Protein AF-A0ABD2K609-F1 (afdb_monomer_lite)

Structure (mmCIF, N/CA/C/O backbone):
data_AF-A0ABD2K609-F1
#
_entry.id   AF-A0ABD2K609-F1
#
loop_
_atom_site.group_PDB
_atom_site.id
_atom_site.type_symbol
_atom_site.label_atom_id
_atom_site.label_alt_id
_atom_site.label_comp_id
_atom_site.label_asym_id
_atom_site.label_entity_id
_atom_site.label_seq_id
_atom_site.pdbx_PDB_ins_code
_atom_site.Cartn_x
_atom_site.Cartn_y
_atom_site.Cartn_z
_atom_site.occupancy
_atom_site.B_iso_or_equiv
_atom_site.auth_seq_id
_atom_site.auth_comp_id
_atom_site.auth_asym_id
_atom_site.auth_atom_id
_atom_site.pdbx_PDB_model_num
ATOM 1 N N . MET A 1 1 ? 3.851 2.859 51.962 1.00 34.22 1 MET A N 1
ATOM 2 C CA . MET A 1 1 ? 2.880 3.838 51.422 1.00 34.22 1 MET A CA 1
ATOM 3 C C . MET A 1 1 ? 2.387 3.334 50.063 1.00 34.22 1 MET A C 1
ATOM 5 O O . MET A 1 1 ? 3.066 3.496 49.061 1.00 34.22 1 MET A O 1
ATOM 9 N N . ASN A 1 2 ? 1.275 2.593 50.051 1.00 31.31 2 ASN A N 1
ATOM 10 C CA . ASN A 1 2 ? 0.775 1.849 48.888 1.00 31.31 2 ASN A CA 1
ATOM 11 C C . ASN A 1 2 ? -0.238 2.722 48.119 1.00 31.31 2 ASN A C 1
ATOM 13 O O . ASN A 1 2 ? -1.373 2.890 48.565 1.00 31.31 2 ASN A O 1
ATOM 17 N N . ARG A 1 3 ? 0.156 3.314 46.982 1.00 34.53 3 ARG A N 1
ATOM 18 C CA . ARG A 1 3 ? -0.771 4.056 46.106 1.00 34.53 3 ARG A CA 1
ATOM 19 C C . ARG A 1 3 ? -1.644 3.049 45.345 1.00 34.53 3 ARG A C 1
ATOM 21 O O . ARG A 1 3 ? -1.272 2.563 44.282 1.00 34.53 3 ARG A O 1
ATOM 28 N N . ARG A 1 4 ? -2.825 2.738 45.891 1.00 36.28 4 ARG A N 1
ATOM 29 C CA . ARG A 1 4 ? -3.914 2.088 45.144 1.00 36.28 4 ARG A CA 1
ATOM 30 C C . ARG A 1 4 ? -4.328 3.014 43.993 1.00 36.28 4 ARG A C 1
ATOM 32 O O . ARG A 1 4 ? -5.032 3.996 44.213 1.00 36.28 4 ARG A O 1
ATOM 39 N N . LEU A 1 5 ? -3.899 2.705 42.769 1.00 32.88 5 LEU A N 1
ATOM 40 C CA . LEU A 1 5 ? -4.492 3.260 41.551 1.00 32.88 5 LEU A CA 1
ATOM 41 C C . LEU A 1 5 ? -5.969 2.840 41.522 1.00 32.88 5 LEU A C 1
ATOM 43 O O . LEU A 1 5 ? -6.286 1.676 41.272 1.00 32.88 5 LEU A O 1
ATOM 47 N N . ARG A 1 6 ? -6.877 3.773 41.837 1.00 34.19 6 ARG A N 1
ATOM 48 C CA . ARG A 1 6 ? -8.321 3.586 41.652 1.00 34.19 6 ARG A CA 1
ATOM 49 C C . ARG A 1 6 ? -8.558 3.256 40.175 1.00 34.19 6 ARG A C 1
ATOM 51 O O . ARG A 1 6 ? -8.318 4.093 39.311 1.00 34.19 6 ARG A O 1
ATOM 58 N N . LYS A 1 7 ? -9.008 2.031 39.882 1.00 40.81 7 LYS A N 1
ATOM 59 C CA . LYS A 1 7 ? -9.553 1.671 38.567 1.00 40.81 7 LYS A CA 1
ATOM 60 C C . LYS A 1 7 ? -10.779 2.549 38.331 1.00 40.81 7 LYS A C 1
ATOM 62 O O . LYS A 1 7 ? -11.814 2.326 38.949 1.00 40.81 7 LYS A O 1
ATOM 67 N N . ILE A 1 8 ? -10.654 3.549 37.466 1.00 38.03 8 ILE A N 1
ATOM 68 C CA . ILE A 1 8 ? -11.801 4.321 36.996 1.00 38.03 8 ILE A CA 1
ATOM 69 C C . ILE A 1 8 ? -12.587 3.397 36.056 1.00 38.03 8 ILE A C 1
ATOM 71 O O . ILE A 1 8 ? -12.138 3.087 34.953 1.00 38.03 8 ILE A O 1
ATOM 75 N N . LEU A 1 9 ? -13.730 2.892 36.521 1.00 38.34 9 LEU A N 1
ATOM 76 C CA . LEU A 1 9 ? -14.697 2.164 35.700 1.00 38.34 9 LEU A CA 1
ATOM 77 C C . LEU A 1 9 ? -15.550 3.193 34.957 1.00 38.34 9 LEU A C 1
ATOM 79 O O . LEU A 1 9 ? -16.629 3.564 35.401 1.00 38.34 9 LEU A O 1
ATOM 83 N N . ILE A 1 10 ? -15.032 3.693 33.839 1.00 46.59 10 ILE A N 1
ATOM 84 C CA . ILE A 1 10 ? -15.826 4.492 32.905 1.00 46.59 10 ILE A CA 1
ATOM 85 C C . ILE A 1 10 ? -16.693 3.514 32.100 1.00 46.59 10 ILE A C 1
ATOM 87 O O . ILE A 1 10 ? -16.168 2.566 31.509 1.00 46.59 10 ILE A O 1
ATOM 91 N N . CYS A 1 11 ? -18.011 3.721 32.121 1.00 46.12 11 CYS A N 1
ATOM 92 C CA . CYS A 1 11 ? -18.985 2.960 31.337 1.00 46.12 11 CYS A CA 1
ATOM 93 C C . CYS A 1 11 ? -18.626 2.993 29.838 1.00 46.12 11 CYS A C 1
ATOM 95 O O . CYS A 1 11 ? -18.120 4.003 29.344 1.00 46.12 11 CYS A O 1
ATOM 97 N N . ASN A 1 12 ? -18.893 1.898 29.112 1.00 49.81 12 ASN A N 1
ATOM 98 C CA . ASN A 1 12 ? -18.656 1.823 27.667 1.00 49.81 12 ASN A CA 1
ATOM 99 C C . ASN A 1 12 ? -19.317 3.000 26.929 1.00 49.81 12 ASN A C 1
ATOM 101 O O . ASN A 1 12 ? -18.694 3.560 26.038 1.00 49.81 12 ASN A O 1
ATOM 105 N N . ASP A 1 13 ? -20.508 3.427 27.351 1.00 46.41 13 ASP A N 1
ATOM 106 C CA . ASP A 1 13 ? -21.271 4.498 26.699 1.00 46.41 13 ASP A CA 1
ATOM 107 C C . ASP A 1 13 ? -20.615 5.880 26.874 1.00 46.41 13 ASP A C 1
ATOM 109 O O . ASP A 1 13 ? -20.565 6.672 25.937 1.00 46.41 13 ASP A O 1
ATOM 113 N N . VAL A 1 14 ? -19.981 6.133 28.024 1.00 49.06 14 VAL A N 1
ATOM 114 C CA . VAL A 1 14 ? -19.257 7.391 28.295 1.00 49.06 14 VAL A CA 1
ATOM 115 C C . VAL A 1 14 ? -17.963 7.478 27.486 1.00 49.06 14 VAL A C 1
ATOM 117 O O . VAL A 1 14 ? -17.591 8.554 27.020 1.00 49.06 14 VAL A O 1
ATOM 120 N N . TRP A 1 15 ? -17.285 6.348 27.253 1.00 52.62 15 TRP A N 1
ATOM 121 C CA . TRP A 1 15 ? -16.183 6.322 26.289 1.00 52.62 15 TRP A CA 1
ATOM 122 C C . TRP A 1 15 ? -16.683 6.667 24.884 1.00 52.62 15 TRP A C 1
ATOM 124 O O . TRP A 1 15 ? -16.031 7.457 24.211 1.00 52.62 15 TRP A O 1
ATOM 134 N N . MET A 1 16 ? -17.838 6.138 24.466 1.00 49.81 16 MET A N 1
ATOM 135 C CA . MET A 1 16 ? -18.403 6.320 23.119 1.00 49.81 16 MET A CA 1
ATOM 136 C C . MET A 1 16 ? -18.791 7.767 22.794 1.00 49.81 16 MET A C 1
ATOM 138 O O . MET A 1 16 ? -18.595 8.200 21.656 1.00 49.81 16 MET A O 1
ATOM 142 N N . ASP A 1 17 ? -19.251 8.546 23.772 1.00 50.66 17 ASP A N 1
ATOM 143 C CA . ASP A 1 17 ? -19.507 9.978 23.564 1.00 50.66 17 ASP A CA 1
ATOM 144 C C . ASP A 1 17 ? -18.212 10.795 23.451 1.00 50.66 17 ASP A C 1
ATOM 146 O O . ASP A 1 17 ? -18.126 11.710 22.632 1.00 50.66 17 ASP A O 1
ATOM 150 N N . ILE A 1 18 ? -17.150 10.398 24.162 1.00 46.50 18 ILE A N 1
ATOM 151 C CA . ILE A 1 18 ? -15.801 10.955 23.962 1.00 46.50 18 ILE A CA 1
ATOM 152 C C . ILE A 1 18 ? -15.266 10.577 22.567 1.00 46.50 18 ILE A C 1
ATOM 154 O O . ILE A 1 18 ? -14.592 11.379 21.919 1.00 46.50 18 ILE A O 1
ATOM 158 N N . LEU A 1 19 ? -15.590 9.377 22.067 1.00 47.38 19 LEU A N 1
ATOM 159 C CA . LEU A 1 19 ? -15.151 8.883 20.755 1.00 47.38 19 LEU A CA 1
ATOM 160 C C . LEU A 1 19 ? -15.758 9.673 19.581 1.00 47.38 19 LEU A C 1
ATOM 162 O O . LEU A 1 19 ? -15.128 9.777 18.529 1.00 47.38 19 LEU A O 1
ATOM 166 N N . ARG A 1 20 ? -16.952 10.256 19.747 1.00 48.78 20 ARG A N 1
ATOM 167 C CA . ARG A 1 20 ? -17.607 11.088 18.719 1.00 48.78 20 ARG A CA 1
ATOM 168 C C . ARG A 1 20 ? -16.871 12.398 18.427 1.00 48.78 20 ARG A C 1
ATOM 170 O O . ARG A 1 20 ? -17.018 12.926 17.329 1.00 48.78 20 ARG A O 1
ATOM 177 N N . PHE A 1 21 ? -16.079 12.893 19.379 1.00 42.34 21 PHE A N 1
ATOM 178 C CA . PHE A 1 21 ? -15.336 14.153 19.268 1.00 42.34 21 PHE A CA 1
ATOM 179 C C . PHE A 1 21 ? -13.987 14.031 18.545 1.00 42.34 21 PHE A C 1
ATOM 181 O O . PHE A 1 21 ? -13.428 15.041 18.121 1.00 42.34 21 PHE A O 1
ATOM 188 N N . PHE A 1 22 ? -13.444 12.821 18.394 1.00 45.41 22 PHE A N 1
ATOM 189 C CA . PHE A 1 22 ? -12.192 12.600 17.670 1.00 45.41 22 PHE A CA 1
ATOM 190 C C . PHE A 1 22 ? -12.466 12.203 16.217 1.00 45.41 22 PHE A C 1
ATOM 192 O O . PHE A 1 22 ? -13.417 11.479 15.930 1.00 45.41 22 PHE A O 1
ATOM 199 N N . ASP A 1 23 ? -11.591 12.621 15.294 1.00 53.84 23 ASP A N 1
ATOM 200 C CA . ASP A 1 23 ? -11.585 12.082 13.931 1.00 53.84 23 ASP A CA 1
ATOM 201 C C . ASP A 1 23 ? -11.557 10.543 14.000 1.00 53.84 23 ASP A C 1
ATOM 203 O O . ASP A 1 23 ? -10.671 9.944 14.628 1.00 53.84 23 ASP A O 1
ATOM 207 N N . ARG A 1 24 ? -12.566 9.910 13.382 1.00 52.78 24 ARG A N 1
ATOM 208 C CA . ARG A 1 24 ? -12.832 8.465 13.454 1.00 52.78 24 ARG A CA 1
ATOM 209 C C . ARG A 1 24 ? -11.589 7.649 13.110 1.00 52.78 24 ARG A C 1
ATOM 211 O O . ARG A 1 24 ? -11.334 6.641 13.769 1.00 52.78 24 ARG A O 1
ATOM 218 N N . ALA A 1 25 ? -10.784 8.093 12.142 1.00 50.72 25 ALA A N 1
ATOM 219 C CA . ALA A 1 25 ? -9.547 7.409 11.765 1.00 50.72 25 ALA A CA 1
ATOM 220 C C . ALA A 1 25 ? -8.477 7.511 12.869 1.00 50.72 25 ALA A C 1
ATOM 222 O O . ALA A 1 25 ? -7.870 6.515 13.266 1.00 50.72 25 ALA A O 1
ATOM 223 N N . HIS A 1 26 ? -8.290 8.707 13.424 1.00 52.03 26 HIS A N 1
ATOM 224 C CA . HIS A 1 26 ? -7.286 9.000 14.450 1.00 52.03 26 HIS A CA 1
ATOM 225 C C . HIS A 1 26 ? -7.542 8.238 15.756 1.00 52.03 26 HIS A C 1
ATOM 227 O O . HIS A 1 26 ? -6.615 7.811 16.452 1.00 52.03 26 HIS A O 1
ATOM 233 N N . LEU A 1 27 ? -8.819 8.053 16.071 1.00 56.56 27 LEU A N 1
ATOM 234 C CA . LEU A 1 27 ? -9.276 7.328 17.236 1.00 56.56 27 LEU A CA 1
ATOM 235 C C . LEU A 1 27 ? -9.220 5.808 17.045 1.00 56.56 27 LEU A C 1
ATOM 237 O O . LEU A 1 27 ? -8.732 5.116 17.938 1.00 56.56 27 LEU A O 1
ATOM 241 N N . CYS A 1 28 ? -9.645 5.291 15.884 1.00 53.81 28 CYS A N 1
ATOM 242 C CA . CYS A 1 28 ? -9.556 3.859 15.582 1.00 53.81 28 CYS A CA 1
ATOM 243 C C . CYS A 1 28 ? -8.122 3.344 15.723 1.00 53.81 28 CYS A C 1
ATOM 245 O O . CYS A 1 28 ? -7.921 2.251 16.239 1.00 53.81 28 CYS A O 1
ATOM 247 N N . LEU A 1 29 ? -7.115 4.139 15.359 1.00 52.78 29 LEU A N 1
ATOM 248 C CA . LEU A 1 29 ? -5.719 3.734 15.519 1.00 52.78 29 LEU A CA 1
ATOM 249 C C . LEU A 1 29 ? -5.229 3.713 16.946 1.00 52.78 29 LEU A C 1
ATOM 251 O O . LEU A 1 29 ? -4.578 2.754 17.355 1.00 52.78 29 LEU A O 1
ATOM 255 N N . LYS A 1 30 ? -5.520 4.779 17.697 1.00 54.38 30 LYS A N 1
ATOM 256 C CA . LYS A 1 30 ? -5.146 4.839 19.106 1.00 54.38 30 LYS A CA 1
ATOM 257 C C . LYS A 1 30 ? -5.828 3.687 19.844 1.00 54.38 30 LYS A C 1
ATOM 259 O O . LYS A 1 30 ? -5.162 2.967 20.569 1.00 54.38 30 LYS A O 1
ATOM 264 N N . LEU A 1 31 ? -7.108 3.427 19.594 1.00 56.91 31 LEU A N 1
ATOM 265 C CA . LEU A 1 31 ? -7.855 2.382 20.295 1.00 56.91 31 LEU A CA 1
ATOM 266 C C . LEU A 1 31 ? -7.500 0.955 19.854 1.00 56.91 31 LEU A C 1
ATOM 268 O O . LEU A 1 31 ? -7.327 0.096 20.719 1.00 56.91 31 LEU A O 1
ATOM 272 N N . ALA A 1 32 ? -7.336 0.698 18.551 1.00 55.78 32 ALA A N 1
ATOM 273 C CA . ALA A 1 32 ? -6.986 -0.633 18.045 1.00 55.78 32 ALA A CA 1
ATOM 274 C C . ALA A 1 32 ? -5.598 -1.097 18.507 1.00 55.78 32 ALA A C 1
ATOM 276 O O . ALA A 1 32 ? -5.379 -2.294 18.673 1.00 55.78 32 ALA A O 1
ATOM 277 N N . LEU A 1 33 ? -4.676 -0.158 18.745 1.00 54.22 33 LEU A N 1
ATOM 278 C CA . LEU A 1 33 ? -3.321 -0.454 19.213 1.00 54.22 33 LEU A CA 1
ATOM 279 C C . LEU A 1 33 ? -3.177 -0.440 20.741 1.00 54.22 33 LEU A C 1
ATOM 281 O O . LEU A 1 33 ? -2.195 -0.973 21.251 1.00 54.22 33 LEU A O 1
ATOM 285 N N . LEU A 1 34 ? -4.127 0.149 21.481 1.00 52.97 34 LEU A N 1
ATOM 286 C CA . LEU A 1 34 ? -4.027 0.303 22.938 1.00 52.97 34 LEU A CA 1
ATOM 287 C C . LEU A 1 34 ? -4.720 -0.804 23.746 1.00 52.97 34 LEU A C 1
ATOM 289 O O . LEU A 1 34 ? -4.329 -1.002 24.896 1.00 52.97 34 LEU A O 1
ATOM 293 N N . SER A 1 35 ? -5.728 -1.530 23.227 1.00 51.75 35 SER A N 1
ATOM 294 C CA . SER A 1 35 ? -6.310 -2.658 23.983 1.00 51.75 35 SER A CA 1
ATOM 295 C C . SER A 1 35 ? -7.256 -3.578 23.196 1.00 51.75 35 SER A C 1
ATOM 297 O O . SER A 1 35 ? -8.129 -3.148 22.445 1.00 51.75 35 SER A O 1
ATOM 299 N N . SER A 1 36 ? -7.155 -4.880 23.488 1.00 50.09 36 SER A N 1
ATOM 300 C CA . SER A 1 36 ? -8.035 -5.943 22.972 1.00 50.09 36 SER A CA 1
ATOM 301 C C . SER A 1 36 ? -9.521 -5.752 23.296 1.00 50.09 36 SER A C 1
ATOM 303 O O . SER A 1 36 ? -10.382 -6.205 22.544 1.00 50.09 36 SER A O 1
ATOM 305 N N . ARG A 1 37 ? -9.834 -5.044 24.388 1.00 45.81 37 ARG A N 1
ATOM 306 C CA . ARG A 1 37 ? -11.209 -4.729 24.797 1.00 45.81 37 ARG A CA 1
ATOM 307 C C . ARG A 1 37 ? -11.859 -3.710 23.855 1.00 45.81 37 ARG A C 1
ATOM 309 O O . ARG A 1 37 ? -13.073 -3.736 23.689 1.00 45.81 37 ARG A O 1
ATOM 316 N N . PHE A 1 38 ? -11.054 -2.861 23.212 1.00 54.44 38 PHE A N 1
ATOM 317 C CA . PHE A 1 38 ? -11.528 -1.920 22.198 1.00 54.44 38 PHE A CA 1
ATOM 318 C C . PHE A 1 38 ? -11.640 -2.554 20.812 1.00 54.44 38 PHE A C 1
ATOM 320 O O . PHE A 1 38 ? -12.518 -2.147 20.066 1.00 54.44 38 PHE A O 1
ATOM 327 N N . GLY A 1 39 ? -10.853 -3.590 20.494 1.00 53.81 39 GLY A N 1
ATOM 328 C CA . GLY A 1 39 ? -11.041 -4.385 19.271 1.00 53.81 39 GLY A CA 1
ATOM 329 C C . GLY A 1 39 ? -12.461 -4.951 19.168 1.00 53.81 39 GLY A C 1
ATOM 330 O O . GLY A 1 39 ? -13.150 -4.700 18.189 1.00 53.81 39 GLY A O 1
ATOM 331 N N . ALA A 1 40 ? -12.958 -5.570 20.244 1.00 56.62 40 ALA A N 1
ATOM 332 C CA . ALA A 1 40 ? -14.339 -6.056 20.312 1.00 56.62 40 ALA A CA 1
ATOM 333 C C . ALA A 1 40 ? -15.391 -4.930 20.229 1.00 56.62 40 ALA A C 1
ATOM 335 O O . ALA A 1 40 ? -16.493 -5.143 19.730 1.00 56.62 40 ALA A O 1
ATOM 336 N N . LEU A 1 41 ? -15.063 -3.730 20.719 1.00 53.03 41 LEU A N 1
ATOM 337 C CA . LEU A 1 41 ? -15.945 -2.561 20.667 1.00 53.03 41 LEU A CA 1
ATOM 338 C C . LEU A 1 41 ? -16.040 -1.994 19.241 1.00 53.03 41 LEU A C 1
ATOM 340 O O . LEU A 1 41 ? -17.132 -1.676 18.777 1.00 53.03 41 LEU A O 1
ATOM 344 N N . VAL A 1 42 ? -14.901 -1.922 18.545 1.00 54.50 42 VAL A N 1
ATOM 345 C CA . VAL A 1 42 ? -14.804 -1.599 17.117 1.00 54.50 42 VAL A CA 1
ATOM 346 C C . VAL A 1 42 ? -15.597 -2.639 16.322 1.00 54.50 42 VAL A C 1
ATOM 348 O O . VAL A 1 42 ? -16.510 -2.284 15.581 1.00 54.50 42 VAL A O 1
ATOM 351 N N . ASP A 1 43 ? -15.345 -3.928 16.530 1.00 58.16 43 ASP A N 1
ATOM 352 C CA . ASP A 1 43 ? -16.043 -4.981 15.795 1.00 58.16 43 ASP A CA 1
ATOM 353 C C . ASP A 1 43 ? -17.568 -4.901 16.005 1.00 58.16 43 ASP A C 1
ATOM 355 O O . ASP A 1 43 ? -18.299 -4.817 15.019 1.00 58.16 43 ASP A O 1
ATOM 359 N N . LYS A 1 44 ? -18.039 -4.767 17.254 1.00 58.00 44 LYS A N 1
ATOM 360 C CA . LYS A 1 44 ? -19.467 -4.668 17.610 1.00 58.00 44 LYS A CA 1
ATOM 361 C C . LYS A 1 44 ? -20.164 -3.415 17.067 1.00 58.00 44 LYS A C 1
ATOM 363 O O . LYS A 1 44 ? -21.324 -3.488 16.674 1.00 58.00 44 LYS A O 1
ATOM 368 N N . HIS A 1 45 ? -19.509 -2.254 17.079 1.00 50.25 45 HIS A N 1
ATOM 369 C CA . HIS A 1 45 ? -20.157 -0.997 16.679 1.00 50.25 45 HIS A CA 1
ATOM 370 C C . HIS A 1 45 ? -20.115 -0.768 15.163 1.00 50.25 45 HIS A C 1
ATOM 372 O O . HIS A 1 45 ? -21.015 -0.156 14.594 1.00 50.25 45 HIS A O 1
ATOM 378 N N . PHE A 1 46 ? -19.102 -1.318 14.494 1.00 50.44 46 PHE A N 1
ATOM 379 C CA . PHE A 1 46 ? -18.965 -1.261 13.042 1.00 50.44 46 PHE A CA 1
ATOM 380 C C . PHE A 1 46 ? -19.530 -2.502 12.331 1.00 50.44 46 PHE A C 1
ATOM 382 O O . PHE A 1 46 ? -19.255 -2.706 11.152 1.00 50.44 46 PHE A O 1
ATOM 389 N N . ASP A 1 47 ? -20.271 -3.375 13.020 1.00 51.62 47 ASP A N 1
ATOM 390 C CA . ASP A 1 47 ? -20.938 -4.546 12.416 1.00 51.62 47 ASP A CA 1
ATOM 391 C C . ASP A 1 47 ? -22.215 -4.183 11.639 1.00 51.62 47 ASP A C 1
ATOM 393 O O . ASP A 1 47 ? -22.715 -4.984 10.856 1.00 51.62 47 ASP A O 1
ATOM 397 N N . GLY A 1 48 ? -22.716 -2.951 11.799 1.00 46.59 48 GLY A N 1
ATOM 398 C CA . GLY A 1 48 ? -23.933 -2.466 11.138 1.00 46.59 48 GLY A CA 1
ATOM 399 C C . GLY A 1 48 ? -23.726 -1.563 9.915 1.00 46.59 48 GLY A C 1
ATOM 400 O O . GLY A 1 48 ? -24.705 -1.227 9.249 1.00 46.59 48 GLY A O 1
ATOM 401 N N . SER A 1 49 ? -22.498 -1.131 9.589 1.00 46.44 49 SER A N 1
ATOM 402 C CA . SER A 1 49 ? -22.292 -0.253 8.427 1.00 46.44 49 SER A CA 1
ATOM 403 C C . SER A 1 49 ? -22.125 -1.077 7.151 1.00 46.44 49 SER A C 1
ATOM 405 O O . SER A 1 49 ? -21.130 -1.778 6.994 1.00 46.44 49 SER A O 1
ATOM 407 N N . LYS A 1 50 ? -23.050 -0.925 6.197 1.00 42.44 50 LYS A N 1
ATOM 408 C CA . LYS A 1 50 ? -22.993 -1.515 4.843 1.00 42.44 50 LYS A CA 1
ATOM 409 C C . LYS A 1 50 ? -21.784 -1.063 3.994 1.00 42.44 50 LYS A C 1
ATOM 411 O O . LYS A 1 50 ? -21.683 -1.434 2.831 1.00 42.44 50 LYS A O 1
ATOM 416 N N . THR A 1 51 ? -20.869 -0.263 4.538 1.00 40.12 51 THR A N 1
ATOM 417 C CA . THR A 1 51 ? -19.645 0.188 3.869 1.00 40.12 51 THR A CA 1
ATOM 418 C C . THR A 1 51 ? -18.472 -0.721 4.231 1.00 40.12 51 THR A C 1
ATOM 420 O O . THR A 1 51 ? -17.897 -0.623 5.310 1.00 40.12 51 THR A O 1
ATOM 423 N N . THR A 1 52 ? -18.079 -1.579 3.294 1.00 42.81 52 THR A N 1
ATOM 424 C CA . THR A 1 52 ? -16.945 -2.525 3.344 1.00 42.81 52 THR A CA 1
ATOM 425 C C . THR A 1 52 ? -15.546 -1.877 3.403 1.00 42.81 52 THR A C 1
ATOM 427 O O . THR A 1 52 ? -14.528 -2.562 3.293 1.00 42.81 52 THR A O 1
ATOM 430 N N . GLU A 1 53 ? -15.447 -0.562 3.595 1.00 48.12 53 GLU A N 1
ATOM 431 C CA . GLU A 1 53 ? -14.191 0.197 3.573 1.00 48.12 53 GLU A CA 1
ATOM 432 C C . GLU A 1 53 ? -13.961 0.974 4.871 1.00 48.12 53 GLU A C 1
ATOM 434 O O . GLU A 1 53 ? -13.832 2.194 4.894 1.00 48.12 53 GLU A O 1
ATOM 439 N N . LEU A 1 54 ? -13.896 0.268 5.994 1.00 50.41 54 LEU A N 1
ATOM 440 C CA . LEU A 1 54 ? -13.652 0.903 7.286 1.00 50.41 54 LEU A CA 1
ATOM 441 C C . LEU A 1 54 ? -12.151 1.118 7.529 1.00 50.41 54 LEU A C 1
ATOM 443 O O . LEU A 1 54 ? -11.534 0.506 8.389 1.00 50.41 54 LEU A O 1
ATOM 447 N N . THR A 1 55 ? -11.594 2.105 6.827 1.00 56.38 55 THR A N 1
ATOM 448 C CA . THR A 1 55 ? -10.252 2.697 7.016 1.00 56.38 55 THR A CA 1
ATOM 449 C C . THR A 1 55 ? -9.109 1.960 6.304 1.00 56.38 55 THR A C 1
ATOM 451 O O . THR A 1 55 ? -8.520 0.996 6.801 1.00 56.38 55 THR A O 1
ATOM 454 N N . LEU A 1 56 ? -8.754 2.472 5.123 1.00 53.50 56 LEU A N 1
ATOM 455 C CA . LEU A 1 56 ? -7.508 2.160 4.429 1.00 53.50 56 LEU A CA 1
ATOM 456 C C . LEU A 1 56 ? -6.428 3.155 4.873 1.00 53.50 56 LEU A C 1
ATOM 458 O O . LEU A 1 56 ? -6.470 4.337 4.538 1.00 53.50 56 LEU A O 1
ATOM 462 N N . TRP A 1 57 ? -5.460 2.659 5.627 1.00 65.75 57 TRP A N 1
ATOM 463 C CA . TRP A 1 57 ? -4.325 3.413 6.141 1.00 65.75 57 TRP A CA 1
ATOM 464 C C . TRP A 1 57 ? -3.220 3.498 5.094 1.00 65.75 57 TRP A C 1
ATOM 466 O O . TRP A 1 57 ? -3.076 2.597 4.270 1.00 65.75 57 TRP A O 1
ATOM 476 N N . ASN A 1 58 ? -2.424 4.567 5.123 1.00 74.12 58 ASN A N 1
ATOM 477 C CA . ASN A 1 58 ? -1.335 4.740 4.164 1.00 74.12 58 ASN A CA 1
ATOM 478 C C . ASN A 1 58 ? -0.156 3.818 4.511 1.00 74.12 58 ASN A C 1
ATOM 480 O O . ASN A 1 58 ? -0.046 2.735 3.936 1.00 74.12 58 ASN A O 1
ATOM 484 N N . ASP A 1 59 ? 0.663 4.193 5.494 1.00 81.88 59 ASP A N 1
ATOM 485 C CA . ASP A 1 59 ? 1.916 3.492 5.776 1.00 81.88 59 ASP A CA 1
ATOM 486 C C . ASP A 1 59 ? 1.988 2.952 7.210 1.00 81.88 59 ASP A C 1
ATOM 488 O O . ASP A 1 59 ? 1.735 3.669 8.185 1.00 81.88 59 ASP A O 1
ATOM 492 N N . ILE A 1 60 ? 2.433 1.701 7.340 1.00 86.19 60 ILE A N 1
ATOM 493 C CA . ILE A 1 60 ? 2.873 1.102 8.602 1.00 86.19 60 ILE A CA 1
ATOM 494 C C . ILE A 1 60 ? 4.357 0.751 8.525 1.00 86.19 60 ILE A C 1
ATOM 496 O O . ILE A 1 60 ? 4.841 0.246 7.514 1.00 86.19 60 ILE A O 1
ATOM 500 N N . ARG A 1 61 ? 5.104 1.031 9.593 1.00 86.81 61 ARG A N 1
ATOM 501 C CA . ARG A 1 61 ? 6.536 0.745 9.699 1.00 86.81 61 ARG A CA 1
ATOM 502 C C . ARG A 1 61 ? 6.822 -0.069 10.950 1.00 86.81 61 ARG A C 1
ATOM 504 O O . ARG A 1 61 ? 6.394 0.300 12.037 1.00 86.81 61 ARG A O 1
ATOM 511 N N . ILE A 1 62 ? 7.597 -1.132 10.808 1.00 84.88 62 ILE A N 1
ATOM 512 C CA . ILE A 1 62 ? 8.123 -1.918 11.922 1.00 84.88 62 ILE A CA 1
ATOM 513 C C . ILE A 1 62 ? 9.601 -1.558 12.071 1.00 84.88 62 ILE A C 1
ATOM 515 O O . ILE A 1 62 ? 10.411 -1.827 11.176 1.00 84.88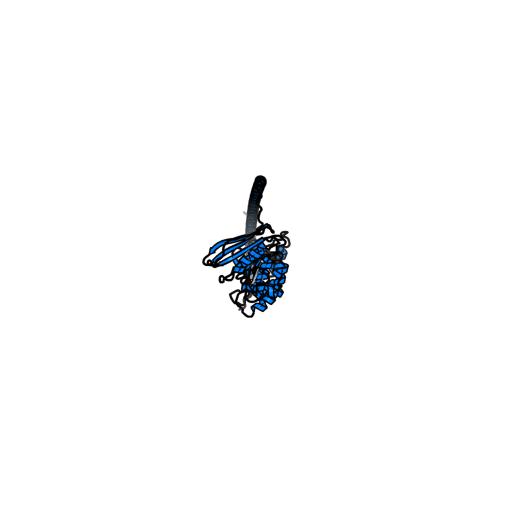 62 ILE A O 1
ATOM 519 N N . CYS A 1 63 ? 9.947 -0.888 13.171 1.00 80.06 63 CYS A N 1
ATOM 520 C CA . CYS A 1 63 ? 11.298 -0.398 13.445 1.00 80.06 63 CYS A CA 1
ATOM 521 C C . CYS A 1 63 ? 11.683 -0.594 14.919 1.00 80.06 63 CYS A C 1
ATOM 523 O O . CYS A 1 63 ? 10.828 -0.721 15.794 1.00 80.06 63 CYS A O 1
ATOM 525 N N . LYS A 1 64 ? 12.989 -0.665 15.198 1.00 76.00 64 LYS A N 1
ATOM 526 C CA . LYS A 1 64 ? 13.484 -0.644 16.577 1.00 76.00 64 LYS A CA 1
ATOM 527 C C . LYS A 1 64 ? 13.240 0.744 17.170 1.00 76.00 64 LYS A C 1
ATOM 529 O O . LYS A 1 64 ? 13.284 1.743 16.451 1.00 76.00 64 LYS A O 1
ATOM 534 N N . GLU A 1 65 ? 12.974 0.803 18.473 1.00 71.56 65 GLU A N 1
ATOM 535 C CA . GLU A 1 65 ? 12.725 2.056 19.200 1.00 71.56 65 GLU A CA 1
ATOM 536 C C . GLU A 1 65 ? 13.862 3.067 18.988 1.00 71.56 65 GLU A C 1
ATOM 538 O O . GLU A 1 65 ? 13.593 4.216 18.628 1.00 71.56 65 GLU A O 1
ATOM 543 N N . ASN A 1 66 ? 15.098 2.566 19.102 1.00 72.38 66 ASN A N 1
ATOM 544 C CA . ASN A 1 66 ? 16.365 3.233 18.810 1.00 72.38 66 ASN A CA 1
ATOM 545 C C . ASN A 1 66 ? 17.215 2.341 17.889 1.00 72.38 66 ASN A C 1
ATOM 547 O O . ASN A 1 66 ? 17.048 1.117 17.882 1.00 72.38 66 ASN A O 1
ATOM 551 N N . ILE A 1 67 ? 18.153 2.932 17.140 1.00 62.53 67 ILE A N 1
ATOM 552 C CA . ILE A 1 67 ? 19.107 2.181 16.305 1.00 62.53 67 ILE A CA 1
ATOM 553 C C . ILE A 1 67 ? 19.852 1.175 17.200 1.00 62.53 67 ILE A C 1
ATOM 555 O O . ILE A 1 67 ? 20.450 1.559 18.198 1.00 62.53 67 ILE A O 1
ATOM 559 N N . GLY A 1 68 ? 19.753 -0.120 16.887 1.00 59.56 68 GLY A N 1
ATOM 560 C CA . GLY A 1 68 ? 20.375 -1.201 17.668 1.00 59.56 68 GLY A CA 1
ATOM 561 C C . GLY A 1 68 ? 19.636 -1.630 18.947 1.00 59.56 68 GLY A C 1
ATOM 562 O O . GLY A 1 68 ? 19.963 -2.678 19.495 1.00 59.56 68 GLY A O 1
ATOM 563 N N . GLY A 1 69 ? 18.600 -0.910 19.394 1.00 66.38 69 GLY A N 1
ATOM 564 C CA . GLY A 1 69 ? 17.877 -1.223 20.636 1.00 66.38 69 GLY A CA 1
ATOM 565 C C . GLY A 1 69 ? 17.111 -2.563 20.613 1.00 66.38 69 GLY A C 1
ATOM 566 O O . GLY A 1 69 ? 16.784 -3.071 19.539 1.00 66.38 69 GLY A O 1
ATOM 567 N N . PRO A 1 70 ? 16.782 -3.151 21.780 1.00 68.94 70 PRO A N 1
ATOM 568 C CA . PRO A 1 70 ? 16.111 -4.455 21.851 1.00 68.94 70 PRO A CA 1
ATOM 569 C C . PRO A 1 70 ? 14.592 -4.379 21.627 1.00 68.94 70 PRO A C 1
ATOM 571 O O . PRO A 1 70 ? 13.955 -5.390 21.358 1.00 68.94 70 PRO A O 1
ATOM 574 N N . LYS A 1 71 ? 13.986 -3.191 21.754 1.00 77.81 71 LYS A N 1
ATOM 575 C CA . LYS A 1 71 ? 12.528 -3.022 21.711 1.00 77.81 71 LYS A CA 1
ATOM 576 C C . LYS A 1 71 ? 12.030 -2.739 20.295 1.00 77.81 71 LYS A C 1
ATOM 578 O O . LYS A 1 71 ? 12.415 -1.740 19.683 1.00 77.81 71 LYS A O 1
ATOM 583 N N . VAL A 1 72 ? 11.126 -3.590 19.813 1.00 81.31 72 VAL A N 1
ATOM 584 C CA . VAL A 1 72 ? 10.396 -3.419 18.547 1.00 81.31 72 VAL A CA 1
ATOM 585 C C . VAL A 1 72 ? 9.211 -2.476 18.741 1.00 81.31 72 VAL A C 1
ATOM 587 O O . VAL A 1 72 ? 8.478 -2.575 19.729 1.00 81.31 72 VAL A O 1
ATOM 590 N N . LYS A 1 73 ? 9.008 -1.564 17.791 1.00 83.69 73 LYS A N 1
ATOM 591 C CA . LYS A 1 73 ? 7.879 -0.636 17.759 1.00 83.69 73 LYS A CA 1
ATOM 592 C C . LYS A 1 73 ? 7.150 -0.722 16.425 1.00 83.69 73 LYS A C 1
ATOM 594 O O . LYS A 1 73 ? 7.758 -0.868 15.362 1.00 83.69 73 LYS A O 1
ATOM 599 N N . LEU A 1 74 ? 5.836 -0.566 16.510 1.00 84.81 74 LEU A N 1
ATOM 600 C CA . LEU A 1 74 ? 4.952 -0.401 15.372 1.00 84.81 74 LEU A CA 1
ATOM 601 C C . LEU A 1 74 ? 4.704 1.092 15.181 1.00 84.81 74 LEU A C 1
ATOM 603 O O . LEU A 1 74 ? 4.206 1.755 16.081 1.00 84.81 74 LEU A O 1
ATOM 607 N N . SER A 1 75 ? 5.070 1.643 14.038 1.00 83.69 75 SER A N 1
ATOM 608 C CA . SER A 1 75 ? 4.866 3.050 13.717 1.00 83.69 75 SER A CA 1
ATOM 609 C C . SER A 1 75 ? 3.818 3.169 12.627 1.00 83.69 75 SER A C 1
ATOM 611 O O . SER A 1 75 ? 3.973 2.571 11.565 1.00 83.69 75 SER A O 1
ATOM 613 N N . VAL A 1 76 ? 2.753 3.922 12.871 1.00 81.50 76 VAL A N 1
ATOM 614 C CA . VAL A 1 76 ? 1.656 4.071 11.911 1.00 81.50 76 VAL A CA 1
ATOM 615 C C . VAL A 1 76 ? 1.522 5.527 11.500 1.00 81.50 76 VAL A C 1
ATOM 617 O O . VAL A 1 76 ? 1.604 6.429 12.338 1.00 81.50 76 VAL A O 1
ATOM 620 N N . GLN A 1 77 ? 1.338 5.755 10.202 1.00 76.62 77 GLN A N 1
ATOM 621 C CA . GLN A 1 77 ? 1.108 7.087 9.668 1.00 76.62 77 GLN A CA 1
ATOM 622 C C . GLN A 1 77 ? -0.301 7.578 10.017 1.00 76.62 77 GLN A C 1
ATOM 624 O O . GLN A 1 77 ? -1.292 6.955 9.636 1.00 76.62 77 GLN A O 1
ATOM 629 N N . ILE A 1 78 ? -0.382 8.726 10.691 1.00 70.56 78 ILE A N 1
ATOM 630 C CA . ILE A 1 78 ? -1.620 9.464 10.943 1.00 70.56 78 ILE A CA 1
ATOM 631 C C . ILE A 1 78 ? -1.471 10.884 10.406 1.00 70.56 78 ILE A C 1
ATOM 633 O O . ILE A 1 78 ? -0.705 11.693 10.936 1.00 70.56 78 ILE A O 1
ATOM 637 N N . GLY A 1 79 ? -2.195 11.180 9.327 1.00 68.62 79 GLY A N 1
ATOM 638 C CA . GLY A 1 79 ? -1.995 12.416 8.574 1.00 68.62 79 GLY A CA 1
ATOM 639 C C . GLY A 1 79 ? -0.535 12.538 8.099 1.00 68.62 79 GLY A C 1
ATOM 640 O O . GLY A 1 79 ? -0.009 11.584 7.518 1.00 68.62 79 GLY A O 1
ATOM 641 N N . PRO A 1 80 ? 0.146 13.672 8.342 1.00 73.50 80 PRO A N 1
ATOM 642 C CA . PRO A 1 80 ? 1.542 13.852 7.941 1.00 73.50 80 PRO A CA 1
ATOM 643 C C . PRO A 1 80 ? 2.550 13.163 8.878 1.00 73.50 80 PRO A C 1
ATOM 645 O O . PRO A 1 80 ? 3.725 13.061 8.534 1.00 73.50 80 PRO A O 1
ATOM 648 N N . ASN A 1 81 ? 2.120 12.684 10.051 1.00 73.75 81 ASN A N 1
ATOM 649 C CA . ASN A 1 81 ? 3.017 12.254 11.122 1.00 73.75 81 ASN A CA 1
ATOM 650 C C . ASN A 1 81 ? 3.024 10.736 11.308 1.00 73.75 81 ASN A C 1
ATOM 652 O O . ASN A 1 81 ? 2.040 10.052 11.048 1.00 73.75 81 ASN A O 1
ATOM 656 N N . PHE A 1 82 ? 4.130 10.211 11.831 1.00 79.25 82 PHE A N 1
ATOM 657 C CA . PHE A 1 82 ? 4.237 8.821 12.268 1.00 79.25 82 PHE A CA 1
ATOM 658 C C . PHE A 1 82 ? 4.131 8.737 13.787 1.00 79.25 82 PHE A C 1
ATOM 660 O O . PHE A 1 82 ? 4.878 9.407 14.500 1.00 79.25 82 PHE A O 1
ATOM 667 N N . VAL A 1 83 ? 3.234 7.886 14.281 1.00 77.69 83 VAL A N 1
ATOM 668 C CA . VAL A 1 83 ? 3.054 7.649 15.718 1.00 77.69 83 VAL A CA 1
ATOM 669 C C . VAL A 1 83 ? 3.531 6.245 16.061 1.00 77.69 83 VAL A C 1
ATOM 671 O O . VAL A 1 83 ? 3.117 5.274 15.431 1.00 77.69 83 VAL A O 1
ATOM 674 N N . LYS A 1 84 ? 4.419 6.146 17.057 1.00 80.62 84 LYS A N 1
ATOM 675 C CA . LYS A 1 84 ? 5.009 4.885 17.523 1.00 80.62 84 LYS A CA 1
ATOM 676 C C . LYS A 1 84 ? 4.149 4.246 18.616 1.00 80.62 84 LYS A C 1
ATOM 678 O O . LYS A 1 84 ? 3.764 4.904 19.577 1.00 80.62 84 LYS A O 1
ATOM 683 N N . PHE A 1 85 ? 3.965 2.940 18.512 1.00 78.25 85 PHE A N 1
ATOM 684 C CA . PHE A 1 85 ? 3.238 2.080 19.435 1.00 78.25 85 PHE A CA 1
ATOM 685 C C . PHE A 1 85 ? 4.106 0.880 19.819 1.00 78.25 85 PHE A C 1
ATOM 687 O O . PHE A 1 85 ? 5.027 0.490 19.095 1.00 78.25 85 PHE A O 1
ATOM 694 N N . SER A 1 86 ? 3.825 0.291 20.978 1.00 81.12 86 SER A N 1
ATOM 695 C CA . SER A 1 86 ? 4.363 -1.031 21.312 1.00 81.12 86 SER A CA 1
ATOM 696 C C . SER A 1 86 ? 3.764 -2.086 20.381 1.00 81.12 86 SER A C 1
ATOM 698 O O . SER A 1 86 ? 2.668 -1.897 19.854 1.00 81.12 86 SER A O 1
ATOM 700 N N . MET A 1 87 ? 4.494 -3.178 20.157 1.00 80.25 87 MET A N 1
ATOM 701 C CA . MET A 1 87 ? 3.962 -4.294 19.378 1.00 80.25 87 MET A CA 1
ATOM 702 C C . MET A 1 87 ? 2.691 -4.835 20.046 1.00 80.25 87 MET A C 1
ATOM 704 O O . MET A 1 87 ? 2.694 -5.013 21.263 1.00 80.25 87 MET A O 1
ATOM 708 N N . PRO A 1 88 ? 1.606 -5.053 19.288 1.00 75.00 88 PRO A N 1
ATOM 709 C CA . PRO A 1 88 ? 0.360 -5.538 19.856 1.00 75.00 88 PRO A CA 1
ATOM 710 C C . PRO A 1 88 ? 0.471 -7.023 20.222 1.00 75.00 88 PRO A C 1
ATOM 712 O O . PRO A 1 88 ? 0.900 -7.839 19.409 1.00 75.00 88 PRO A O 1
ATOM 715 N N . ASP A 1 89 ? 0.014 -7.375 21.426 1.00 71.00 89 ASP A N 1
ATOM 716 C CA . ASP A 1 89 ? 0.013 -8.759 21.932 1.00 71.00 89 ASP A CA 1
ATOM 717 C C . ASP A 1 89 ? -1.101 -9.629 21.319 1.00 71.00 89 ASP A C 1
ATOM 719 O O . ASP A 1 89 ? -1.164 -10.837 21.548 1.00 71.00 89 ASP A O 1
ATOM 723 N N . ARG A 1 90 ? -2.029 -9.023 20.567 1.00 73.94 90 ARG A N 1
ATOM 724 C CA . ARG A 1 90 ? -3.148 -9.703 19.902 1.00 73.94 90 ARG A CA 1
ATOM 725 C C . ARG A 1 90 ? -3.288 -9.247 18.446 1.00 73.94 90 ARG A C 1
ATOM 727 O O . ARG A 1 90 ? -2.868 -8.133 18.126 1.00 73.94 90 ARG A O 1
ATOM 734 N N . PRO A 1 91 ? -3.904 -10.071 17.577 1.00 77.56 91 PRO A N 1
ATOM 735 C CA . PRO A 1 91 ? -4.280 -9.664 16.228 1.00 77.56 91 PRO A CA 1
ATOM 736 C C . PRO A 1 91 ? -5.073 -8.352 16.206 1.00 77.56 91 PRO A C 1
ATOM 738 O O . PRO A 1 91 ? -5.961 -8.132 17.030 1.00 77.56 91 PRO A O 1
ATOM 741 N N . LEU A 1 92 ? -4.768 -7.505 15.231 1.00 76.00 92 LEU A N 1
ATOM 742 C CA . LEU A 1 92 ? -5.513 -6.304 14.887 1.00 76.00 92 LEU A CA 1
ATOM 743 C C . LEU A 1 92 ? -6.837 -6.685 14.211 1.00 76.00 92 LEU A C 1
ATOM 745 O O . LEU A 1 92 ? -6.930 -7.713 13.533 1.00 76.00 92 LEU A O 1
ATOM 749 N N . SER A 1 93 ? -7.857 -5.837 14.375 1.00 72.12 93 SER A N 1
ATOM 750 C CA . SER A 1 93 ? -9.168 -6.039 13.744 1.00 72.12 93 SER A CA 1
ATOM 751 C C . SER A 1 93 ? -9.028 -6.141 12.221 1.00 72.12 93 SER A C 1
ATOM 753 O O . SER A 1 93 ? -8.307 -5.363 11.593 1.00 72.12 93 SER A O 1
ATOM 755 N N . ASN A 1 94 ? -9.755 -7.087 11.620 1.00 71.25 94 ASN A N 1
ATOM 756 C CA . ASN A 1 94 ? -9.825 -7.283 10.168 1.00 71.25 94 ASN A CA 1
ATOM 757 C C . ASN A 1 94 ? -10.490 -6.110 9.427 1.00 71.25 94 ASN A C 1
ATOM 759 O O . ASN A 1 94 ? -10.425 -6.043 8.200 1.00 71.25 94 ASN A O 1
ATOM 763 N N . LYS A 1 95 ? -11.119 -5.184 10.161 1.00 65.75 95 LYS A N 1
ATOM 764 C CA . LYS A 1 95 ? -11.700 -3.963 9.601 1.00 65.75 95 LYS A CA 1
ATOM 765 C C . LYS A 1 95 ? -10.606 -2.970 9.180 1.00 65.75 95 LYS A C 1
ATOM 767 O O . LYS A 1 95 ? -10.843 -2.172 8.284 1.00 65.75 95 LYS A O 1
ATOM 772 N N . ILE A 1 96 ? -9.397 -3.068 9.744 1.00 70.31 96 ILE A N 1
ATOM 773 C CA . ILE A 1 96 ? -8.258 -2.184 9.455 1.00 70.31 96 ILE A CA 1
ATOM 774 C C . ILE A 1 96 ? -7.406 -2.759 8.317 1.00 70.31 96 ILE A C 1
ATOM 776 O O . ILE A 1 96 ? -7.093 -3.948 8.304 1.00 70.31 96 ILE A O 1
ATOM 780 N N . SER A 1 97 ? -6.976 -1.908 7.380 1.00 72.00 97 SER A N 1
ATOM 781 C CA . SER A 1 97 ? -6.054 -2.304 6.305 1.00 72.00 97 SER A CA 1
ATOM 782 C C . SER A 1 97 ? -5.008 -1.241 5.987 1.00 72.00 97 SER A C 1
ATOM 784 O O . SER A 1 97 ? -5.234 -0.065 6.260 1.00 72.00 97 SER A O 1
ATOM 786 N N . PHE A 1 98 ? -3.886 -1.643 5.382 1.00 79.19 98 PHE A N 1
ATOM 787 C CA . PHE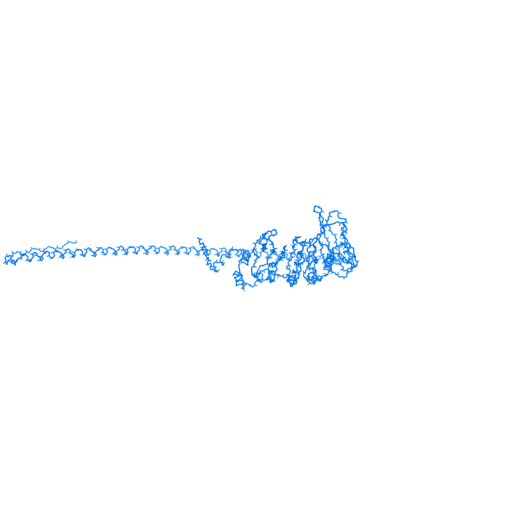 A 1 98 ? -2.756 -0.758 5.063 1.00 79.19 98 PHE A CA 1
ATOM 788 C C . PHE A 1 98 ? -2.373 -0.817 3.576 1.00 79.19 98 PHE A C 1
ATOM 790 O O . PHE A 1 98 ? -2.355 -1.895 2.970 1.00 79.19 98 PHE A O 1
ATOM 797 N N . LYS A 1 99 ? -2.020 0.336 2.990 1.00 80.81 99 LYS A N 1
ATOM 798 C CA . LYS A 1 99 ? -1.496 0.426 1.616 1.00 80.81 99 LYS A CA 1
ATOM 799 C C . LYS A 1 99 ? -0.039 -0.003 1.533 1.00 80.81 99 LYS A C 1
ATOM 801 O O . LYS A 1 99 ? 0.332 -0.612 0.535 1.00 80.81 99 LYS A O 1
ATOM 806 N N . SER A 1 100 ? 0.769 0.311 2.544 1.00 85.38 100 SER A N 1
ATOM 807 C CA . SER A 1 100 ? 2.209 0.054 2.547 1.00 85.38 100 SER A CA 1
ATOM 808 C C . SER A 1 100 ? 2.690 -0.497 3.884 1.00 85.38 100 SER A C 1
ATOM 810 O O . SER A 1 100 ? 2.329 0.031 4.936 1.00 85.38 100 SER A O 1
ATOM 812 N N . LEU A 1 101 ? 3.546 -1.515 3.837 1.00 87.75 101 LEU A N 1
ATOM 813 C CA . LEU A 1 101 ? 4.253 -2.069 4.987 1.00 87.75 101 LEU A CA 1
ATOM 814 C C . LEU A 1 101 ? 5.760 -1.909 4.795 1.00 87.75 101 LEU A C 1
ATOM 816 O O . LEU A 1 101 ? 6.321 -2.436 3.841 1.00 87.75 101 LEU A O 1
ATOM 820 N N . HIS A 1 102 ? 6.415 -1.241 5.739 1.00 86.81 102 HIS A N 1
ATOM 821 C CA . HIS A 1 102 ? 7.860 -1.066 5.773 1.00 86.81 102 HIS A CA 1
ATOM 822 C C . HIS A 1 102 ? 8.487 -1.868 6.919 1.00 86.81 102 HIS A C 1
ATOM 824 O O . HIS A 1 102 ? 8.195 -1.615 8.091 1.00 86.81 102 HIS A O 1
ATOM 830 N N . ILE A 1 103 ? 9.393 -2.793 6.608 1.00 83.31 103 ILE A N 1
ATOM 831 C CA . ILE A 1 103 ? 10.070 -3.650 7.594 1.00 83.31 103 ILE A CA 1
ATOM 832 C C . ILE A 1 103 ? 11.556 -3.296 7.625 1.00 83.31 103 ILE A C 1
ATOM 834 O O . ILE A 1 103 ? 12.269 -3.532 6.651 1.00 83.31 103 ILE A O 1
ATOM 838 N N . ALA A 1 104 ? 12.030 -2.736 8.744 1.00 78.12 104 ALA A N 1
ATOM 839 C CA . ALA A 1 104 ? 13.432 -2.330 8.890 1.00 78.12 104 ALA A CA 1
ATOM 840 C C . ALA A 1 104 ? 14.373 -3.468 9.359 1.00 78.12 104 ALA A C 1
ATOM 842 O O . ALA A 1 104 ? 15.598 -3.366 9.288 1.00 78.12 104 ALA A O 1
ATOM 843 N N . PHE A 1 105 ? 13.806 -4.535 9.919 1.00 75.06 105 PHE A N 1
ATOM 844 C CA . PHE A 1 105 ? 14.506 -5.708 10.444 1.00 75.06 105 PHE A CA 1
ATOM 845 C C . PHE A 1 105 ? 13.481 -6.819 10.695 1.00 75.06 105 PHE A C 1
ATOM 847 O O . PHE A 1 105 ? 12.280 -6.552 10.760 1.00 75.06 105 PHE A O 1
ATOM 854 N N . ILE A 1 106 ? 13.947 -8.055 10.843 1.00 74.38 106 ILE A N 1
ATOM 855 C CA . ILE A 1 106 ? 13.092 -9.221 11.067 1.00 74.38 106 ILE A CA 1
ATOM 856 C C . ILE A 1 106 ? 13.624 -9.956 12.298 1.00 74.38 106 ILE A C 1
ATOM 858 O O . ILE A 1 106 ? 14.787 -10.347 12.328 1.00 74.38 106 ILE A O 1
ATOM 862 N N . ASP A 1 107 ? 12.771 -10.121 13.305 1.00 75.31 107 ASP A N 1
ATOM 863 C CA . ASP A 1 107 ? 13.012 -10.932 14.499 1.00 75.31 107 ASP A CA 1
ATOM 864 C C . ASP A 1 107 ? 11.757 -11.758 14.837 1.00 75.31 107 ASP A C 1
ATOM 866 O O . ASP A 1 107 ? 10.726 -11.640 14.169 1.00 75.31 107 ASP A O 1
ATOM 870 N N . HIS A 1 108 ? 11.810 -12.572 15.892 1.00 77.31 108 HIS A N 1
ATOM 871 C CA . HIS A 1 108 ? 10.668 -13.389 16.316 1.00 77.31 108 HIS A CA 1
ATOM 872 C C . HIS A 1 108 ? 9.388 -12.582 16.597 1.00 77.31 108 HIS A C 1
ATOM 874 O O . HIS A 1 108 ? 8.294 -13.072 16.312 1.00 77.31 108 HIS A O 1
ATOM 880 N N . SER A 1 109 ? 9.499 -11.345 17.087 1.00 79.50 109 SER A N 1
ATOM 881 C CA . SER A 1 109 ? 8.347 -10.477 17.370 1.00 79.50 109 SER A CA 1
ATOM 882 C C . SER A 1 109 ? 7.691 -9.987 16.079 1.00 79.50 109 SER A C 1
ATOM 884 O O . SER A 1 109 ? 6.465 -10.004 15.954 1.00 79.50 109 SER A O 1
ATOM 886 N N . VAL A 1 110 ? 8.500 -9.586 15.092 1.00 81.62 110 VAL A N 1
ATOM 887 C CA . VAL A 1 110 ? 8.018 -9.208 13.755 1.00 81.62 110 VAL A CA 1
ATOM 888 C C . VAL A 1 110 ? 7.327 -10.395 13.090 1.00 81.62 110 VAL A C 1
ATOM 890 O O . VAL A 1 110 ? 6.229 -10.245 12.556 1.00 81.62 110 VAL A O 1
ATOM 893 N N . LEU A 1 111 ? 7.922 -11.587 13.174 1.00 81.19 111 LEU A N 1
ATOM 894 C CA . LEU A 1 111 ? 7.342 -12.804 12.605 1.00 81.19 111 LEU A CA 1
ATOM 895 C C . LEU A 1 111 ? 5.991 -13.143 13.244 1.00 81.19 111 LEU A C 1
ATOM 897 O O . LEU A 1 111 ? 5.015 -13.393 12.533 1.00 81.19 111 LEU A O 1
ATOM 901 N N . ALA A 1 112 ? 5.914 -13.109 14.578 1.00 83.12 112 ALA A N 1
ATOM 902 C CA . ALA A 1 112 ? 4.679 -13.354 15.320 1.00 83.12 112 ALA A CA 1
ATOM 903 C C . ALA A 1 112 ? 3.578 -12.352 14.943 1.00 83.12 112 ALA A C 1
ATOM 905 O O . ALA A 1 112 ? 2.427 -12.747 14.728 1.00 83.12 112 ALA A O 1
ATOM 906 N N . PHE A 1 113 ? 3.933 -11.075 14.788 1.00 85.94 113 PHE A N 1
ATOM 907 C CA . PHE A 1 113 ? 3.003 -10.043 14.344 1.00 85.94 113 PHE A CA 1
ATOM 908 C C . PHE A 1 113 ? 2.482 -10.304 12.931 1.00 85.94 113 PHE A C 1
ATOM 910 O O . PHE A 1 113 ? 1.269 -10.316 12.734 1.00 85.94 113 PHE A O 1
ATOM 917 N N . LEU A 1 114 ? 3.360 -10.555 11.957 1.00 86.50 114 LEU A N 1
ATOM 918 C CA . LEU A 1 114 ? 2.950 -10.783 10.568 1.00 86.50 114 LEU A CA 1
ATOM 919 C C . LEU A 1 114 ? 2.057 -12.025 10.431 1.00 86.50 114 LEU A C 1
ATOM 921 O O . LEU A 1 114 ? 1.044 -11.971 9.733 1.00 86.50 114 LEU A O 1
ATOM 925 N N . ARG A 1 115 ? 2.374 -13.104 11.158 1.00 84.88 115 ARG A N 1
ATOM 926 C CA . ARG A 1 115 ? 1.557 -14.330 11.229 1.00 84.88 115 ARG A CA 1
ATOM 927 C C . ARG A 1 115 ? 0.165 -14.076 11.797 1.00 84.88 115 ARG A C 1
ATOM 929 O O . ARG A 1 115 ? -0.831 -14.523 11.232 1.00 84.88 115 ARG A O 1
ATOM 936 N N . SER A 1 116 ? 0.108 -13.350 12.908 1.00 84.81 116 SER A N 1
ATOM 937 C CA . SER A 1 116 ? -1.134 -13.067 13.633 1.00 84.81 116 SER A CA 1
ATOM 938 C C . SER A 1 116 ? -2.031 -12.063 12.905 1.00 84.81 116 SER A C 1
ATOM 940 O O . SER A 1 116 ? -3.207 -11.941 13.231 1.00 84.81 116 SER A O 1
ATOM 942 N N . ASN A 1 117 ? -1.489 -11.344 11.919 1.00 82.81 117 ASN A N 1
ATOM 943 C CA . ASN A 1 117 ? -2.158 -10.248 11.232 1.00 82.81 117 ASN A CA 1
ATOM 944 C C . ASN A 1 117 ? -2.228 -10.458 9.716 1.00 82.81 117 ASN A C 1
ATOM 946 O O . ASN A 1 117 ? -2.075 -9.518 8.951 1.00 82.81 117 ASN A O 1
ATOM 950 N N . LYS A 1 118 ? -2.461 -11.679 9.231 1.00 83.81 118 LYS A N 1
ATOM 951 C CA . LYS A 1 118 ? -2.592 -11.918 7.780 1.00 83.81 118 LYS A CA 1
ATOM 952 C C . LYS A 1 118 ? -3.801 -11.208 7.142 1.00 83.81 118 LYS A C 1
ATOM 954 O O . LYS A 1 118 ? -3.769 -10.881 5.963 1.00 83.81 118 LYS A O 1
ATOM 959 N N . GLN A 1 119 ? -4.850 -10.961 7.926 1.00 80.12 119 GLN A N 1
ATOM 960 C CA . GLN A 1 119 ? -6.142 -10.409 7.504 1.00 80.12 119 GLN A CA 1
ATOM 961 C C . GLN A 1 119 ? -6.124 -8.912 7.172 1.00 80.12 119 GLN A C 1
ATOM 963 O O . GLN A 1 119 ? -7.007 -8.444 6.461 1.00 80.12 119 GLN A O 1
ATOM 968 N N . ILE A 1 120 ? -5.152 -8.154 7.691 1.00 79.12 120 ILE A N 1
ATOM 969 C CA . ILE A 1 120 ? -5.086 -6.693 7.490 1.00 79.12 120 ILE A CA 1
ATOM 970 C C . ILE A 1 120 ? -4.387 -6.314 6.175 1.00 79.12 120 ILE A C 1
ATOM 972 O O . ILE A 1 120 ? -4.385 -5.145 5.779 1.00 79.12 120 ILE A O 1
ATOM 976 N N . TRP A 1 121 ? -3.776 -7.287 5.494 1.00 82.25 121 TRP A N 1
ATOM 977 C CA . TRP A 1 121 ? -3.109 -7.079 4.215 1.00 82.25 121 TRP A CA 1
ATOM 978 C C . TRP A 1 121 ? -4.097 -7.285 3.070 1.00 82.25 121 TRP A C 1
ATOM 980 O O . TRP A 1 121 ? -4.794 -8.298 3.007 1.00 82.25 121 TRP A O 1
ATOM 990 N N . ARG A 1 122 ? -4.166 -6.320 2.150 1.00 77.88 122 ARG A N 1
ATOM 991 C CA . ARG A 1 122 ? -5.094 -6.360 1.016 1.00 77.88 122 ARG A CA 1
ATOM 992 C C . ARG A 1 122 ? -4.360 -6.693 -0.274 1.00 77.88 122 ARG A C 1
ATOM 994 O O . ARG A 1 122 ? -3.142 -6.544 -0.388 1.00 77.88 122 ARG A O 1
ATOM 1001 N N . ARG A 1 123 ? -5.129 -7.115 -1.281 1.00 74.56 123 ARG A N 1
ATOM 1002 C CA . ARG A 1 123 ? -4.591 -7.254 -2.633 1.00 74.56 123 ARG A CA 1
ATOM 1003 C C . ARG A 1 123 ? -3.983 -5.942 -3.100 1.00 74.56 123 ARG A C 1
ATOM 1005 O O . ARG A 1 123 ? -4.586 -4.882 -2.944 1.00 74.56 123 ARG A O 1
ATOM 1012 N N . GLY A 1 124 ? -2.777 -6.028 -3.649 1.00 72.62 124 GLY A N 1
ATOM 1013 C CA . GLY A 1 124 ? -2.040 -4.866 -4.122 1.00 72.62 124 GLY A CA 1
ATOM 1014 C C . GLY A 1 124 ? -1.371 -4.008 -3.041 1.00 72.62 124 GLY A C 1
ATOM 1015 O O . GLY A 1 124 ? -0.949 -2.895 -3.357 1.00 72.62 124 GLY A O 1
ATOM 1016 N N . THR A 1 125 ? -1.225 -4.500 -1.803 1.00 83.44 125 THR A N 1
ATOM 1017 C CA . THR A 1 125 ? -0.370 -3.858 -0.787 1.00 83.44 125 THR A CA 1
ATOM 1018 C C . THR A 1 125 ? 1.067 -3.684 -1.314 1.00 83.44 125 THR A C 1
ATOM 1020 O O . THR A 1 125 ? 1.601 -4.530 -2.040 1.00 83.44 125 THR A O 1
ATOM 1023 N N . LYS A 1 126 ? 1.686 -2.553 -0.963 1.00 85.19 126 LYS A N 1
ATOM 1024 C CA . LYS A 1 126 ? 3.102 -2.248 -1.174 1.00 85.19 126 LYS A CA 1
ATOM 1025 C C . LYS A 1 126 ? 3.924 -2.809 -0.010 1.00 85.19 126 LYS A C 1
ATOM 1027 O O . LYS A 1 126 ? 3.583 -2.593 1.151 1.00 85.19 126 LYS A O 1
ATOM 1032 N N . LEU A 1 127 ? 5.009 -3.511 -0.318 1.00 87.06 127 LEU A N 1
ATOM 1033 C CA . LEU A 1 127 ? 5.932 -4.057 0.672 1.00 87.06 127 LEU A CA 1
ATOM 1034 C C . LEU A 1 127 ? 7.323 -3.452 0.480 1.00 87.06 127 LEU A C 1
ATOM 1036 O O . LEU A 1 127 ? 7.979 -3.701 -0.530 1.00 87.06 127 LEU A O 1
ATOM 1040 N N . ASP A 1 128 ? 7.777 -2.700 1.476 1.00 82.81 128 ASP A N 1
ATOM 1041 C CA . ASP A 1 128 ? 9.114 -2.123 1.540 1.00 82.81 128 ASP A CA 1
ATOM 1042 C C . ASP A 1 128 ? 9.974 -2.905 2.545 1.00 82.81 128 ASP A C 1
ATOM 1044 O O . ASP A 1 128 ? 9.752 -2.862 3.757 1.00 82.81 128 ASP A O 1
ATOM 1048 N N . LEU A 1 129 ? 10.978 -3.630 2.048 1.00 77.62 129 LEU A N 1
ATOM 1049 C CA . LEU A 1 129 ? 11.918 -4.406 2.856 1.00 77.62 129 LEU A CA 1
ATOM 1050 C C . LEU A 1 129 ? 13.249 -3.659 2.967 1.00 77.62 129 LEU A C 1
ATOM 1052 O O . LEU A 1 129 ? 14.097 -3.685 2.069 1.00 77.62 129 LEU A O 1
ATOM 1056 N N . HIS A 1 130 ? 13.448 -3.009 4.109 1.00 73.25 130 HIS A N 1
ATOM 1057 C CA . HIS A 1 130 ? 14.664 -2.281 4.446 1.00 73.25 130 HIS A CA 1
ATOM 1058 C C . HIS A 1 130 ? 15.431 -3.018 5.549 1.00 73.25 130 HIS A C 1
ATOM 1060 O O . HIS A 1 130 ? 15.585 -2.514 6.654 1.00 73.25 130 HIS A O 1
ATOM 1066 N N . VAL A 1 131 ? 15.919 -4.228 5.283 1.00 64.50 131 VAL A N 1
ATOM 1067 C CA . VAL A 1 131 ? 16.723 -4.961 6.275 1.00 64.50 131 VAL A CA 1
ATOM 1068 C C . VAL A 1 131 ? 18.111 -4.313 6.357 1.00 64.50 131 VAL A C 1
ATOM 1070 O O . VAL A 1 131 ? 18.808 -4.207 5.352 1.00 64.50 131 VAL A O 1
ATOM 1073 N N . GLY A 1 132 ? 18.479 -3.776 7.523 1.00 56.91 132 GLY A N 1
ATOM 1074 C CA . GLY A 1 132 ? 19.733 -3.035 7.707 1.00 56.91 132 GLY A CA 1
ATOM 1075 C C . GLY A 1 132 ? 21.002 -3.855 7.419 1.00 56.91 132 GLY A C 1
ATOM 1076 O O . GLY A 1 132 ? 21.024 -5.071 7.568 1.00 56.91 132 GLY A O 1
ATOM 1077 N N . TYR A 1 133 ? 22.082 -3.156 7.054 1.00 50.69 133 TYR A N 1
ATOM 1078 C CA . TYR A 1 133 ? 23.375 -3.716 6.615 1.00 50.69 133 TYR A CA 1
ATOM 1079 C C . TYR A 1 133 ? 24.237 -4.329 7.742 1.00 50.69 133 TYR A C 1
ATOM 1081 O O . TYR A 1 133 ? 25.351 -4.796 7.499 1.00 50.69 133 TYR A O 1
ATOM 1089 N N . TYR A 1 134 ? 23.750 -4.318 8.981 1.00 47.03 134 TYR A N 1
ATOM 1090 C CA . TYR A 1 134 ? 24.509 -4.715 10.164 1.00 47.03 134 TYR A CA 1
ATOM 1091 C C . TYR A 1 134 ? 24.026 -6.067 10.693 1.00 47.03 134 TYR A C 1
ATOM 1093 O O . TYR A 1 134 ? 23.330 -6.097 11.697 1.00 47.03 134 TYR A O 1
ATOM 1101 N N . ASP A 1 135 ? 24.377 -7.161 10.005 1.00 44.47 135 ASP A N 1
ATOM 1102 C CA . ASP A 1 135 ? 24.855 -8.384 10.672 1.00 44.47 135 ASP A CA 1
ATOM 1103 C C . ASP A 1 135 ? 25.475 -9.380 9.669 1.00 44.47 135 ASP A C 1
ATOM 1105 O O . ASP A 1 135 ? 24.796 -9.963 8.815 1.00 44.47 135 ASP A O 1
ATOM 1109 N N . LYS A 1 136 ? 26.800 -9.563 9.728 1.00 51.50 136 LYS A N 1
ATOM 1110 C CA . LYS A 1 136 ? 27.571 -10.334 8.732 1.00 51.50 136 LYS A CA 1
ATOM 1111 C C . LYS A 1 136 ? 27.651 -11.845 9.011 1.00 51.50 136 LYS A C 1
ATOM 1113 O O . LYS A 1 136 ? 28.365 -12.537 8.288 1.00 51.50 136 LYS A O 1
ATOM 1118 N N . LYS A 1 137 ? 26.877 -12.398 9.953 1.00 48.88 137 LYS A N 1
ATOM 1119 C CA . LYS A 1 137 ? 26.665 -13.862 10.058 1.00 48.88 137 LYS A CA 1
ATOM 1120 C C . LYS A 1 137 ? 25.194 -14.281 10.201 1.00 48.88 137 LYS A C 1
ATOM 1122 O O . LYS A 1 137 ? 24.820 -15.285 9.598 1.00 48.88 137 LYS A O 1
ATOM 1127 N N . ASP A 1 138 ? 24.346 -13.465 10.830 1.00 49.72 138 ASP A N 1
ATOM 1128 C CA . ASP A 1 138 ? 22.933 -13.810 11.093 1.00 49.72 138 ASP A CA 1
ATOM 1129 C C . ASP A 1 138 ? 21.962 -13.492 9.941 1.00 49.72 138 ASP A C 1
ATOM 1131 O O . ASP A 1 138 ? 20.818 -13.950 9.920 1.00 49.72 138 ASP A O 1
ATOM 1135 N N . SER A 1 139 ? 22.417 -12.774 8.909 1.00 61.25 139 SER A N 1
ATOM 1136 C CA . SER A 1 139 ? 21.565 -12.394 7.774 1.00 61.25 139 SER A CA 1
ATOM 1137 C C . SER A 1 139 ? 20.983 -13.587 7.004 1.00 61.25 139 SER A C 1
ATOM 1139 O O . SER A 1 139 ? 19.842 -13.511 6.553 1.00 61.25 139 SER A O 1
ATOM 1141 N N . ARG A 1 140 ? 21.701 -14.714 6.862 1.00 67.38 140 ARG A N 1
ATOM 1142 C CA . ARG A 1 140 ? 21.180 -15.882 6.118 1.00 67.38 140 ARG A CA 1
ATOM 1143 C C . ARG A 1 140 ? 19.994 -16.539 6.815 1.00 67.38 140 ARG A C 1
ATOM 1145 O O . ARG A 1 140 ? 18.973 -16.727 6.163 1.00 67.38 140 ARG A O 1
ATOM 1152 N N . GLN A 1 141 ? 20.112 -16.813 8.114 1.00 70.00 141 GLN A N 1
ATOM 1153 C CA . GLN A 1 141 ? 19.037 -17.427 8.898 1.00 70.00 141 GLN A CA 1
ATOM 1154 C C . GLN A 1 141 ? 17.785 -16.546 8.898 1.00 70.00 141 GLN A C 1
ATOM 1156 O O . GLN A 1 141 ? 16.678 -17.047 8.728 1.00 70.00 141 GLN A O 1
ATOM 1161 N N . ILE A 1 142 ? 17.954 -15.225 8.994 1.00 71.19 142 ILE A N 1
ATOM 1162 C CA . ILE A 1 142 ? 16.838 -14.274 8.934 1.00 71.19 142 ILE A CA 1
ATOM 1163 C C . ILE A 1 142 ? 16.109 -14.350 7.586 1.00 71.19 142 ILE A C 1
ATOM 1165 O O . ILE A 1 142 ? 14.878 -14.397 7.555 1.00 71.19 142 ILE A O 1
ATOM 1169 N N . TRP A 1 143 ? 16.845 -14.391 6.471 1.00 75.62 143 TRP A N 1
ATOM 1170 C CA . TRP A 1 143 ? 16.244 -14.547 5.143 1.00 75.62 143 TRP A CA 1
ATOM 1171 C C . TRP A 1 143 ? 15.591 -15.921 4.955 1.00 75.62 143 TRP A C 1
ATOM 1173 O O . TRP A 1 143 ? 14.522 -15.989 4.349 1.00 75.62 143 TRP A O 1
ATOM 1183 N N . ASP A 1 144 ? 16.171 -16.989 5.510 1.00 78.50 144 ASP A N 1
ATOM 1184 C CA . ASP A 1 144 ? 15.597 -18.340 5.461 1.00 78.50 144 ASP A CA 1
ATOM 1185 C C . ASP A 1 144 ? 14.261 -18.400 6.214 1.00 78.50 144 ASP A C 1
ATOM 1187 O O . ASP A 1 144 ? 13.280 -18.950 5.709 1.00 78.50 144 ASP A O 1
ATOM 1191 N N . VAL A 1 145 ? 14.199 -17.787 7.399 1.00 77.62 145 VAL A N 1
ATOM 1192 C CA . VAL A 1 145 ? 12.975 -17.700 8.202 1.00 77.62 145 VAL A CA 1
ATOM 1193 C C . VAL A 1 145 ? 11.943 -16.801 7.522 1.00 77.62 145 VAL A C 1
ATOM 1195 O O . VAL A 1 145 ? 10.782 -17.183 7.401 1.00 77.62 145 VAL A O 1
ATOM 1198 N N . PHE A 1 146 ? 12.346 -15.643 6.997 1.00 80.00 146 PHE A N 1
ATOM 1199 C CA . PHE A 1 146 ? 11.437 -14.757 6.267 1.00 80.00 146 PHE A CA 1
ATOM 1200 C C . PHE A 1 146 ? 10.856 -15.425 5.014 1.00 80.00 146 PHE A C 1
ATOM 1202 O O . PHE A 1 146 ? 9.643 -15.392 4.804 1.00 80.00 146 PHE A O 1
ATOM 1209 N N . GLY A 1 147 ? 11.702 -16.060 4.198 1.00 82.75 147 GLY A N 1
ATOM 1210 C CA . GLY A 1 147 ? 11.283 -16.775 2.994 1.00 82.75 147 GLY A CA 1
ATOM 1211 C C . GLY A 1 147 ? 10.336 -17.934 3.300 1.00 82.75 147 GLY A C 1
ATOM 1212 O O . GLY A 1 147 ? 9.343 -18.119 2.602 1.00 82.75 147 GLY A O 1
ATOM 1213 N N . ARG A 1 148 ? 10.585 -18.670 4.387 1.00 82.06 148 ARG A N 1
ATOM 1214 C CA . ARG A 1 148 ? 9.756 -19.815 4.785 1.00 82.06 148 ARG A CA 1
ATOM 1215 C C . ARG A 1 148 ? 8.438 -19.414 5.440 1.00 82.06 148 ARG A C 1
ATOM 1217 O O . ARG A 1 148 ? 7.415 -20.035 5.176 1.00 82.06 148 ARG A O 1
ATOM 1224 N N . GLU A 1 149 ? 8.459 -18.422 6.324 1.00 81.25 149 GLU A N 1
ATOM 1225 C CA . GLU A 1 149 ? 7.335 -18.151 7.227 1.00 81.25 149 GLU A CA 1
ATOM 1226 C C . GLU A 1 149 ? 6.487 -16.953 6.808 1.00 81.25 149 GLU A C 1
ATOM 1228 O O . GLU A 1 149 ? 5.286 -16.927 7.075 1.00 81.25 149 GLU A O 1
ATOM 1233 N N . ILE A 1 150 ? 7.099 -15.951 6.177 1.00 82.75 150 ILE A N 1
ATOM 1234 C CA . ILE A 1 150 ? 6.457 -14.662 5.903 1.00 82.75 150 ILE A CA 1
ATOM 1235 C C . ILE A 1 150 ? 6.130 -14.495 4.433 1.00 82.75 150 ILE A C 1
ATOM 1237 O O . ILE A 1 150 ? 5.031 -14.053 4.095 1.00 82.75 150 ILE A O 1
ATOM 1241 N N . TRP A 1 151 ? 7.055 -14.866 3.550 1.00 86.69 151 TRP A N 1
ATOM 1242 C CA . TRP A 1 151 ? 6.837 -14.744 2.117 1.00 86.69 151 TRP A CA 1
ATOM 1243 C C . TRP A 1 151 ? 5.540 -15.414 1.624 1.00 86.69 151 TRP A C 1
ATOM 1245 O O . TRP A 1 151 ? 4.839 -14.781 0.833 1.00 86.69 151 TRP A O 1
ATOM 1255 N N . PRO A 1 152 ? 5.126 -16.603 2.119 1.00 85.62 152 PRO A N 1
ATOM 1256 C CA . PRO A 1 152 ? 3.850 -17.201 1.724 1.00 85.62 152 PRO A CA 1
ATOM 1257 C C . PRO A 1 152 ? 2.637 -16.306 2.014 1.00 85.62 152 PRO A C 1
ATOM 1259 O O . PRO A 1 152 ? 1.704 -16.268 1.216 1.00 85.62 152 PRO A O 1
ATOM 1262 N N . ILE A 1 153 ? 2.661 -15.524 3.102 1.00 83.75 153 ILE A N 1
ATOM 1263 C CA . ILE A 1 153 ? 1.597 -14.558 3.422 1.00 83.75 153 ILE A CA 1
ATOM 1264 C C . ILE A 1 153 ? 1.507 -13.517 2.300 1.00 83.75 153 ILE A C 1
ATOM 1266 O O . ILE A 1 153 ? 0.428 -13.264 1.765 1.00 83.75 153 ILE A O 1
ATOM 1270 N N . PHE A 1 154 ? 2.645 -12.966 1.876 1.00 83.44 154 PHE A N 1
ATOM 1271 C CA . PHE A 1 154 ? 2.689 -11.966 0.811 1.00 83.44 154 PHE A CA 1
ATOM 1272 C C . PHE A 1 154 ? 2.365 -12.530 -0.577 1.00 83.44 154 PHE A C 1
ATOM 1274 O O . PHE A 1 154 ? 1.707 -11.860 -1.376 1.00 83.44 154 PHE A O 1
ATOM 1281 N N . ALA A 1 155 ? 2.757 -13.775 -0.845 1.00 80.81 155 ALA A N 1
ATOM 1282 C CA . ALA A 1 155 ? 2.392 -14.476 -2.068 1.00 80.81 155 ALA A CA 1
ATOM 1283 C C . ALA A 1 155 ? 0.866 -14.636 -2.192 1.00 80.81 155 ALA A C 1
ATOM 1285 O O . ALA A 1 155 ? 0.311 -14.384 -3.259 1.00 80.81 155 ALA A O 1
ATOM 1286 N N . THR A 1 156 ? 0.164 -14.953 -1.093 1.00 81.56 156 THR A N 1
ATOM 1287 C CA . THR A 1 156 ? -1.306 -15.114 -1.117 1.00 81.56 156 THR A CA 1
ATOM 1288 C C . THR A 1 156 ? -2.075 -13.816 -1.366 1.00 81.56 156 THR A C 1
ATOM 1290 O O . THR A 1 156 ? -3.148 -13.846 -1.972 1.00 81.56 156 THR A O 1
ATOM 1293 N N . ILE A 1 157 ? -1.540 -12.668 -0.939 1.00 78.31 157 ILE A N 1
ATOM 1294 C CA . ILE A 1 157 ? -2.207 -11.372 -1.127 1.00 78.31 157 ILE A CA 1
ATOM 1295 C C . ILE A 1 157 ? -1.857 -10.700 -2.456 1.00 78.31 157 ILE A C 1
ATOM 1297 O O . ILE A 1 157 ? -2.470 -9.695 -2.777 1.00 78.31 157 ILE A O 1
ATOM 1301 N N . ASN A 1 158 ? -0.919 -11.232 -3.244 1.00 76.88 158 ASN A N 1
ATOM 1302 C CA . ASN A 1 158 ? -0.551 -10.701 -4.559 1.00 76.88 158 ASN A CA 1
ATOM 1303 C C . ASN A 1 158 ? -0.140 -9.207 -4.526 1.00 76.88 158 ASN A C 1
ATOM 1305 O O . ASN A 1 158 ? -0.918 -8.295 -4.829 1.00 76.88 158 ASN A O 1
ATOM 1309 N N . LEU A 1 159 ? 1.100 -8.962 -4.093 1.00 85.75 159 LEU A N 1
ATOM 1310 C CA . LEU A 1 159 ? 1.693 -7.627 -3.952 1.00 85.75 159 LEU A CA 1
ATOM 1311 C C . LEU A 1 159 ? 1.686 -6.832 -5.265 1.00 85.75 159 LEU A C 1
ATOM 1313 O O . LEU A 1 159 ? 1.9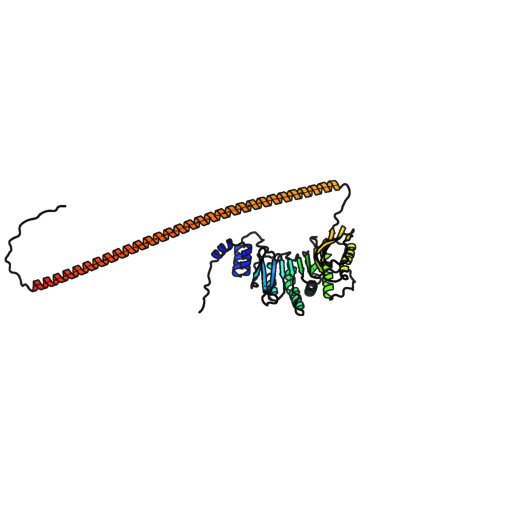77 -7.373 -6.328 1.00 85.75 159 LEU A O 1
ATOM 1317 N N . ARG A 1 160 ? 1.464 -5.512 -5.175 1.00 87.25 160 ARG A N 1
ATOM 1318 C CA . ARG A 1 160 ? 1.603 -4.603 -6.332 1.00 87.25 160 ARG A CA 1
ATOM 1319 C C . ARG A 1 160 ? 3.006 -4.027 -6.450 1.00 87.25 160 ARG A C 1
ATOM 1321 O O . ARG A 1 160 ? 3.488 -3.754 -7.548 1.00 87.25 160 ARG A O 1
ATOM 1328 N N . THR A 1 161 ? 3.649 -3.777 -5.313 1.00 89.50 161 THR A N 1
ATOM 1329 C CA . THR A 1 161 ? 4.952 -3.114 -5.248 1.00 89.50 161 THR A CA 1
ATOM 1330 C C . THR A 1 161 ? 5.856 -3.805 -4.244 1.00 89.50 161 THR A C 1
ATOM 1332 O O . THR A 1 161 ? 5.427 -4.072 -3.123 1.00 89.50 161 THR A O 1
ATOM 1335 N N . LEU A 1 162 ? 7.103 -4.045 -4.643 1.00 89.00 162 LEU A N 1
ATOM 1336 C CA . LEU A 1 162 ? 8.145 -4.619 -3.799 1.00 89.00 162 LEU A CA 1
ATOM 1337 C C . LEU A 1 162 ? 9.378 -3.712 -3.815 1.00 89.00 162 LEU A C 1
ATOM 1339 O O . LEU A 1 162 ? 9.888 -3.398 -4.890 1.00 89.00 162 LEU A O 1
ATOM 1343 N N . SER A 1 163 ? 9.850 -3.279 -2.648 1.00 86.44 163 SER A N 1
ATOM 1344 C CA . SER A 1 163 ? 11.035 -2.424 -2.530 1.00 86.44 163 SER A CA 1
ATOM 1345 C C . SER A 1 163 ? 12.129 -3.063 -1.686 1.00 86.44 163 SER A C 1
ATOM 1347 O O . SER A 1 163 ? 11.844 -3.673 -0.656 1.00 86.44 163 SER A O 1
ATOM 1349 N N . PHE A 1 164 ? 13.381 -2.871 -2.096 1.00 79.25 164 PHE A N 1
ATOM 1350 C CA . PHE A 1 164 ? 14.573 -3.337 -1.397 1.00 79.25 164 PHE A CA 1
ATOM 1351 C C . PHE A 1 164 ? 15.575 -2.200 -1.205 1.00 79.25 164 PHE A C 1
ATOM 1353 O O . PHE A 1 164 ? 15.836 -1.416 -2.118 1.00 79.25 164 PHE A O 1
ATOM 1360 N N . SER A 1 165 ? 16.205 -2.135 -0.035 1.00 71.19 165 SER A N 1
ATOM 1361 C CA . SER A 1 165 ? 17.297 -1.182 0.212 1.00 71.19 165 SER A CA 1
ATOM 1362 C C . SER A 1 165 ? 18.635 -1.589 -0.418 1.00 71.19 165 SER A C 1
ATOM 1364 O O . SER A 1 165 ? 19.440 -0.722 -0.742 1.00 71.19 165 SER A O 1
ATOM 1366 N N . ASN A 1 166 ? 18.867 -2.888 -0.625 1.00 70.44 166 ASN A N 1
ATOM 1367 C CA . ASN A 1 166 ? 20.082 -3.444 -1.220 1.00 70.44 166 ASN A CA 1
ATOM 1368 C C . ASN A 1 166 ? 19.723 -4.549 -2.227 1.00 70.44 166 ASN A C 1
ATOM 1370 O O . ASN A 1 166 ? 18.818 -5.348 -1.980 1.00 70.44 166 ASN A O 1
ATOM 1374 N N . GLY A 1 167 ? 20.457 -4.632 -3.335 1.00 64.50 167 GLY A N 1
ATOM 1375 C CA . GLY A 1 167 ? 20.251 -5.618 -4.387 1.00 64.50 167 GLY A CA 1
ATOM 1376 C C . GLY A 1 167 ? 20.484 -7.062 -3.964 1.00 64.50 167 GLY A C 1
ATOM 1377 O O . GLY A 1 167 ? 19.827 -7.963 -4.489 1.00 64.50 167 GLY A O 1
ATOM 1378 N N . ASP A 1 168 ? 21.323 -7.291 -2.954 1.00 71.19 168 ASP A N 1
ATOM 1379 C CA . ASP A 1 168 ? 21.528 -8.630 -2.390 1.00 71.19 168 ASP A CA 1
ATOM 1380 C C . ASP A 1 168 ? 20.266 -9.178 -1.704 1.00 71.19 168 ASP A C 1
ATOM 1382 O O . ASP A 1 168 ? 20.110 -10.391 -1.559 1.00 71.19 168 ASP A O 1
ATOM 1386 N N . HIS A 1 169 ? 19.324 -8.313 -1.307 1.00 76.00 169 HIS A N 1
ATOM 1387 C CA . HIS A 1 169 ? 18.082 -8.733 -0.657 1.00 76.00 169 HIS A CA 1
ATOM 1388 C C . HIS A 1 169 ? 17.173 -9.523 -1.594 1.00 76.00 169 HIS A C 1
ATOM 1390 O O . HIS A 1 169 ? 16.600 -10.523 -1.165 1.00 76.00 169 HIS A O 1
ATOM 1396 N N . LEU A 1 170 ? 17.084 -9.142 -2.874 1.00 77.06 170 LEU A N 1
ATOM 1397 C CA . LEU A 1 170 ? 16.319 -9.928 -3.842 1.00 77.06 170 LEU A CA 1
ATOM 1398 C C . LEU A 1 170 ? 16.953 -11.309 -4.033 1.00 77.06 170 LEU A C 1
ATOM 1400 O O . LEU A 1 170 ? 16.247 -12.313 -4.039 1.00 77.06 170 LEU A O 1
ATOM 1404 N N . ALA A 1 171 ? 18.282 -11.371 -4.152 1.00 74.19 171 ALA A N 1
ATOM 1405 C CA . ALA A 1 171 ? 19.001 -12.635 -4.289 1.00 74.19 171 ALA A CA 1
ATOM 1406 C C . ALA A 1 171 ? 18.795 -13.545 -3.067 1.00 74.19 171 ALA A C 1
ATOM 1408 O O . ALA A 1 171 ? 18.557 -14.744 -3.214 1.00 74.19 171 ALA A O 1
ATOM 1409 N N . ASN A 1 172 ? 18.836 -12.976 -1.861 1.00 75.94 172 ASN A N 1
ATOM 1410 C CA . ASN A 1 172 ? 18.554 -13.709 -0.632 1.00 75.94 172 ASN A CA 1
ATOM 1411 C C . ASN A 1 172 ? 17.112 -14.214 -0.591 1.00 75.94 172 ASN A C 1
ATOM 1413 O O . ASN A 1 172 ? 16.885 -15.376 -0.272 1.00 75.94 172 ASN A O 1
ATOM 1417 N N . LEU A 1 173 ? 16.147 -13.375 -0.959 1.00 78.81 173 LEU A N 1
ATOM 1418 C CA . LEU A 1 173 ? 14.748 -13.771 -0.987 1.00 78.81 173 LEU A CA 1
ATOM 1419 C C . LEU A 1 173 ? 14.497 -14.899 -1.999 1.00 78.81 173 LEU A C 1
ATOM 1421 O O . LEU A 1 173 ? 13.820 -15.867 -1.666 1.00 78.81 173 LEU A O 1
ATOM 1425 N N . LEU A 1 174 ? 15.082 -14.819 -3.199 1.00 79.25 174 LEU A N 1
ATOM 1426 C CA . LEU A 1 174 ? 14.997 -15.875 -4.216 1.00 79.25 174 LEU A CA 1
ATOM 1427 C C . LEU A 1 174 ? 15.624 -17.189 -3.738 1.00 79.25 174 LEU A C 1
ATOM 1429 O O . LEU A 1 174 ? 15.065 -18.251 -3.998 1.00 79.25 174 LEU A O 1
ATOM 1433 N N . ARG A 1 175 ? 16.744 -17.126 -3.001 1.00 78.25 175 ARG A N 1
ATOM 1434 C CA . ARG A 1 175 ? 17.377 -18.310 -2.395 1.00 78.25 175 ARG A CA 1
ATOM 1435 C C . ARG A 1 175 ? 16.437 -19.021 -1.419 1.00 78.25 175 ARG A C 1
ATOM 1437 O O . ARG A 1 175 ? 16.414 -20.244 -1.385 1.00 78.25 175 ARG A O 1
ATOM 1444 N N . CYS A 1 176 ? 15.700 -18.260 -0.617 1.00 77.50 176 CYS A N 1
ATOM 1445 C CA . CYS A 1 176 ? 14.881 -18.784 0.479 1.00 77.50 176 CYS A CA 1
ATOM 1446 C C . CYS A 1 176 ? 13.425 -19.073 0.078 1.00 77.50 176 CYS A C 1
ATOM 1448 O O . CYS A 1 176 ? 12.626 -19.452 0.933 1.00 77.50 176 CYS A O 1
ATOM 1450 N N . THR A 1 177 ? 13.062 -18.842 -1.188 1.00 81.50 177 THR A N 1
ATOM 1451 C CA . THR A 1 177 ? 11.699 -19.020 -1.710 1.00 81.50 177 THR A CA 1
ATOM 1452 C C . THR A 1 177 ? 11.723 -19.894 -2.968 1.00 81.50 177 THR A C 1
ATOM 1454 O O . THR A 1 177 ? 11.874 -21.106 -2.865 1.00 81.50 177 THR A O 1
ATOM 1457 N N . SER A 1 178 ? 11.591 -19.295 -4.152 1.00 77.38 178 SER A N 1
ATOM 1458 C CA . SER A 1 178 ? 11.672 -19.954 -5.455 1.00 77.38 178 SER A CA 1
ATOM 1459 C C . SER A 1 178 ? 12.311 -19.010 -6.482 1.00 77.38 178 SER A C 1
ATOM 1461 O O . SER A 1 178 ? 12.035 -17.807 -6.456 1.00 77.38 178 SER A O 1
ATOM 1463 N N . PRO A 1 179 ? 13.074 -19.523 -7.465 1.00 72.88 179 PRO A N 1
ATOM 1464 C CA . PRO A 1 179 ? 13.523 -18.744 -8.620 1.00 72.88 179 PRO A CA 1
ATOM 1465 C C . PRO A 1 179 ? 12.382 -18.135 -9.458 1.00 72.88 179 PRO A C 1
ATOM 1467 O O . PRO A 1 179 ? 12.603 -17.159 -10.173 1.00 72.88 179 PRO A O 1
ATOM 1470 N N . THR A 1 180 ? 11.167 -18.693 -9.390 1.00 76.44 180 THR A N 1
ATOM 1471 C CA . THR A 1 180 ? 9.971 -18.201 -10.111 1.00 76.44 180 THR A CA 1
ATOM 1472 C C . THR A 1 180 ? 9.163 -17.180 -9.322 1.00 76.44 180 THR A C 1
ATOM 1474 O O . THR A 1 180 ? 8.205 -16.618 -9.844 1.00 76.44 180 THR A O 1
ATOM 1477 N N . MET A 1 181 ? 9.567 -16.878 -8.089 1.00 83.38 181 MET A N 1
ATOM 1478 C CA . MET A 1 181 ? 8.765 -16.107 -7.145 1.00 83.38 181 MET A CA 1
ATOM 1479 C C . MET A 1 181 ? 8.244 -14.775 -7.717 1.00 83.38 181 MET A C 1
ATOM 1481 O O . MET A 1 181 ? 7.078 -14.447 -7.519 1.00 83.38 181 MET A O 1
ATOM 1485 N N . LEU A 1 182 ? 9.063 -14.017 -8.461 1.00 83.56 182 LEU A N 1
ATOM 1486 C CA . LEU A 1 182 ? 8.620 -12.738 -9.036 1.00 83.56 182 LEU A CA 1
ATOM 1487 C C . LEU A 1 182 ? 7.598 -12.917 -10.165 1.00 83.56 182 LEU A C 1
ATOM 1489 O O . LEU A 1 182 ? 6.763 -12.041 -10.373 1.00 83.56 182 LEU A O 1
ATOM 1493 N N . THR A 1 183 ? 7.684 -14.013 -10.922 1.00 78.94 183 THR A N 1
ATOM 1494 C CA . THR A 1 183 ? 6.748 -14.312 -12.017 1.00 78.94 183 THR A CA 1
ATOM 1495 C C . THR A 1 183 ? 5.442 -14.924 -11.524 1.00 78.94 183 THR A C 1
ATOM 1497 O O . THR A 1 183 ? 4.444 -14.805 -12.224 1.00 78.94 183 THR A O 1
ATOM 1500 N N . ASP A 1 184 ? 5.436 -15.507 -10.323 1.00 81.31 184 ASP A N 1
ATOM 1501 C CA . ASP A 1 184 ? 4.241 -16.086 -9.695 1.00 81.31 184 ASP A CA 1
ATOM 1502 C C . ASP A 1 184 ? 3.324 -15.002 -9.078 1.00 81.31 184 ASP A C 1
ATOM 1504 O O . ASP A 1 184 ? 2.160 -15.253 -8.768 1.00 81.31 184 ASP A O 1
ATOM 1508 N N . LEU A 1 185 ? 3.828 -13.771 -8.920 1.00 85.50 185 LEU A N 1
ATOM 1509 C CA . LEU A 1 185 ? 3.066 -12.618 -8.435 1.00 85.50 185 LEU A CA 1
ATOM 1510 C C . LEU A 1 185 ? 2.347 -11.894 -9.588 1.00 85.50 185 LEU A C 1
ATOM 1512 O O . LEU A 1 185 ? 2.856 -10.924 -10.155 1.00 85.50 185 LEU A O 1
ATOM 1516 N N . ASP A 1 186 ? 1.130 -12.344 -9.900 1.00 81.75 186 ASP A N 1
ATOM 1517 C CA . ASP A 1 186 ? 0.299 -11.880 -11.027 1.00 81.75 186 ASP A CA 1
ATOM 1518 C C . ASP A 1 186 ? 0.032 -10.359 -11.093 1.00 81.75 186 ASP A C 1
ATOM 1520 O O . ASP A 1 186 ? -0.326 -9.848 -12.155 1.00 81.75 186 ASP A O 1
ATOM 1524 N N . GLN A 1 187 ? 0.135 -9.632 -9.975 1.00 84.50 187 GLN A N 1
ATOM 1525 C CA . GLN A 1 187 ? -0.132 -8.184 -9.892 1.00 84.50 187 GLN A CA 1
ATOM 1526 C C . GLN A 1 187 ? 1.116 -7.352 -9.573 1.00 84.50 187 GLN A C 1
ATOM 1528 O O . GLN A 1 187 ? 1.025 -6.122 -9.467 1.00 84.50 187 GLN A O 1
ATOM 1533 N N . LEU A 1 188 ? 2.289 -7.988 -9.455 1.00 90.12 188 LEU A N 1
ATOM 1534 C CA . LEU A 1 188 ? 3.538 -7.281 -9.197 1.00 90.12 188 LEU A CA 1
ATOM 1535 C C . LEU A 1 188 ? 3.945 -6.493 -10.443 1.00 90.12 188 LEU A C 1
ATOM 1537 O O . LEU A 1 188 ? 4.590 -7.011 -11.357 1.00 90.12 188 LEU A O 1
ATOM 1541 N N . ASN A 1 189 ? 3.582 -5.212 -10.452 1.00 90.44 189 ASN A N 1
ATOM 1542 C CA . ASN A 1 189 ? 3.883 -4.276 -11.531 1.00 90.44 189 ASN A CA 1
ATOM 1543 C C . ASN A 1 189 ? 4.937 -3.241 -11.147 1.00 90.44 189 ASN A C 1
ATOM 1545 O O . ASN A 1 189 ? 5.297 -2.429 -11.991 1.00 90.44 189 ASN A O 1
ATOM 1549 N N . SER A 1 190 ? 5.448 -3.246 -9.914 1.00 91.81 190 SER A N 1
ATOM 1550 C CA . SER A 1 190 ? 6.478 -2.299 -9.493 1.00 91.81 190 SER A CA 1
ATOM 1551 C C . SER A 1 190 ? 7.539 -2.949 -8.612 1.00 91.81 190 SER A C 1
ATOM 1553 O O . SER A 1 190 ? 7.220 -3.519 -7.572 1.00 91.81 190 SER A O 1
ATOM 1555 N N . ILE A 1 191 ? 8.810 -2.801 -8.984 1.00 89.50 191 ILE A N 1
ATOM 1556 C CA . ILE A 1 191 ? 9.955 -3.161 -8.142 1.00 89.50 191 ILE A CA 1
ATOM 1557 C C . ILE A 1 191 ? 10.841 -1.931 -7.962 1.00 89.50 191 ILE A C 1
ATOM 1559 O O . ILE A 1 191 ? 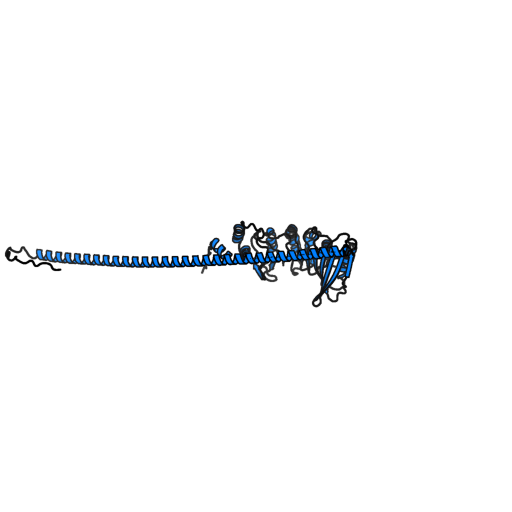11.166 -1.239 -8.927 1.00 89.50 191 ILE A O 1
ATOM 1563 N N . GLN A 1 192 ? 11.243 -1.658 -6.727 1.00 86.38 192 GLN A N 1
ATOM 1564 C CA . GLN A 1 192 ? 12.228 -0.636 -6.399 1.00 86.38 192 GLN A CA 1
ATOM 1565 C C . GLN A 1 192 ? 13.413 -1.301 -5.700 1.00 86.38 192 GLN A C 1
ATOM 1567 O O . GLN A 1 192 ? 13.233 -2.127 -4.816 1.00 86.38 192 GLN A O 1
ATOM 1572 N N . SER A 1 193 ? 14.640 -0.981 -6.094 1.00 77.69 193 SER A N 1
ATOM 1573 C CA . SER A 1 193 ? 15.816 -1.520 -5.417 1.00 77.69 193 SER A CA 1
ATOM 1574 C C . SER A 1 193 ? 16.949 -0.516 -5.374 1.00 77.69 193 SER A C 1
ATOM 1576 O O . SER A 1 193 ? 17.384 -0.008 -6.409 1.00 77.69 193 SER A O 1
ATOM 1578 N N . GLY A 1 194 ? 17.501 -0.309 -4.183 1.00 67.12 194 GLY A N 1
ATOM 1579 C CA . GLY A 1 194 ? 18.855 0.205 -4.053 1.00 67.12 194 GLY A CA 1
ATOM 1580 C C . GLY A 1 194 ? 19.844 -0.818 -4.610 1.00 67.12 194 GLY A C 1
ATOM 1581 O O . GLY A 1 194 ? 19.720 -1.997 -4.293 1.00 67.12 194 GLY A O 1
ATOM 1582 N N . HIS A 1 195 ? 20.804 -0.419 -5.444 1.00 66.06 195 HIS A N 1
ATOM 1583 C CA . HIS A 1 195 ? 21.942 -1.265 -5.851 1.00 66.06 195 HIS A CA 1
ATOM 1584 C C . HIS A 1 195 ? 21.620 -2.530 -6.686 1.00 66.06 195 HIS A C 1
ATOM 1586 O O . HIS A 1 195 ? 22.386 -3.494 -6.648 1.00 66.06 195 HIS A O 1
ATOM 1592 N N . LEU A 1 196 ? 20.532 -2.555 -7.473 1.00 67.38 196 LEU A N 1
ATOM 1593 C CA . LEU A 1 196 ? 20.188 -3.704 -8.334 1.00 67.38 196 LEU A CA 1
ATOM 1594 C C . LEU A 1 196 ? 19.671 -3.303 -9.719 1.00 67.38 196 LEU A C 1
ATOM 1596 O O . LEU A 1 196 ? 18.501 -2.961 -9.877 1.00 67.38 196 LEU A O 1
ATOM 1600 N N . CYS A 1 197 ? 20.516 -3.425 -10.742 1.00 65.75 197 CYS A N 1
ATOM 1601 C CA . CYS A 1 197 ? 20.102 -3.317 -12.142 1.00 65.75 197 CYS A CA 1
ATOM 1602 C C . CYS A 1 197 ? 19.882 -4.712 -12.762 1.00 65.75 197 CYS A C 1
ATOM 1604 O O . CYS A 1 197 ? 20.649 -5.629 -12.452 1.00 65.75 197 CYS A O 1
ATOM 1606 N N . PRO A 1 198 ? 18.864 -4.908 -13.628 1.00 63.59 198 PRO A N 1
ATOM 1607 C CA . PRO A 1 198 ? 18.631 -6.192 -14.289 1.00 63.59 198 PRO A CA 1
ATOM 1608 C C . PRO A 1 198 ? 19.815 -6.588 -15.172 1.00 63.59 198 PRO A C 1
ATOM 1610 O O . PRO A 1 198 ? 20.456 -5.733 -15.781 1.00 63.59 198 PRO A O 1
ATOM 1613 N N . ALA A 1 199 ? 20.068 -7.889 -15.301 1.00 61.88 199 ALA A N 1
ATOM 1614 C CA . ALA A 1 199 ? 20.972 -8.393 -16.329 1.00 61.88 199 ALA A CA 1
ATOM 1615 C C . ALA A 1 199 ? 20.214 -8.392 -17.658 1.00 61.88 199 ALA A C 1
ATOM 1617 O O . ALA A 1 199 ? 19.059 -8.802 -17.704 1.00 61.88 199 ALA A O 1
ATOM 1618 N N . GLY A 1 200 ? 20.822 -7.951 -18.756 1.00 50.50 200 GLY A N 1
ATOM 1619 C CA . GLY A 1 200 ? 20.183 -8.193 -20.045 1.00 50.50 200 GLY A CA 1
ATOM 1620 C C . GLY A 1 200 ? 20.273 -9.680 -20.375 1.00 50.50 200 GLY A C 1
ATOM 1621 O O . GLY A 1 200 ? 21.361 -10.247 -20.334 1.00 50.50 200 GLY A O 1
ATOM 1622 N N . VAL A 1 201 ? 19.123 -10.307 -20.620 1.00 44.16 201 VAL A N 1
ATOM 1623 C CA . VAL A 1 201 ? 18.982 -11.760 -20.781 1.00 44.16 201 VAL A CA 1
ATOM 1624 C C . VAL A 1 201 ? 19.640 -12.207 -22.085 1.00 44.16 201 VAL A C 1
ATOM 1626 O O . VAL A 1 201 ? 18.993 -12.274 -23.125 1.00 44.16 201 VAL A O 1
ATOM 1629 N N . ILE A 1 202 ? 20.928 -12.531 -22.037 1.00 38.84 202 ILE A N 1
ATOM 1630 C CA . ILE A 1 202 ? 21.593 -13.311 -23.080 1.00 38.84 202 ILE A CA 1
ATOM 1631 C C . ILE A 1 202 ? 22.108 -14.572 -22.397 1.00 38.84 202 ILE A C 1
ATOM 1633 O O . ILE A 1 202 ? 23.007 -14.516 -21.559 1.00 38.84 202 ILE A O 1
ATOM 1637 N N . ALA A 1 203 ? 21.488 -15.709 -22.716 1.00 31.06 203 ALA A N 1
ATOM 1638 C CA . ALA A 1 203 ? 21.972 -17.008 -22.272 1.00 31.06 203 ALA A CA 1
ATOM 1639 C C . ALA A 1 203 ? 23.426 -17.187 -22.747 1.00 31.06 203 ALA A C 1
ATOM 1641 O O . ALA A 1 203 ? 23.694 -17.061 -23.939 1.00 31.06 203 ALA A O 1
ATOM 1642 N N . GLY A 1 204 ? 24.348 -17.446 -21.814 1.00 38.62 204 GLY A N 1
ATOM 1643 C CA . GLY A 1 204 ? 25.751 -17.763 -22.114 1.00 38.62 204 GLY A CA 1
ATOM 1644 C C . GLY A 1 204 ? 26.790 -16.665 -21.851 1.00 38.62 204 GLY A C 1
ATOM 1645 O O . GLY A 1 204 ? 27.966 -16.904 -22.099 1.00 38.62 204 GLY A O 1
ATOM 1646 N N . SER A 1 205 ? 26.425 -15.488 -21.328 1.00 39.31 205 SER A N 1
ATOM 1647 C CA . SER A 1 205 ? 27.432 -14.493 -20.917 1.00 39.31 205 SER A CA 1
ATOM 1648 C C . SER A 1 205 ? 28.039 -14.873 -19.559 1.00 39.31 205 SER A C 1
ATOM 1650 O O . SER A 1 205 ? 27.438 -14.637 -18.513 1.00 39.31 205 SER A O 1
ATOM 1652 N N . ALA A 1 206 ? 29.226 -15.481 -19.587 1.00 39.06 206 ALA A N 1
ATOM 1653 C CA . ALA A 1 206 ? 29.989 -15.912 -18.413 1.00 39.06 206 ALA A CA 1
ATOM 1654 C C . ALA A 1 206 ? 30.725 -14.765 -17.676 1.00 39.06 206 ALA A C 1
ATOM 1656 O O . ALA A 1 206 ? 31.429 -15.017 -16.708 1.00 39.06 206 ALA A O 1
ATOM 1657 N N . ASP A 1 207 ? 30.543 -13.504 -18.080 1.00 37.12 207 ASP A N 1
ATOM 1658 C CA . ASP A 1 207 ? 31.497 -12.427 -17.759 1.00 37.12 207 ASP A CA 1
ATOM 1659 C C . ASP A 1 207 ? 31.063 -11.487 -16.617 1.00 37.12 207 ASP A C 1
ATOM 1661 O O . ASP A 1 207 ? 31.440 -10.311 -16.589 1.00 37.12 207 ASP A O 1
ATOM 1665 N N . PHE A 1 208 ? 30.243 -11.958 -15.677 1.00 43.00 208 PHE A N 1
ATOM 1666 C CA . PHE A 1 208 ? 29.898 -11.183 -14.482 1.00 43.00 208 PHE A CA 1
ATOM 1667 C C . PHE A 1 208 ? 30.475 -11.848 -13.233 1.00 43.00 208 PHE A C 1
ATOM 1669 O O . PHE A 1 208 ? 29.775 -12.590 -12.552 1.00 43.00 208 PHE A O 1
ATOM 1676 N N . ASP A 1 209 ? 31.723 -11.513 -12.895 1.00 35.34 209 ASP A N 1
ATOM 1677 C CA . ASP A 1 209 ? 32.374 -11.853 -11.618 1.00 35.34 209 ASP A CA 1
ATOM 1678 C C . ASP A 1 209 ? 31.769 -11.050 -10.448 1.00 35.34 209 ASP A C 1
ATOM 1680 O O . ASP A 1 209 ? 32.397 -10.198 -9.818 1.00 35.34 209 ASP A O 1
ATOM 1684 N N . GLY A 1 210 ? 30.487 -11.285 -10.180 1.00 42.44 210 GLY A N 1
ATOM 1685 C CA . GLY A 1 210 ? 29.834 -10.958 -8.918 1.00 42.44 210 GLY A CA 1
ATOM 1686 C C . GLY A 1 210 ? 29.530 -12.247 -8.154 1.00 42.44 210 GLY A C 1
ATOM 1687 O O . GLY A 1 210 ? 29.448 -13.308 -8.773 1.00 42.44 210 GLY A O 1
ATOM 1688 N N . PRO A 1 211 ? 29.327 -12.194 -6.823 1.00 40.19 211 PRO A N 1
ATOM 1689 C CA . PRO A 1 211 ? 28.948 -13.377 -6.058 1.00 40.19 211 PRO A CA 1
ATOM 1690 C C . PRO A 1 211 ? 27.755 -14.051 -6.740 1.00 40.19 211 PRO A C 1
ATOM 1692 O O . PRO A 1 211 ? 26.760 -13.392 -7.047 1.00 40.19 211 PRO A O 1
ATOM 1695 N N . THR A 1 212 ? 27.863 -15.355 -6.990 1.00 46.94 212 THR A N 1
ATOM 1696 C CA . THR A 1 212 ? 26.993 -16.186 -7.848 1.00 46.94 212 THR A CA 1
ATOM 1697 C C . THR A 1 212 ? 25.487 -15.994 -7.585 1.00 46.94 212 THR A C 1
ATOM 1699 O O . THR A 1 212 ? 24.651 -16.156 -8.472 1.00 46.94 212 THR A O 1
ATOM 1702 N N . ASN A 1 213 ? 25.132 -15.552 -6.376 1.00 48.22 213 ASN A N 1
ATOM 1703 C CA . ASN A 1 213 ? 23.770 -15.233 -5.948 1.00 48.22 213 ASN A CA 1
ATOM 1704 C C . ASN A 1 213 ? 23.192 -13.958 -6.602 1.00 48.22 213 ASN A C 1
ATOM 1706 O O . ASN A 1 213 ? 22.009 -13.927 -6.943 1.00 48.22 213 ASN A O 1
ATOM 1710 N N . ALA A 1 214 ? 24.003 -12.916 -6.821 1.00 49.94 214 ALA A N 1
ATOM 1711 C CA . ALA A 1 214 ? 23.576 -11.671 -7.469 1.00 49.94 214 ALA A CA 1
ATOM 1712 C C . ALA A 1 214 ? 23.279 -11.880 -8.963 1.00 49.94 214 ALA A C 1
ATOM 1714 O O . ALA A 1 214 ? 22.361 -11.265 -9.510 1.00 49.94 214 ALA A O 1
ATOM 1715 N N . ILE A 1 215 ? 24.007 -12.801 -9.604 1.00 54.38 215 ILE A N 1
ATOM 1716 C CA . ILE A 1 215 ? 23.776 -13.212 -10.993 1.00 54.38 215 ILE A CA 1
ATOM 1717 C C . ILE A 1 215 ? 22.362 -13.801 -11.132 1.00 54.38 215 ILE A C 1
ATOM 1719 O O . ILE A 1 215 ? 21.643 -13.432 -12.056 1.00 54.38 215 ILE A O 1
ATOM 1723 N N . SER A 1 216 ? 21.900 -14.622 -10.181 1.00 65.62 216 SER A N 1
ATOM 1724 C CA . SER A 1 216 ? 20.531 -15.168 -10.195 1.00 65.62 216 SER A CA 1
ATOM 1725 C C . SER A 1 216 ? 19.457 -14.073 -10.065 1.00 65.62 216 SER A C 1
ATOM 1727 O O . SER A 1 216 ? 18.543 -13.994 -10.889 1.00 65.62 216 SER A O 1
ATOM 1729 N N . GLY A 1 217 ? 19.607 -13.145 -9.109 1.00 70.12 217 GLY A N 1
ATOM 1730 C CA . GLY A 1 217 ? 18.630 -12.069 -8.890 1.00 70.12 217 GLY A CA 1
ATOM 1731 C C . GLY A 1 217 ? 18.461 -11.123 -10.081 1.00 70.12 217 GLY A C 1
ATOM 1732 O O . GLY A 1 217 ? 17.335 -10.787 -10.456 1.00 70.12 217 GLY A O 1
ATOM 1733 N N . ARG A 1 218 ? 19.569 -10.744 -10.730 1.00 75.69 218 ARG A N 1
ATOM 1734 C CA . ARG A 1 218 ? 19.554 -9.867 -11.912 1.00 75.69 218 ARG A CA 1
ATOM 1735 C C . ARG A 1 218 ? 18.868 -10.518 -13.124 1.00 75.69 218 ARG A C 1
ATOM 1737 O O . ARG A 1 218 ? 18.172 -9.816 -13.860 1.00 75.69 218 ARG A O 1
ATOM 1744 N N . HIS A 1 219 ? 19.022 -11.831 -13.318 1.00 75.62 219 HIS A N 1
ATOM 1745 C CA . HIS A 1 219 ? 18.355 -12.574 -14.395 1.00 75.62 219 HIS A CA 1
ATOM 1746 C C . HIS A 1 219 ? 16.857 -12.764 -14.140 1.00 75.62 219 HIS A C 1
ATOM 1748 O O . HIS A 1 219 ? 16.054 -12.551 -15.051 1.00 75.62 219 HIS A O 1
ATOM 1754 N N . VAL A 1 220 ? 16.457 -13.116 -12.910 1.00 80.00 220 VAL A N 1
ATOM 1755 C CA . VAL A 1 220 ? 15.031 -13.247 -12.559 1.00 80.00 220 VAL A CA 1
ATOM 1756 C C . VAL A 1 220 ? 14.320 -11.901 -12.705 1.00 80.00 220 VAL A C 1
ATOM 1758 O O . VAL A 1 220 ? 13.223 -11.848 -13.262 1.00 80.00 220 VAL A O 1
ATOM 1761 N N . LEU A 1 221 ? 14.963 -10.802 -12.295 1.00 81.88 221 LEU A N 1
ATOM 1762 C CA . LEU A 1 221 ? 14.422 -9.451 -12.461 1.00 81.88 221 LEU A CA 1
ATOM 1763 C C . LEU A 1 221 ? 14.181 -9.102 -13.937 1.00 81.88 221 LEU A C 1
ATOM 1765 O O . LEU A 1 221 ? 13.142 -8.543 -14.287 1.00 81.88 221 LEU A O 1
ATOM 1769 N N . ALA A 1 222 ? 15.115 -9.463 -14.816 1.00 80.62 222 ALA A N 1
ATOM 1770 C CA . ALA A 1 222 ? 14.970 -9.232 -16.246 1.00 80.62 222 ALA A CA 1
ATOM 1771 C C . ALA A 1 222 ? 13.881 -10.116 -16.869 1.00 80.62 222 ALA A C 1
ATOM 1773 O O . ALA A 1 222 ? 13.053 -9.623 -17.636 1.00 80.62 222 ALA A O 1
ATOM 1774 N N . LYS A 1 223 ? 13.808 -11.398 -16.485 1.00 82.62 223 LYS A N 1
ATOM 1775 C CA . LYS A 1 223 ? 12.719 -12.295 -16.899 1.00 82.62 223 LYS A CA 1
ATOM 1776 C C . LYS A 1 223 ? 11.357 -11.746 -16.472 1.00 82.62 223 LYS A C 1
ATOM 1778 O O . LYS A 1 223 ? 10.441 -11.710 -17.291 1.00 82.62 223 LYS A O 1
ATOM 1783 N N . TRP A 1 224 ? 11.232 -11.269 -15.231 1.00 88.25 224 TRP A N 1
ATOM 1784 C CA . TRP A 1 224 ? 10.023 -10.595 -14.761 1.00 88.25 224 TRP A CA 1
ATOM 1785 C C . TRP A 1 224 ? 9.695 -9.394 -15.653 1.00 88.25 224 TRP A C 1
ATOM 1787 O O . TRP A 1 224 ? 8.581 -9.320 -16.160 1.00 88.25 224 TRP A O 1
ATOM 1797 N N . LEU A 1 225 ? 10.651 -8.507 -15.930 1.00 87.88 225 LEU A N 1
ATOM 1798 C CA . LEU A 1 225 ? 10.420 -7.307 -16.742 1.00 87.88 225 LEU A CA 1
ATOM 1799 C C . LEU A 1 225 ? 9.962 -7.621 -18.181 1.00 87.88 225 LEU A C 1
ATOM 1801 O O . LEU A 1 225 ? 9.134 -6.900 -18.732 1.00 87.88 225 LEU A O 1
ATOM 1805 N N . HIS A 1 226 ? 10.460 -8.714 -18.767 1.00 83.75 226 HIS A N 1
ATOM 1806 C CA . HIS A 1 226 ? 10.112 -9.159 -20.122 1.00 83.75 226 HIS A CA 1
ATOM 1807 C C . HIS A 1 226 ? 8.875 -10.068 -20.207 1.00 83.75 226 HIS A C 1
ATOM 1809 O O . HIS A 1 226 ? 8.433 -10.388 -21.311 1.00 83.75 226 HIS A O 1
ATOM 1815 N N . THR A 1 227 ? 8.302 -10.473 -19.073 1.00 85.44 227 THR A N 1
ATOM 1816 C CA . THR A 1 227 ? 7.067 -11.267 -19.033 1.00 85.44 227 THR A CA 1
ATOM 1817 C C . THR A 1 227 ? 5.866 -10.322 -18.930 1.00 85.44 227 THR A C 1
ATOM 1819 O O . THR A 1 227 ? 5.831 -9.528 -17.988 1.00 85.44 227 THR A O 1
ATOM 1822 N N . PRO A 1 228 ? 4.884 -10.365 -19.847 1.00 83.81 228 PRO A N 1
ATOM 1823 C CA . PRO A 1 228 ? 3.700 -9.511 -19.763 1.00 83.81 228 PRO A CA 1
ATOM 1824 C C . PRO A 1 228 ? 2.861 -9.835 -18.520 1.00 83.81 228 PRO A C 1
ATOM 1826 O O . PRO A 1 228 ? 2.801 -10.983 -18.081 1.00 83.81 228 PRO A O 1
ATOM 1829 N N . LEU A 1 229 ? 2.220 -8.816 -17.942 1.00 85.12 229 LEU A N 1
ATOM 1830 C CA . LEU A 1 229 ? 1.186 -9.029 -16.926 1.00 85.12 229 LEU A CA 1
ATOM 1831 C C . LEU A 1 229 ? -0.111 -9.478 -17.597 1.00 85.12 229 LEU A C 1
ATOM 1833 O O . LEU A 1 229 ? -0.407 -9.059 -18.716 1.00 85.12 229 LEU A O 1
ATOM 1837 N N . LYS A 1 230 ? -0.906 -10.287 -16.888 1.00 80.44 230 LYS A N 1
ATOM 1838 C CA . LYS A 1 230 ? -2.214 -10.766 -17.368 1.00 80.44 230 LYS A CA 1
ATOM 1839 C C . LYS A 1 230 ? -3.176 -9.619 -17.699 1.00 80.44 230 LYS A C 1
ATOM 1841 O O . LYS A 1 230 ? -3.992 -9.754 -18.599 1.00 80.44 230 LYS A O 1
ATOM 1846 N N . ASP A 1 231 ? -3.065 -8.501 -16.984 1.00 79.75 231 ASP A N 1
ATOM 1847 C CA . ASP A 1 231 ? -3.890 -7.301 -17.160 1.00 79.75 231 ASP A CA 1
ATOM 1848 C C . ASP A 1 231 ? -3.322 -6.296 -18.183 1.00 79.75 231 ASP A C 1
ATOM 1850 O O . ASP A 1 231 ? -3.914 -5.239 -18.397 1.00 79.75 231 ASP A O 1
ATOM 1854 N N . GLY A 1 232 ? -2.171 -6.594 -18.800 1.00 79.62 232 GLY A N 1
ATOM 1855 C CA . GLY A 1 232 ? -1.514 -5.722 -19.775 1.00 79.62 232 GLY A CA 1
ATOM 1856 C C . GLY A 1 232 ? -0.925 -4.426 -19.201 1.00 79.62 232 GLY A C 1
ATOM 1857 O O . GLY A 1 232 ? -0.418 -3.608 -19.973 1.00 79.62 232 GLY A O 1
ATOM 1858 N N . GLN A 1 233 ? -0.952 -4.213 -17.878 1.00 84.12 233 GLN A N 1
ATOM 1859 C CA . GLN A 1 233 ? -0.405 -2.991 -17.286 1.00 84.12 233 GLN A CA 1
ATOM 1860 C C . GLN A 1 233 ? 1.121 -2.908 -17.451 1.00 84.12 233 GLN A C 1
ATOM 1862 O O . GLN A 1 233 ? 1.820 -3.927 -17.425 1.00 84.12 233 GLN A O 1
ATOM 1867 N N . PRO A 1 234 ? 1.678 -1.690 -17.579 1.00 89.31 234 PRO A N 1
ATOM 1868 C CA . PRO A 1 234 ? 3.115 -1.520 -17.683 1.00 89.31 234 PRO A CA 1
ATOM 1869 C C . PRO A 1 234 ? 3.818 -1.838 -16.359 1.00 89.31 234 PRO A C 1
ATOM 1871 O O . PRO A 1 234 ? 3.392 -1.403 -15.285 1.00 89.31 234 PRO A O 1
ATOM 1874 N N . LYS A 1 235 ? 4.955 -2.535 -16.442 1.00 92.62 235 LYS A N 1
ATOM 1875 C CA . LYS A 1 235 ? 5.835 -2.758 -15.284 1.00 92.62 235 LYS A CA 1
ATOM 1876 C C . LYS A 1 235 ? 6.716 -1.541 -15.021 1.00 92.62 235 LYS A C 1
ATOM 1878 O O . LYS A 1 235 ? 7.176 -0.879 -15.946 1.00 92.62 235 LYS A O 1
ATOM 1883 N N . ARG A 1 236 ? 6.997 -1.253 -13.755 1.00 92.75 236 ARG A N 1
ATOM 1884 C CA . ARG A 1 236 ? 7.898 -0.191 -13.309 1.00 92.75 236 ARG A CA 1
ATOM 1885 C C . ARG A 1 236 ? 9.051 -0.788 -12.528 1.00 92.75 236 ARG A C 1
ATOM 1887 O O . ARG A 1 236 ? 8.856 -1.491 -11.544 1.00 92.75 236 ARG A O 1
ATOM 1894 N N . LEU A 1 237 ? 10.258 -0.473 -12.954 1.00 89.81 237 LEU A N 1
ATOM 1895 C CA . LEU A 1 237 ? 11.467 -0.771 -12.215 1.00 89.81 237 LEU A CA 1
ATOM 1896 C C . LEU A 1 237 ? 12.139 0.545 -11.844 1.00 89.81 237 LEU A C 1
ATOM 1898 O O . LEU A 1 237 ? 12.300 1.417 -12.692 1.00 89.81 237 LEU A O 1
ATOM 1902 N N . SER A 1 238 ? 12.526 0.696 -10.586 1.00 87.62 238 SER A N 1
ATOM 1903 C CA . SER A 1 238 ? 13.392 1.784 -10.144 1.00 87.62 238 SER A CA 1
ATOM 1904 C C . SER A 1 238 ? 14.641 1.191 -9.520 1.00 87.62 238 SER A C 1
ATOM 1906 O O . SER A 1 238 ? 14.545 0.467 -8.531 1.00 87.62 238 SER A O 1
ATOM 1908 N N . CYS A 1 239 ? 15.805 1.505 -10.069 1.00 79.19 239 CYS A N 1
ATOM 1909 C CA . CYS A 1 239 ? 17.083 1.027 -9.562 1.00 79.19 239 CYS A CA 1
ATOM 1910 C C . CYS A 1 239 ? 18.111 2.154 -9.438 1.00 79.19 239 CYS A C 1
ATOM 1912 O O . CYS A 1 239 ? 18.006 3.197 -10.071 1.00 79.19 239 CYS A O 1
ATOM 1914 N N . CYS A 1 240 ? 19.120 1.972 -8.599 1.00 69.44 240 CYS A N 1
ATOM 1915 C CA . CYS A 1 240 ? 20.315 2.813 -8.608 1.00 69.44 240 CYS A CA 1
ATOM 1916 C C . CYS A 1 240 ? 21.540 1.906 -8.626 1.00 69.44 240 CYS A C 1
ATOM 1918 O O . CYS A 1 240 ? 21.568 0.909 -7.910 1.00 69.44 240 CYS A O 1
ATOM 1920 N N . GLU A 1 241 ? 22.538 2.212 -9.451 1.00 61.81 241 GLU A N 1
ATOM 1921 C CA . GLU A 1 241 ? 23.799 1.470 -9.473 1.00 61.81 241 GLU A CA 1
ATOM 1922 C C . GLU A 1 241 ? 24.938 2.457 -9.237 1.00 61.81 241 GLU A C 1
ATOM 1924 O O . GLU A 1 241 ? 25.159 3.380 -10.014 1.00 61.81 241 GLU A O 1
ATOM 1929 N N . PHE A 1 242 ? 25.644 2.269 -8.124 1.00 52.56 242 PHE A N 1
ATOM 1930 C CA . PHE A 1 242 ? 26.844 3.023 -7.791 1.00 52.56 242 PHE A CA 1
ATOM 1931 C C . PHE A 1 242 ? 28.049 2.167 -8.210 1.00 52.56 242 PHE A C 1
ATOM 1933 O O . PHE A 1 242 ? 28.271 1.092 -7.647 1.00 52.56 242 PHE A O 1
ATOM 1940 N N . GLY A 1 243 ? 28.794 2.578 -9.241 1.00 49.22 243 GLY A N 1
ATOM 1941 C CA . GLY A 1 243 ? 30.014 1.882 -9.669 1.00 49.22 243 GLY A CA 1
ATOM 1942 C C . GLY A 1 243 ? 30.469 2.188 -11.099 1.00 49.22 243 GLY A C 1
ATOM 1943 O O . GLY A 1 243 ? 29.686 2.647 -11.925 1.00 49.22 243 GLY A O 1
ATOM 1944 N N . GLU A 1 244 ? 31.751 1.925 -11.364 1.00 43.25 244 GLU A N 1
ATOM 1945 C CA . GLU A 1 244 ? 32.473 2.305 -12.585 1.00 43.25 244 GLU A CA 1
ATOM 1946 C C . GLU A 1 244 ? 31.937 1.707 -13.902 1.00 43.25 244 GLU A C 1
ATOM 1948 O O . GLU A 1 244 ? 31.304 0.648 -13.959 1.00 43.25 244 GLU A O 1
ATOM 1953 N N . SER A 1 245 ? 32.292 2.422 -14.972 1.00 45.59 245 SER A N 1
ATOM 1954 C CA . SER A 1 245 ? 31.953 2.343 -16.403 1.00 45.59 245 SER A CA 1
ATOM 1955 C C . SER A 1 245 ? 31.806 0.965 -17.069 1.00 45.59 245 SER A C 1
ATOM 1957 O O . SER A 1 245 ? 31.172 0.875 -18.120 1.00 45.59 245 SER A O 1
ATOM 1959 N N . LYS A 1 246 ? 32.308 -0.130 -16.484 1.00 47.72 246 LYS A N 1
ATOM 1960 C CA . LYS A 1 246 ? 32.214 -1.489 -17.060 1.00 47.72 246 LYS A CA 1
ATOM 1961 C C . LYS A 1 246 ? 30.822 -2.135 -16.919 1.00 47.72 246 LYS A C 1
ATOM 1963 O O . LYS A 1 246 ? 30.576 -3.192 -17.500 1.00 47.72 246 LYS A O 1
ATOM 1968 N N . LYS A 1 247 ? 29.897 -1.506 -16.180 1.00 56.31 247 LYS A N 1
ATOM 1969 C CA . LYS A 1 247 ? 28.602 -2.088 -15.774 1.00 56.31 247 LYS A CA 1
ATOM 1970 C C . LYS A 1 247 ? 27.401 -1.764 -16.678 1.00 56.31 247 LYS A C 1
ATOM 1972 O O . LYS A 1 247 ? 26.342 -2.336 -16.467 1.00 56.31 247 LYS A O 1
ATOM 1977 N N . PHE A 1 248 ? 27.540 -0.961 -17.739 1.00 62.94 248 PHE A N 1
ATOM 1978 C CA . PHE A 1 248 ? 26.409 -0.553 -18.606 1.00 62.94 248 PHE A CA 1
ATOM 1979 C C . PHE A 1 248 ? 26.071 -1.499 -19.761 1.00 62.94 248 PHE A C 1
ATOM 1981 O O . PHE A 1 248 ? 25.152 -1.222 -20.535 1.00 62.94 248 PHE A O 1
ATOM 1988 N N . LYS A 1 249 ? 26.749 -2.652 -19.849 1.00 66.12 249 LYS A N 1
ATOM 1989 C CA . LYS A 1 249 ? 26.441 -3.703 -20.834 1.00 66.12 249 LYS A CA 1
ATOM 1990 C C . LYS A 1 249 ? 24.961 -4.100 -20.814 1.00 66.12 249 LYS A C 1
ATOM 1992 O O . LYS A 1 249 ? 24.401 -4.396 -21.862 1.00 66.12 249 LYS A O 1
ATOM 1997 N N . TRP A 1 250 ? 24.297 -4.037 -19.656 1.00 73.75 250 TRP A N 1
ATOM 1998 C CA . TRP A 1 250 ? 22.885 -4.398 -19.555 1.00 73.75 250 TRP A CA 1
ATOM 1999 C C . TRP A 1 250 ? 21.977 -3.522 -20.431 1.00 73.75 250 TRP A C 1
ATOM 2001 O O . TRP A 1 250 ? 21.067 -4.064 -21.042 1.00 73.75 250 TRP A O 1
ATOM 2011 N N . VAL A 1 251 ? 22.237 -2.216 -20.587 1.00 77.94 251 VAL A N 1
ATOM 2012 C CA . VAL A 1 251 ? 21.419 -1.343 -21.455 1.00 77.94 251 VAL A CA 1
ATOM 2013 C C . VAL A 1 251 ? 21.505 -1.793 -22.915 1.00 77.94 251 VAL A C 1
ATOM 2015 O O . VAL A 1 251 ? 20.490 -1.865 -23.608 1.00 77.94 251 VAL A O 1
ATOM 2018 N N . ASN A 1 252 ? 22.707 -2.144 -23.377 1.00 77.81 252 ASN A N 1
ATOM 2019 C CA . ASN A 1 252 ? 22.909 -2.665 -24.729 1.00 77.81 252 ASN A CA 1
ATOM 2020 C C . ASN A 1 252 ? 22.262 -4.042 -24.896 1.00 77.81 252 ASN A C 1
ATOM 2022 O O . ASN A 1 252 ? 21.524 -4.254 -25.854 1.00 77.81 252 ASN A O 1
ATOM 2026 N N . ASN A 1 253 ? 22.416 -4.932 -23.917 1.00 77.31 253 ASN A N 1
ATOM 2027 C CA . ASN A 1 253 ? 21.741 -6.226 -23.932 1.00 77.31 253 ASN A CA 1
ATOM 2028 C C . ASN A 1 253 ? 20.206 -6.066 -23.973 1.00 77.31 253 ASN A C 1
ATOM 2030 O O . ASN A 1 253 ? 19.525 -6.835 -24.642 1.00 77.31 253 ASN A O 1
ATOM 2034 N N . PHE A 1 254 ? 19.639 -5.058 -23.301 1.00 81.19 254 PHE A N 1
ATOM 2035 C CA . PHE A 1 254 ? 18.205 -4.757 -23.370 1.00 81.19 254 PHE A CA 1
ATOM 2036 C C . PHE A 1 254 ? 17.760 -4.349 -24.775 1.00 81.19 254 PHE A C 1
ATOM 2038 O O . PHE A 1 254 ? 16.691 -4.783 -25.208 1.00 81.19 254 PHE A O 1
ATOM 2045 N N . LYS A 1 255 ? 18.575 -3.575 -25.507 1.00 83.75 255 LYS A N 1
ATOM 2046 C CA . LYS A 1 255 ? 18.322 -3.291 -26.929 1.00 83.75 255 LYS A CA 1
ATOM 2047 C C . LYS A 1 255 ? 18.294 -4.578 -27.747 1.00 83.75 255 LYS A C 1
ATOM 2049 O O . LYS A 1 255 ? 17.352 -4.787 -28.504 1.00 83.75 255 LYS A O 1
ATOM 2054 N N . GLU A 1 256 ? 19.284 -5.452 -27.574 1.00 82.56 256 GLU A N 1
ATOM 2055 C CA . GLU A 1 256 ? 19.364 -6.715 -28.320 1.00 82.56 256 GLU A CA 1
ATOM 2056 C C . GLU A 1 256 ? 18.175 -7.640 -28.030 1.00 82.56 256 GLU A C 1
ATOM 2058 O O . GLU A 1 256 ? 17.549 -8.168 -28.954 1.00 82.56 256 GLU A O 1
ATOM 2063 N N . VAL A 1 257 ? 17.822 -7.802 -26.750 1.00 83.75 257 VAL A N 1
ATOM 2064 C CA . VAL A 1 257 ? 16.655 -8.588 -26.321 1.00 83.75 257 VAL A CA 1
ATOM 2065 C C . VAL A 1 257 ? 15.367 -7.978 -26.868 1.00 83.75 257 VAL A C 1
ATOM 2067 O O . VAL A 1 257 ? 14.490 -8.711 -27.322 1.00 83.75 257 VAL A O 1
ATOM 2070 N N . PHE A 1 258 ? 15.248 -6.649 -26.860 1.00 87.12 258 PHE A N 1
ATOM 2071 C CA . PHE A 1 258 ? 14.093 -5.949 -27.407 1.00 87.12 258 PHE A CA 1
ATOM 2072 C C . PHE A 1 258 ? 13.935 -6.180 -28.912 1.00 87.12 258 PHE A C 1
ATOM 2074 O O . PHE A 1 258 ? 12.841 -6.537 -29.336 1.00 87.12 258 PHE A O 1
ATOM 2081 N N . VAL A 1 259 ? 15.004 -6.059 -29.704 1.00 85.75 259 VAL A N 1
ATOM 2082 C CA . VAL A 1 259 ? 14.970 -6.295 -31.161 1.00 85.75 259 VAL A CA 1
ATOM 2083 C C . VAL A 1 259 ? 14.574 -7.739 -31.491 1.00 85.75 259 VAL A C 1
ATOM 2085 O O . VAL A 1 259 ? 13.847 -7.984 -32.451 1.00 85.75 259 VAL A O 1
ATOM 2088 N N . ARG A 1 260 ? 15.000 -8.711 -30.673 1.00 84.25 260 ARG A N 1
ATOM 2089 C CA . ARG A 1 260 ? 14.669 -10.138 -30.851 1.00 84.25 260 ARG A CA 1
ATOM 2090 C C . ARG A 1 260 ? 13.315 -10.544 -30.255 1.00 84.25 260 ARG A C 1
ATOM 2092 O O . ARG A 1 260 ? 12.885 -11.685 -30.451 1.00 84.25 260 ARG A O 1
ATOM 2099 N N . ALA A 1 261 ? 12.648 -9.657 -29.516 1.00 84.19 261 ALA A N 1
ATOM 2100 C CA . ALA A 1 261 ? 11.419 -9.983 -28.804 1.00 84.19 261 ALA A CA 1
ATOM 2101 C C . ALA A 1 261 ? 10.284 -10.367 -29.767 1.00 84.19 261 ALA A C 1
ATOM 2103 O O . ALA A 1 261 ? 10.112 -9.776 -30.834 1.00 84.19 261 ALA A O 1
ATOM 2104 N N . ARG A 1 262 ? 9.489 -11.365 -29.362 1.00 83.94 262 ARG A N 1
ATOM 2105 C CA . ARG A 1 262 ? 8.301 -11.838 -30.099 1.00 83.94 262 ARG A CA 1
ATOM 2106 C C . ARG A 1 262 ? 6.985 -11.517 -29.396 1.00 83.94 262 ARG A C 1
ATOM 2108 O O . ARG A 1 262 ? 5.932 -11.633 -30.006 1.00 83.94 262 ARG A O 1
ATOM 2115 N N . THR A 1 263 ? 7.054 -11.142 -28.126 1.00 84.31 263 THR A N 1
ATOM 2116 C CA . THR A 1 263 ? 5.909 -10.812 -27.281 1.00 84.31 263 THR A CA 1
ATOM 2117 C C . THR A 1 263 ? 5.934 -9.328 -26.953 1.00 84.31 263 THR A C 1
ATOM 2119 O O . THR A 1 263 ? 6.999 -8.778 -26.653 1.00 84.31 263 THR A O 1
ATOM 2122 N N . SER A 1 264 ? 4.765 -8.691 -27.004 1.00 85.31 264 SER A N 1
ATOM 2123 C CA . SER A 1 264 ? 4.587 -7.320 -26.529 1.00 85.31 264 SER A CA 1
ATOM 2124 C C . SER A 1 264 ? 4.615 -7.288 -24.998 1.00 85.31 264 SER A C 1
ATOM 2126 O O . SER A 1 264 ? 4.062 -8.167 -24.334 1.00 85.31 264 SER A O 1
ATOM 2128 N N . VAL A 1 265 ? 5.310 -6.298 -24.442 1.00 87.62 265 VAL A N 1
ATOM 2129 C CA . VAL A 1 265 ? 5.336 -5.999 -23.010 1.00 87.62 265 VAL A CA 1
ATOM 2130 C C . VAL A 1 265 ? 5.696 -4.531 -22.817 1.00 87.62 265 VAL A C 1
ATOM 2132 O O . VAL A 1 265 ? 6.696 -4.045 -23.344 1.00 87.62 265 VAL A O 1
ATOM 2135 N N . SER A 1 266 ? 4.897 -3.829 -22.018 1.00 90.94 266 SER A N 1
ATOM 2136 C CA . SER A 1 266 ? 5.166 -2.436 -21.668 1.00 90.94 266 SER A CA 1
ATOM 2137 C C . SER A 1 266 ? 5.890 -2.342 -20.334 1.00 90.94 266 SER A C 1
ATOM 2139 O O . SER A 1 266 ? 5.492 -2.975 -19.353 1.00 90.94 266 SER A O 1
ATOM 2141 N N . TYR A 1 267 ? 6.945 -1.534 -20.274 1.00 92.06 267 TYR A N 1
ATOM 2142 C CA . TYR A 1 267 ? 7.617 -1.248 -19.013 1.00 92.06 267 TYR A CA 1
ATOM 2143 C C . TYR A 1 267 ? 8.390 0.069 -19.025 1.00 92.06 267 TYR A C 1
ATOM 2145 O O . TYR A 1 267 ? 8.799 0.567 -20.074 1.00 92.06 267 TYR A O 1
ATOM 2153 N N . THR A 1 268 ? 8.662 0.572 -17.823 1.00 92.81 268 THR A N 1
ATOM 2154 C CA . THR A 1 268 ? 9.519 1.727 -17.561 1.00 92.81 268 THR A CA 1
ATOM 2155 C C . THR A 1 268 ? 10.579 1.359 -16.530 1.00 92.81 268 THR A C 1
ATOM 2157 O O . THR A 1 268 ? 10.255 0.885 -15.443 1.00 92.81 268 THR A O 1
ATOM 2160 N N . VAL A 1 269 ? 11.843 1.617 -16.849 1.00 89.75 269 VAL A N 1
ATOM 2161 C CA . VAL A 1 269 ? 12.989 1.461 -15.952 1.00 89.75 269 VAL A CA 1
ATOM 2162 C C . VAL A 1 269 ? 13.562 2.841 -15.651 1.00 89.75 269 VAL A C 1
ATOM 2164 O O . VAL A 1 269 ? 14.013 3.538 -16.556 1.00 89.75 269 VAL A O 1
ATOM 2167 N N . ASN A 1 270 ? 13.546 3.231 -14.383 1.00 89.06 270 ASN A N 1
ATOM 2168 C CA . ASN A 1 270 ? 14.135 4.465 -13.876 1.00 89.06 270 ASN A CA 1
ATOM 2169 C C . ASN A 1 270 ? 15.453 4.134 -13.194 1.00 89.06 270 ASN A C 1
ATOM 2171 O O . ASN A 1 270 ? 15.489 3.232 -12.353 1.00 89.06 270 ASN A O 1
ATOM 2175 N N . PHE A 1 271 ? 16.516 4.861 -13.523 1.00 84.44 271 PHE A N 1
ATOM 2176 C CA . PHE A 1 271 ? 17.807 4.627 -12.896 1.00 84.44 271 PHE A CA 1
ATOM 2177 C C . PHE A 1 271 ? 18.690 5.862 -12.806 1.00 84.44 271 PHE A C 1
ATOM 2179 O O . PHE A 1 271 ? 18.535 6.811 -13.569 1.00 84.44 271 PHE A O 1
ATOM 2186 N N . HIS A 1 272 ? 19.608 5.837 -11.842 1.00 81.94 272 HIS A N 1
ATOM 2187 C CA . HIS A 1 272 ? 20.583 6.899 -11.614 1.00 81.94 272 HIS A CA 1
ATOM 2188 C C . HIS A 1 272 ? 21.980 6.407 -11.954 1.00 81.94 272 HIS A C 1
ATOM 2190 O O . HIS A 1 272 ? 22.379 5.350 -11.464 1.00 81.94 272 HIS A O 1
ATOM 2196 N N . LEU A 1 273 ? 22.697 7.183 -12.764 1.00 78.31 273 LEU A N 1
ATOM 2197 C CA . LEU A 1 273 ? 24.073 6.916 -13.189 1.00 78.31 273 LEU A CA 1
ATOM 2198 C C . LEU A 1 273 ? 24.980 8.073 -12.803 1.00 78.31 273 LEU A C 1
ATOM 2200 O O . LEU A 1 273 ? 24.497 9.182 -12.636 1.00 78.31 273 LEU A O 1
ATOM 2204 N N . HIS A 1 274 ? 26.289 7.855 -12.728 1.00 78.56 274 HIS A N 1
ATOM 2205 C CA . HIS A 1 274 ? 27.219 8.970 -12.570 1.00 78.56 274 HIS A CA 1
ATOM 2206 C C . HIS A 1 274 ? 27.224 9.859 -13.826 1.00 78.56 274 HIS A C 1
ATOM 2208 O O . HIS A 1 274 ? 27.183 9.329 -14.939 1.00 78.56 274 HIS A O 1
ATOM 2214 N N . VAL A 1 275 ? 27.324 11.182 -13.667 1.00 79.75 275 VAL A N 1
ATOM 2215 C CA . VAL A 1 275 ? 27.283 12.158 -14.782 1.00 79.75 275 VAL A CA 1
ATOM 2216 C C . VAL A 1 275 ? 28.366 11.938 -15.842 1.00 79.75 275 VAL A C 1
ATOM 2218 O O . VAL A 1 275 ? 28.151 12.245 -17.009 1.00 79.75 275 VAL A O 1
ATOM 2221 N N . SER A 1 276 ? 29.510 11.357 -15.464 1.00 77.62 276 SER A N 1
ATOM 2222 C CA . SER A 1 276 ? 30.600 11.021 -16.396 1.00 77.62 276 SER A CA 1
ATOM 2223 C C . SER A 1 276 ? 30.377 9.723 -17.185 1.00 77.62 276 SER A C 1
ATOM 2225 O O . SER A 1 276 ? 31.246 9.311 -17.952 1.00 77.62 276 SER A O 1
ATOM 2227 N N . THR A 1 277 ? 29.244 9.042 -16.991 1.00 77.19 277 THR A N 1
ATOM 2228 C CA . THR A 1 277 ? 28.957 7.783 -17.683 1.00 77.19 277 THR A CA 1
ATOM 2229 C C . THR A 1 277 ? 28.698 8.039 -19.174 1.00 77.19 277 THR A C 1
ATOM 2231 O O . THR A 1 277 ? 27.775 8.790 -19.491 1.00 77.19 277 THR A O 1
ATOM 2234 N N . PRO A 1 278 ? 29.424 7.381 -20.102 1.00 78.25 278 PRO A N 1
ATOM 2235 C CA . PRO A 1 278 ? 29.291 7.605 -21.543 1.00 78.25 278 PRO A CA 1
ATOM 2236 C C . PRO A 1 278 ? 28.081 6.852 -22.123 1.00 78.25 278 PRO A C 1
ATOM 2238 O O . PRO A 1 278 ? 28.218 5.928 -22.923 1.00 78.25 278 PRO A O 1
ATOM 2241 N N . ILE A 1 279 ? 26.876 7.215 -21.688 1.00 80.19 279 ILE A N 1
ATOM 2242 C CA . ILE A 1 279 ? 25.616 6.656 -22.181 1.00 80.19 279 ILE A CA 1
ATOM 2243 C C . ILE A 1 279 ? 24.864 7.712 -22.991 1.00 80.19 279 ILE A C 1
ATOM 2245 O O . ILE A 1 279 ? 24.732 8.861 -22.574 1.00 80.19 279 ILE A O 1
ATOM 2249 N N . VAL A 1 280 ? 24.366 7.314 -24.159 1.00 84.62 280 VAL A N 1
ATOM 2250 C CA . VAL A 1 280 ? 23.639 8.202 -25.069 1.00 84.62 280 VAL A CA 1
ATOM 2251 C C . VAL A 1 280 ? 22.162 7.808 -25.150 1.00 84.62 280 VAL A C 1
ATOM 2253 O O . VAL A 1 280 ? 21.853 6.609 -25.155 1.00 84.62 280 VAL A O 1
ATOM 2256 N N . PRO A 1 281 ? 21.237 8.785 -25.214 1.00 89.75 281 PRO A N 1
ATOM 2257 C CA . PRO A 1 281 ? 19.839 8.528 -25.536 1.00 89.75 281 PRO A CA 1
ATOM 2258 C C . PRO A 1 281 ? 19.696 7.742 -26.842 1.00 89.75 281 PRO A C 1
ATOM 2260 O O . PRO A 1 281 ? 20.509 7.876 -27.755 1.00 89.75 281 PRO A O 1
ATOM 2263 N N . PHE A 1 282 ? 18.649 6.930 -26.941 1.00 89.50 282 PHE A N 1
ATOM 2264 C CA . PHE A 1 282 ? 18.347 6.192 -28.164 1.00 89.50 282 PHE A CA 1
ATOM 2265 C C . PHE A 1 282 ? 16.853 5.907 -28.286 1.00 89.50 282 PHE A C 1
ATOM 2267 O O . PHE A 1 282 ? 16.125 5.895 -27.291 1.00 89.50 282 PHE A O 1
ATOM 2274 N N . GLU A 1 283 ? 16.425 5.606 -29.506 1.00 93.12 283 GLU A N 1
ATOM 2275 C CA . GLU A 1 283 ? 15.125 5.026 -29.817 1.00 93.12 283 GLU A CA 1
ATOM 2276 C C . GLU A 1 283 ? 15.347 3.862 -30.786 1.00 93.12 283 GLU A C 1
ATOM 2278 O O . GLU A 1 283 ? 16.083 3.987 -31.762 1.00 93.12 283 GLU A O 1
ATOM 2283 N N . VAL A 1 284 ? 14.767 2.707 -30.476 1.00 90.69 284 VAL A N 1
ATOM 2284 C CA . VAL A 1 284 ? 14.803 1.516 -31.327 1.00 90.69 284 VAL A CA 1
ATOM 2285 C C . VAL A 1 284 ? 13.374 1.030 -31.495 1.00 90.69 284 VAL A C 1
ATOM 2287 O O . VAL A 1 284 ? 12.629 0.949 -30.520 1.00 90.69 284 VAL A O 1
ATOM 2290 N N . VAL A 1 285 ? 13.000 0.687 -32.720 1.00 91.62 285 VAL A N 1
ATOM 2291 C CA . VAL A 1 285 ? 11.685 0.142 -33.061 1.00 91.62 285 VAL A CA 1
ATOM 2292 C C . VAL A 1 285 ? 11.795 -1.365 -33.256 1.00 91.62 285 VAL A C 1
ATOM 2294 O O . VAL A 1 285 ? 12.726 -1.853 -33.896 1.00 91.62 285 VAL A O 1
ATOM 2297 N N . ASN A 1 286 ? 10.841 -2.110 -32.702 1.00 87.94 286 ASN A N 1
ATOM 2298 C CA . ASN A 1 286 ? 10.618 -3.505 -33.050 1.00 87.94 286 ASN A CA 1
ATOM 2299 C C . ASN A 1 286 ? 9.350 -3.591 -33.907 1.00 87.94 286 ASN A C 1
ATOM 2301 O O . ASN A 1 286 ? 8.226 -3.560 -33.401 1.00 87.94 286 ASN A O 1
ATOM 2305 N N . GLU A 1 287 ? 9.544 -3.738 -35.218 1.00 85.62 287 GLU A N 1
ATOM 2306 C CA . GLU A 1 287 ? 8.454 -3.840 -36.194 1.00 85.62 287 GLU A CA 1
ATOM 2307 C C . GLU A 1 287 ? 7.557 -5.061 -35.991 1.00 85.62 287 GLU A C 1
ATOM 2309 O O . GLU A 1 287 ? 6.380 -5.035 -36.353 1.00 85.62 287 GLU A O 1
ATOM 2314 N N . ARG A 1 288 ? 8.093 -6.132 -35.396 1.00 85.12 288 ARG A N 1
ATOM 2315 C CA . ARG A 1 288 ? 7.358 -7.373 -35.149 1.00 85.12 288 ARG A CA 1
ATOM 2316 C C . ARG A 1 288 ? 6.377 -7.225 -33.994 1.00 85.12 288 ARG A C 1
ATOM 2318 O O . ARG A 1 288 ? 5.263 -7.729 -34.091 1.00 85.12 288 ARG A O 1
ATOM 2325 N N . THR A 1 289 ? 6.782 -6.571 -32.906 1.00 85.19 289 THR A N 1
ATOM 2326 C CA . THR A 1 289 ? 5.900 -6.345 -31.749 1.00 85.19 289 THR A CA 1
ATOM 2327 C C . THR A 1 289 ? 5.123 -5.035 -31.836 1.00 85.19 289 THR A C 1
ATOM 2329 O O . THR A 1 289 ? 4.239 -4.824 -31.012 1.00 85.19 289 THR A O 1
ATOM 2332 N N . LYS A 1 290 ? 5.419 -4.177 -32.826 1.00 88.94 290 LYS A N 1
ATOM 2333 C CA . LYS A 1 290 ? 4.858 -2.822 -32.970 1.00 88.94 290 LYS A CA 1
ATOM 2334 C C . LYS A 1 290 ? 5.065 -1.986 -31.709 1.00 88.94 290 LYS A C 1
ATOM 2336 O O . LYS A 1 290 ? 4.182 -1.272 -31.249 1.00 88.94 290 LYS A O 1
ATOM 2341 N N . GLU A 1 291 ? 6.267 -2.077 -31.154 1.00 91.62 291 GLU A N 1
ATOM 2342 C CA . GLU A 1 291 ? 6.693 -1.343 -29.966 1.00 91.62 291 GLU A CA 1
ATOM 2343 C C . GLU A 1 291 ? 7.982 -0.584 -30.242 1.00 91.62 291 GLU A C 1
ATOM 2345 O O . GLU A 1 291 ? 8.737 -0.919 -31.156 1.00 91.62 291 GLU A O 1
ATOM 2350 N N . LYS A 1 292 ? 8.266 0.403 -29.398 1.00 93.25 292 LYS A N 1
ATOM 2351 C CA . LYS A 1 292 ? 9.550 1.092 -29.353 1.00 93.25 292 LYS A CA 1
ATOM 2352 C C . LYS A 1 292 ? 10.176 1.000 -27.973 1.00 93.25 292 LYS A C 1
ATOM 2354 O O . LYS A 1 292 ? 9.471 1.007 -26.964 1.00 93.25 292 LYS A O 1
ATOM 2359 N N . LEU A 1 293 ? 11.502 0.943 -27.944 1.00 93.06 293 LEU A N 1
ATOM 2360 C CA . LEU A 1 293 ? 12.331 1.067 -26.754 1.00 93.06 293 LEU A CA 1
ATOM 2361 C C . LEU A 1 293 ? 13.085 2.393 -26.827 1.00 93.06 293 LEU A C 1
ATOM 2363 O O . LEU A 1 293 ? 13.870 2.620 -27.745 1.00 93.06 293 LEU A O 1
ATOM 2367 N N . THR A 1 294 ? 12.864 3.253 -25.842 1.00 93.88 294 THR A N 1
ATOM 2368 C CA . THR A 1 294 ? 13.509 4.564 -25.741 1.00 93.88 294 THR A CA 1
ATOM 2369 C C . THR A 1 294 ? 14.370 4.638 -24.494 1.00 93.88 294 THR A C 1
ATOM 2371 O O . THR A 1 294 ? 14.004 4.076 -23.465 1.00 93.88 294 THR A O 1
ATOM 2374 N N . LEU A 1 295 ? 15.483 5.358 -24.568 1.00 91.81 295 LEU A N 1
ATOM 2375 C CA . LEU A 1 295 ? 16.272 5.782 -23.417 1.00 91.81 295 LEU A CA 1
ATOM 2376 C C . LEU A 1 295 ? 16.412 7.299 -23.457 1.00 91.81 295 LEU A C 1
ATOM 2378 O O . LEU A 1 295 ? 16.862 7.850 -24.461 1.00 91.81 295 LEU A O 1
ATOM 2382 N N . LYS A 1 296 ? 16.052 7.967 -22.361 1.00 92.44 296 LYS A N 1
ATOM 2383 C CA . LYS A 1 296 ? 16.101 9.427 -22.234 1.00 92.44 296 LYS A CA 1
ATOM 2384 C C . LYS A 1 296 ? 16.717 9.828 -20.899 1.00 92.44 296 LYS A C 1
ATOM 2386 O O . LYS A 1 296 ? 16.392 9.253 -19.861 1.00 92.44 296 LYS A O 1
ATOM 2391 N N . LYS A 1 297 ? 17.562 10.855 -20.927 1.00 89.88 297 LYS A N 1
ATOM 2392 C CA . LYS A 1 297 ? 18.026 11.560 -19.729 1.00 89.88 297 LYS A CA 1
ATOM 2393 C C . LYS A 1 297 ? 16.935 12.528 -19.268 1.00 89.88 297 LYS A C 1
ATOM 2395 O O . LYS A 1 297 ? 16.304 13.170 -20.106 1.00 89.88 297 LYS A O 1
ATOM 2400 N N . LYS A 1 298 ? 16.681 12.610 -17.962 1.00 92.25 298 LYS A N 1
ATOM 2401 C CA . LYS A 1 298 ? 15.669 13.504 -17.377 1.00 92.25 298 LYS A CA 1
ATOM 2402 C C . LYS A 1 298 ? 16.276 14.733 -16.726 1.00 92.25 298 LYS A C 1
ATOM 2404 O O . LYS A 1 298 ? 15.825 15.836 -17.006 1.00 92.25 298 LYS A O 1
ATOM 2409 N N . SER A 1 299 ? 17.276 14.539 -15.880 1.00 89.75 299 SER A N 1
ATOM 2410 C CA . SER A 1 299 ? 17.934 15.625 -15.159 1.00 89.75 299 SER A CA 1
ATOM 2411 C C . SER A 1 299 ? 19.291 15.176 -14.634 1.00 89.75 299 SER A C 1
ATOM 2413 O O . SER A 1 299 ? 19.566 13.978 -14.546 1.00 89.75 299 SER A O 1
ATOM 2415 N N . ASP A 1 300 ? 20.110 16.150 -14.255 1.00 87.19 300 ASP A N 1
ATOM 2416 C CA . ASP A 1 300 ? 21.311 15.949 -13.451 1.00 87.19 300 ASP A CA 1
ATOM 2417 C C . ASP A 1 300 ? 21.080 16.477 -12.037 1.00 87.19 300 ASP A C 1
ATOM 2419 O O . ASP A 1 300 ? 20.340 17.437 -11.818 1.00 87.19 300 ASP A O 1
ATOM 2423 N N . THR A 1 301 ? 21.674 15.819 -11.053 1.00 82.94 301 THR A N 1
ATOM 2424 C CA . THR A 1 301 ? 21.586 16.173 -9.638 1.00 82.94 301 THR A CA 1
ATOM 2425 C C . THR A 1 301 ? 22.924 15.853 -8.982 1.00 82.94 301 THR A C 1
ATOM 2427 O O . THR A 1 301 ? 23.223 14.704 -8.650 1.00 82.94 301 THR A O 1
ATOM 2430 N N . GLY A 1 302 ? 23.760 16.883 -8.830 1.00 85.00 302 GLY A N 1
ATOM 2431 C CA . GLY A 1 302 ? 25.143 16.724 -8.384 1.00 85.00 302 GLY A CA 1
ATOM 2432 C C . GLY A 1 302 ? 25.920 15.804 -9.327 1.00 85.00 302 GLY A C 1
ATOM 2433 O O . GLY A 1 302 ? 25.923 16.005 -10.538 1.00 85.00 302 GLY A O 1
ATOM 2434 N N . SER A 1 303 ? 26.538 14.762 -8.776 1.00 83.69 303 SER A N 1
ATOM 2435 C CA . SER A 1 303 ? 27.309 13.776 -9.544 1.00 83.69 303 SER A CA 1
ATOM 2436 C C . SER A 1 303 ? 26.460 12.667 -10.179 1.00 83.69 303 SER A C 1
ATOM 2438 O O . SER A 1 303 ? 27.020 11.733 -10.752 1.00 83.69 303 SER A O 1
ATOM 2440 N N . LEU A 1 304 ? 25.125 12.729 -10.085 1.00 83.56 304 LEU A N 1
ATOM 2441 C CA . LEU A 1 304 ? 24.217 11.707 -10.613 1.00 83.56 304 LEU A CA 1
ATOM 2442 C C . LEU A 1 304 ? 23.284 12.262 -11.697 1.00 83.56 304 LEU A C 1
ATOM 2444 O O . LEU A 1 304 ? 22.699 13.325 -11.546 1.00 83.56 304 LEU A O 1
ATOM 2448 N N . SER A 1 305 ? 23.080 11.497 -12.761 1.00 84.06 305 SER A N 1
ATOM 2449 C CA . SER A 1 305 ? 22.092 11.717 -13.812 1.00 84.06 305 SER A CA 1
ATOM 2450 C C . SER A 1 305 ? 20.918 10.758 -13.648 1.00 84.06 305 SER A C 1
ATOM 2452 O O . SER A 1 305 ? 21.124 9.549 -13.515 1.00 84.06 305 SER A O 1
ATOM 2454 N N . TRP A 1 306 ? 19.690 11.266 -13.737 1.00 89.31 306 TRP A N 1
ATOM 2455 C CA . TRP A 1 306 ? 18.475 10.454 -13.787 1.00 89.31 306 TRP A CA 1
ATOM 2456 C C . TRP A 1 306 ? 18.122 10.091 -15.234 1.00 89.31 306 TRP A C 1
ATOM 2458 O O . TRP A 1 306 ? 17.961 10.960 -16.095 1.00 89.31 306 TRP A O 1
ATOM 2468 N N . TRP A 1 307 ? 17.971 8.795 -15.492 1.00 87.88 307 TRP A N 1
ATOM 2469 C CA . TRP A 1 307 ? 17.639 8.211 -16.786 1.00 87.88 307 TRP A CA 1
ATOM 2470 C C . TRP A 1 307 ? 16.347 7.397 -16.723 1.00 87.88 307 TRP A C 1
ATOM 2472 O O . TRP A 1 307 ? 16.030 6.763 -15.712 1.00 87.88 307 TRP A O 1
ATOM 2482 N N . ILE A 1 308 ? 15.615 7.397 -17.836 1.00 90.88 308 ILE A N 1
ATOM 2483 C CA . ILE A 1 308 ? 14.406 6.600 -18.033 1.00 90.88 308 ILE A CA 1
ATOM 2484 C C . ILE A 1 308 ? 14.535 5.800 -19.322 1.00 90.88 308 ILE A C 1
ATOM 2486 O O . ILE A 1 308 ? 14.717 6.373 -20.397 1.00 90.88 308 ILE A O 1
ATOM 2490 N N . MET A 1 309 ? 14.382 4.483 -19.209 1.00 90.69 309 MET A N 1
ATOM 2491 C CA . MET A 1 309 ? 14.216 3.575 -20.335 1.00 90.69 309 MET A CA 1
ATOM 2492 C C . MET A 1 309 ? 12.770 3.085 -20.396 1.00 90.69 309 MET A C 1
ATOM 2494 O O . MET A 1 309 ? 12.244 2.600 -19.398 1.00 90.69 309 MET A O 1
ATOM 2498 N N . GLN A 1 310 ? 12.121 3.196 -21.548 1.00 92.88 310 GLN A N 1
ATOM 2499 C CA . GLN A 1 310 ? 10.705 2.870 -21.703 1.00 92.88 310 GLN A CA 1
ATOM 2500 C C . GLN A 1 310 ? 10.472 2.018 -22.946 1.00 92.88 310 GLN A C 1
ATOM 2502 O O . GLN A 1 310 ? 10.858 2.422 -24.043 1.00 92.88 310 GLN A O 1
ATOM 2507 N N . ARG A 1 311 ? 9.800 0.877 -22.763 1.00 92.44 311 ARG A N 1
ATOM 2508 C CA . ARG A 1 311 ? 9.240 0.043 -23.830 1.00 92.44 311 ARG A CA 1
ATOM 2509 C C . ARG A 1 311 ? 7.731 0.259 -23.884 1.00 92.44 311 ARG A C 1
ATOM 2511 O O . ARG A 1 311 ? 7.059 0.051 -22.873 1.00 92.44 311 ARG A O 1
ATOM 2518 N N . CYS A 1 312 ? 7.203 0.689 -25.023 1.00 89.69 312 CYS A N 1
ATOM 2519 C CA . CYS A 1 312 ? 5.773 0.959 -25.199 1.00 89.69 312 CYS A CA 1
ATOM 2520 C C . CYS A 1 312 ? 5.305 0.702 -26.643 1.00 89.69 312 CYS A C 1
ATOM 2522 O O . CYS A 1 312 ? 6.143 0.672 -27.548 1.00 89.69 312 CYS A O 1
ATOM 2524 N N . PRO A 1 313 ? 3.990 0.533 -26.884 1.00 85.75 313 PRO A N 1
ATOM 2525 C CA . PRO A 1 313 ? 3.438 0.409 -28.229 1.00 85.75 313 PRO A CA 1
ATOM 2526 C C . PRO A 1 313 ? 3.743 1.631 -29.102 1.00 85.75 313 PRO A C 1
ATOM 2528 O O . PRO A 1 313 ? 3.745 2.771 -28.630 1.00 85.75 313 PRO A O 1
ATOM 2531 N N . ILE A 1 314 ? 3.967 1.389 -30.390 1.00 79.94 314 ILE A N 1
ATOM 2532 C CA . ILE A 1 314 ? 4.020 2.425 -31.421 1.00 79.94 314 ILE A CA 1
ATOM 2533 C C . ILE A 1 314 ? 2.577 2.707 -31.811 1.00 79.94 314 ILE A C 1
ATOM 2535 O O . ILE A 1 314 ? 1.924 1.894 -32.461 1.00 79.94 314 ILE A O 1
ATOM 2539 N N . ILE A 1 315 ? 2.060 3.852 -31.375 1.00 58.31 315 ILE A N 1
ATOM 2540 C CA . ILE A 1 315 ? 0.780 4.361 -31.863 1.00 58.31 315 ILE A CA 1
ATOM 2541 C C . ILE A 1 315 ? 1.000 4.697 -33.343 1.00 58.31 315 ILE A C 1
ATOM 2543 O O . ILE A 1 315 ? 1.844 5.528 -33.666 1.00 58.31 315 ILE A O 1
ATOM 2547 N N . GLY A 1 316 ? 0.333 3.968 -34.239 1.00 48.00 316 GLY A N 1
ATOM 2548 C CA . GLY A 1 316 ? 0.574 4.064 -35.676 1.00 48.00 316 GLY A CA 1
ATOM 2549 C C . GLY A 1 316 ? 0.045 5.367 -36.271 1.00 48.00 316 GLY A C 1
ATOM 2550 O O . GLY A 1 316 ? -1.158 5.616 -36.244 1.00 48.00 316 GLY A O 1
ATOM 2551 N N . GLU A 1 317 ? 0.931 6.154 -36.873 1.00 42.97 317 GLU A N 1
ATOM 2552 C CA . GLU A 1 317 ? 0.568 7.186 -37.843 1.00 42.97 317 GLU A CA 1
ATOM 2553 C C . GLU A 1 317 ? 0.080 6.498 -39.134 1.00 42.97 317 GLU A C 1
ATOM 2555 O O . GLU A 1 317 ? 0.833 5.777 -39.791 1.00 42.97 317 GLU A O 1
ATOM 2560 N N . LYS A 1 318 ? -1.194 6.683 -39.503 1.00 40.22 318 LYS A N 1
ATOM 2561 C CA . LYS A 1 318 ? -1.728 6.321 -40.828 1.00 40.22 318 LYS A CA 1
ATOM 2562 C C . LYS A 1 318 ? -2.096 7.599 -41.584 1.00 40.22 318 LYS A C 1
ATOM 2564 O O . LYS A 1 318 ? -2.911 8.377 -41.097 1.00 40.22 318 LYS A O 1
ATOM 2569 N N . LYS A 1 319 ? -1.505 7.761 -42.771 1.00 45.88 319 LYS A N 1
ATOM 2570 C CA . LYS A 1 319 ? -1.689 8.873 -43.714 1.00 45.88 319 LYS A CA 1
ATOM 2571 C C . LYS A 1 319 ? -3.123 8.997 -44.270 1.00 45.88 319 LYS A C 1
ATOM 2573 O O . LYS A 1 319 ? -3.722 8.016 -44.709 1.00 45.88 319 LYS A O 1
ATOM 2578 N N . ASP A 1 320 ? -3.604 10.238 -44.229 1.00 49.53 320 ASP A N 1
ATOM 2579 C CA . ASP A 1 320 ? -4.321 11.034 -45.247 1.00 49.53 320 ASP A CA 1
ATOM 2580 C C . ASP A 1 320 ? -5.771 10.722 -45.676 1.00 49.53 320 ASP A C 1
ATOM 2582 O O . ASP A 1 320 ? -6.322 11.438 -46.501 1.00 49.53 320 ASP A O 1
ATOM 2586 N N . ALA A 1 321 ? -6.463 9.766 -45.057 1.00 45.56 321 ALA A N 1
ATOM 2587 C CA . ALA A 1 321 ? -7.946 9.757 -45.041 1.00 45.56 321 ALA A CA 1
ATOM 2588 C C . ALA A 1 321 ? -8.528 9.546 -43.633 1.00 45.56 321 ALA A C 1
ATOM 2590 O O . ALA A 1 321 ? -9.717 9.725 -43.386 1.00 45.56 321 ALA A O 1
ATOM 2591 N N . ASN A 1 322 ? -7.662 9.182 -42.686 1.00 47.66 322 ASN A N 1
ATOM 2592 C CA . ASN A 1 322 ? -8.006 9.022 -41.285 1.00 47.66 322 ASN A CA 1
ATOM 2593 C C . ASN A 1 322 ? -7.655 10.274 -40.470 1.00 47.66 322 ASN A C 1
ATOM 2595 O O . ASN A 1 322 ? -7.940 10.280 -39.289 1.00 47.66 322 ASN A O 1
ATOM 2599 N N . SER A 1 323 ? -7.027 11.316 -41.033 1.00 43.44 323 SER A N 1
ATOM 2600 C CA . SER A 1 323 ? -6.735 12.558 -40.293 1.00 43.44 323 SER A CA 1
ATOM 2601 C C . SER A 1 323 ? -8.013 13.266 -39.876 1.00 43.44 323 SER A C 1
ATOM 2603 O O . SER A 1 323 ? -8.108 13.696 -38.738 1.00 43.44 323 SER A O 1
ATOM 2605 N N . ASP A 1 324 ? -9.018 13.297 -40.747 1.00 44.94 324 ASP A N 1
ATOM 2606 C CA . ASP A 1 324 ? -10.278 13.983 -40.466 1.00 44.94 324 ASP A CA 1
ATOM 2607 C C . ASP A 1 324 ? -11.143 13.130 -39.539 1.00 44.94 324 ASP A C 1
ATOM 2609 O O . ASP A 1 324 ? -11.706 13.630 -38.575 1.00 44.94 324 ASP A O 1
ATOM 2613 N N . ALA A 1 325 ? -11.167 11.808 -39.738 1.00 47.62 325 ALA A N 1
ATOM 2614 C CA . ALA A 1 325 ? -11.835 10.885 -38.822 1.00 47.62 325 ALA A CA 1
ATOM 2615 C C . ALA A 1 325 ? -11.142 10.808 -37.446 1.00 47.62 325 ALA A C 1
ATOM 2617 O O . ALA A 1 325 ? -11.814 10.674 -36.427 1.00 47.62 325 ALA A O 1
ATOM 2618 N N . ASN A 1 326 ? -9.812 10.918 -37.388 1.00 49.00 326 ASN A N 1
ATOM 2619 C CA . ASN A 1 326 ? -9.033 10.880 -36.151 1.00 49.00 326 ASN A CA 1
ATOM 2620 C C . ASN A 1 326 ? -8.974 12.254 -35.470 1.00 49.00 326 ASN A C 1
ATOM 2622 O O . ASN A 1 326 ? -8.947 12.273 -34.246 1.00 49.00 326 ASN A O 1
ATOM 2626 N N . SER A 1 327 ? -9.036 13.373 -36.206 1.00 50.59 327 SER A N 1
ATOM 2627 C CA . SER A 1 327 ? -9.323 14.712 -35.660 1.00 50.59 327 SER A CA 1
ATOM 2628 C C . SER A 1 327 ? -10.722 14.707 -35.071 1.00 50.59 327 SER A C 1
ATOM 2630 O O . SER A 1 327 ? -10.856 14.913 -33.882 1.00 50.59 327 SER A O 1
ATOM 2632 N N . ASN A 1 328 ? -11.739 14.265 -35.815 1.00 52.66 328 ASN A N 1
ATOM 2633 C CA . ASN A 1 328 ? -13.104 14.155 -35.297 1.00 52.66 328 ASN A CA 1
ATOM 2634 C C . ASN A 1 328 ? -13.206 13.217 -34.082 1.00 52.66 328 ASN A C 1
ATOM 2636 O O . ASN A 1 328 ? -13.969 13.490 -33.162 1.00 52.66 328 ASN A O 1
ATOM 2640 N N . ASN A 1 329 ? -12.435 12.124 -34.032 1.00 55.81 329 ASN A N 1
ATOM 2641 C CA . ASN A 1 329 ? -12.407 11.226 -32.874 1.00 55.81 329 ASN A CA 1
ATOM 2642 C C . ASN A 1 329 ? -11.586 11.799 -31.704 1.00 55.81 329 ASN A C 1
ATOM 2644 O O . ASN A 1 329 ? -11.919 11.570 -30.547 1.00 55.81 329 ASN A O 1
ATOM 2648 N N . SER A 1 330 ? -10.518 12.555 -31.961 1.00 60.12 330 SER A N 1
ATOM 2649 C CA . SER A 1 330 ? -9.771 13.247 -30.902 1.00 60.12 330 SER A CA 1
ATOM 2650 C C . SER A 1 330 ? -10.537 14.457 -30.371 1.00 60.12 330 SER A C 1
ATOM 2652 O O . SER A 1 330 ? -10.585 14.621 -29.159 1.00 60.12 330 SER A O 1
ATOM 2654 N N . ASP A 1 331 ? -11.253 15.188 -31.216 1.00 59.06 331 ASP A N 1
ATOM 2655 C CA . ASP A 1 331 ? -12.214 16.230 -30.858 1.00 59.06 331 ASP A CA 1
ATOM 2656 C C . ASP A 1 331 ? -13.400 15.637 -30.086 1.00 59.06 331 ASP A C 1
ATOM 2658 O O . ASP A 1 331 ? -13.787 16.170 -29.048 1.00 59.06 331 ASP A O 1
ATOM 2662 N N . ALA A 1 332 ? -13.921 14.474 -30.496 1.00 61.50 332 ALA A N 1
ATOM 2663 C CA . ALA A 1 332 ? -14.941 13.747 -29.739 1.00 61.50 332 ALA A CA 1
ATOM 2664 C C . ALA A 1 332 ? -14.410 13.227 -28.392 1.00 61.50 332 ALA A C 1
ATOM 2666 O O . ALA A 1 332 ? -15.119 13.289 -27.390 1.00 61.50 332 ALA A O 1
ATOM 2667 N N . ASN A 1 333 ? -13.159 12.762 -28.319 1.00 63.88 333 ASN A N 1
ATOM 2668 C CA . ASN A 1 333 ? -12.532 12.327 -27.067 1.00 63.88 333 ASN A CA 1
ATOM 2669 C C . ASN A 1 333 ? -12.188 13.501 -26.142 1.00 63.88 333 ASN A C 1
ATOM 2671 O O . ASN A 1 333 ? -12.310 13.366 -24.923 1.00 63.88 333 ASN A O 1
ATOM 2675 N N . LEU A 1 334 ? -11.790 14.649 -26.690 1.00 68.94 334 LEU A N 1
ATOM 2676 C CA . LEU A 1 334 ? -11.579 15.895 -25.953 1.00 68.94 334 LEU A CA 1
ATOM 2677 C C . LEU A 1 334 ? -12.910 16.458 -25.457 1.00 68.94 334 LEU A C 1
ATOM 2679 O O . LEU A 1 334 ? -12.994 16.856 -24.300 1.00 68.94 334 LEU A O 1
ATOM 2683 N N . SER A 1 335 ? -13.961 16.401 -26.276 1.00 69.94 335 SER A N 1
ATOM 2684 C CA . SER A 1 335 ? -15.330 16.758 -25.895 1.00 69.94 335 SER A CA 1
ATOM 2685 C C . SER A 1 335 ? -15.868 15.829 -24.802 1.00 69.94 335 SER A C 1
ATOM 2687 O O . SER A 1 335 ? -16.359 16.303 -23.781 1.00 69.94 335 SER A O 1
ATOM 2689 N N . ASN A 1 336 ? -15.659 14.513 -24.919 1.00 68.31 336 ASN A N 1
ATOM 2690 C CA . ASN A 1 336 ? -16.005 13.546 -23.872 1.00 68.31 336 ASN A CA 1
ATOM 2691 C C . ASN A 1 336 ? -15.184 13.752 -22.594 1.00 68.31 336 ASN A C 1
ATOM 2693 O O . ASN A 1 336 ? -15.710 13.627 -21.491 1.00 68.31 336 ASN A O 1
ATOM 2697 N N . SER A 1 337 ? -13.900 14.087 -22.715 1.00 71.56 337 SER A N 1
ATOM 2698 C CA . SER A 1 337 ? -13.056 14.425 -21.563 1.00 71.56 337 SER A CA 1
ATOM 2699 C C . SER A 1 337 ? -13.520 15.724 -20.906 1.00 71.56 337 SER A C 1
ATOM 2701 O O . SER A 1 337 ? -13.571 15.795 -19.681 1.00 71.56 337 SER A O 1
ATOM 2703 N N . GLY A 1 338 ? -13.933 16.713 -21.700 1.00 75.69 338 GLY A N 1
ATOM 2704 C CA . GLY A 1 338 ? -14.564 17.946 -21.240 1.00 75.69 338 GLY A CA 1
ATOM 2705 C C . GLY A 1 338 ? -15.871 17.672 -20.502 1.00 75.69 338 GLY A C 1
ATOM 2706 O O . GLY A 1 338 ? -16.022 18.102 -19.364 1.00 75.69 338 GLY A O 1
ATOM 2707 N N . ALA A 1 339 ? -16.764 16.865 -21.076 1.00 74.19 339 ALA A N 1
ATOM 2708 C CA . ALA A 1 339 ? -18.013 16.448 -20.442 1.00 74.19 339 ALA A CA 1
ATOM 2709 C C . ALA A 1 339 ? -17.771 15.653 -19.146 1.00 74.19 339 ALA A C 1
ATOM 2711 O O . ALA A 1 339 ? -18.454 15.874 -18.146 1.00 74.19 339 ALA A O 1
ATOM 2712 N N . ASN A 1 340 ? -16.759 14.780 -19.113 1.00 72.19 340 ASN A N 1
ATOM 2713 C CA . ASN A 1 340 ? -16.365 14.045 -17.908 1.00 72.19 340 ASN A CA 1
ATOM 2714 C C . ASN A 1 340 ? -15.790 14.966 -16.824 1.00 72.19 340 ASN A C 1
ATOM 2716 O O . ASN A 1 340 ? -16.080 14.771 -15.641 1.00 72.19 340 ASN A O 1
ATOM 2720 N N . LEU A 1 341 ? -15.003 15.976 -17.202 1.00 75.69 341 LEU A N 1
ATOM 2721 C CA . LEU A 1 341 ? -14.508 17.000 -16.281 1.00 75.69 341 LEU A CA 1
ATOM 2722 C C . LEU A 1 341 ? -15.656 17.868 -15.752 1.00 75.69 341 LEU A C 1
ATOM 2724 O O . LEU A 1 341 ? -15.712 18.110 -14.548 1.00 75.69 341 LEU A O 1
ATOM 2728 N N . SER A 1 342 ? -16.610 18.257 -16.599 1.00 76.19 342 SER A N 1
ATOM 2729 C CA . SER A 1 342 ? -17.822 18.979 -16.189 1.00 76.19 342 SER A CA 1
ATOM 2730 C C . SER A 1 342 ? -18.696 18.150 -15.246 1.00 76.19 342 SER A C 1
ATOM 2732 O O . SER A 1 342 ? -19.125 18.665 -14.216 1.00 76.19 342 SER A O 1
ATOM 2734 N N . ASN A 1 343 ? -18.895 16.857 -15.522 1.00 76.50 343 ASN A N 1
ATOM 2735 C CA . ASN A 1 343 ? -19.609 15.940 -14.625 1.00 76.50 343 ASN A CA 1
ATOM 2736 C C . ASN A 1 343 ? -18.869 15.743 -13.300 1.00 76.50 343 ASN A C 1
ATOM 2738 O O . ASN A 1 343 ? -19.489 15.711 -12.239 1.00 76.50 343 ASN A O 1
ATOM 2742 N N . SER A 1 344 ? -17.539 15.654 -13.339 1.00 77.19 344 SER A N 1
ATOM 2743 C CA . SER A 1 344 ? -16.718 15.597 -12.127 1.00 77.19 344 SER A CA 1
ATOM 2744 C C . SER A 1 344 ? -16.855 16.887 -11.315 1.00 77.19 344 SER A C 1
ATOM 2746 O O . SER A 1 344 ? -17.027 16.819 -10.102 1.00 77.19 344 SER A O 1
ATOM 2748 N N . GLY A 1 345 ? -16.872 18.049 -11.974 1.00 80.50 345 GLY A N 1
ATOM 2749 C CA . GLY A 1 345 ? -17.135 19.344 -11.343 1.00 80.50 345 GLY A CA 1
ATOM 2750 C C . GLY A 1 345 ? -18.531 19.430 -10.720 1.00 80.50 345 GLY A C 1
ATOM 2751 O O . GLY A 1 345 ? -18.664 19.838 -9.569 1.00 80.50 345 GLY A O 1
ATOM 2752 N N . ALA A 1 346 ? -19.569 18.969 -11.422 1.00 77.56 346 ALA A N 1
ATOM 2753 C CA . ALA A 1 346 ? -20.931 18.910 -10.889 1.00 77.56 346 ALA A CA 1
ATOM 2754 C C . ALA A 1 346 ? -21.038 17.969 -9.672 1.00 77.56 346 ALA A C 1
ATOM 2756 O O . ALA A 1 346 ? -21.688 18.308 -8.682 1.00 77.56 346 ALA A O 1
ATOM 2757 N N . ASN A 1 347 ? -20.346 16.825 -9.700 1.00 74.62 347 ASN A N 1
ATOM 2758 C CA . ASN A 1 347 ? -20.286 15.888 -8.575 1.00 74.62 347 ASN A CA 1
ATOM 2759 C C . ASN A 1 347 ? -19.544 16.465 -7.362 1.00 74.62 347 ASN A C 1
ATOM 2761 O O . ASN A 1 347 ? -19.970 16.239 -6.227 1.00 74.62 347 ASN A O 1
ATOM 2765 N N . LEU A 1 348 ? -18.461 17.219 -7.582 1.00 79.19 348 LEU A N 1
ATOM 2766 C CA . LEU A 1 348 ? -17.764 17.943 -6.516 1.00 79.19 348 LEU A CA 1
ATOM 2767 C C . LEU A 1 348 ? -18.679 19.004 -5.893 1.00 79.19 348 LEU A C 1
ATOM 2769 O O . LEU A 1 348 ? -18.865 18.993 -4.681 1.00 79.19 348 LEU A O 1
ATOM 2773 N N . ASN A 1 349 ? -19.360 19.811 -6.710 1.00 78.44 349 ASN A N 1
ATOM 2774 C CA . ASN A 1 349 ? -20.310 20.816 -6.220 1.00 78.44 349 ASN A CA 1
ATOM 2775 C C . ASN A 1 349 ? -21.468 20.190 -5.421 1.00 78.44 349 ASN A C 1
ATOM 2777 O O . ASN A 1 349 ? -21.881 20.726 -4.394 1.00 78.44 349 ASN A O 1
ATOM 2781 N N . ASN A 1 350 ? -21.982 19.036 -5.857 1.00 79.00 350 ASN A N 1
ATOM 2782 C CA . ASN A 1 350 ? -23.020 18.311 -5.121 1.00 79.00 350 ASN A CA 1
ATOM 2783 C C . ASN A 1 350 ? -22.483 17.727 -3.800 1.00 79.00 350 ASN A C 1
ATOM 2785 O O . ASN A 1 350 ? -23.174 17.712 -2.781 1.00 79.00 350 ASN A O 1
ATOM 2789 N N . SER A 1 351 ? -21.227 17.278 -3.793 1.00 79.69 351 SER A N 1
ATOM 2790 C CA . SER A 1 351 ? -20.548 16.828 -2.574 1.00 79.69 351 SER A CA 1
ATOM 2791 C C . SER A 1 351 ? -20.374 17.982 -1.582 1.00 79.69 351 SER A C 1
ATOM 2793 O O . SER A 1 351 ? -20.688 17.813 -0.404 1.00 79.69 351 SER A O 1
ATOM 2795 N N . ASP A 1 352 ? -19.981 19.167 -2.051 1.00 83.44 352 ASP A N 1
ATOM 2796 C CA . ASP A 1 352 ? -19.859 20.372 -1.224 1.00 83.44 352 ASP A CA 1
ATOM 2797 C C . ASP A 1 352 ? -21.217 20.828 -0.671 1.00 83.44 352 ASP A C 1
ATOM 2799 O O . ASP A 1 352 ? -21.332 21.147 0.516 1.00 83.44 352 ASP A O 1
ATOM 2803 N N . ALA A 1 353 ? -22.281 20.779 -1.479 1.00 80.12 353 ALA A N 1
ATOM 2804 C CA . ALA A 1 353 ? -23.641 21.064 -1.020 1.00 80.12 353 ALA A CA 1
ATOM 2805 C C . ALA A 1 353 ? -24.094 20.088 0.085 1.00 80.12 353 ALA A C 1
ATOM 2807 O O . ALA A 1 353 ? -24.647 20.511 1.106 1.00 80.12 353 ALA A O 1
ATOM 2808 N N . ASN A 1 354 ? -23.795 18.794 -0.062 1.00 77.94 354 ASN A N 1
ATOM 2809 C CA . ASN A 1 354 ? -24.093 17.781 0.953 1.00 77.94 354 ASN A CA 1
ATOM 2810 C C . ASN A 1 354 ? -23.280 17.975 2.242 1.00 77.94 354 ASN A C 1
ATOM 2812 O O . ASN A 1 354 ? -23.815 17.799 3.344 1.00 77.94 354 ASN A O 1
ATOM 2816 N N . LEU A 1 355 ? -22.009 18.370 2.128 1.00 84.12 355 LEU A N 1
ATOM 2817 C CA . LEU A 1 355 ? -21.172 18.718 3.279 1.00 84.12 355 LEU A CA 1
ATOM 2818 C C . LEU A 1 355 ? -21.721 19.945 4.014 1.00 84.12 355 LEU A C 1
ATOM 2820 O O . LEU A 1 355 ? -21.818 19.924 5.243 1.00 84.12 355 LEU A O 1
ATOM 2824 N N . ASN A 1 356 ? -22.156 20.972 3.284 1.00 82.06 356 ASN A N 1
ATOM 2825 C CA . ASN A 1 356 ? -22.771 22.166 3.863 1.00 82.06 356 ASN A CA 1
ATOM 2826 C C . ASN A 1 356 ? -24.085 21.842 4.587 1.00 82.06 356 ASN A C 1
ATOM 2828 O O . ASN A 1 356 ? -24.286 22.288 5.718 1.00 82.06 356 ASN A O 1
ATOM 2832 N N . ASN A 1 357 ? -24.943 21.005 3.998 1.00 82.00 357 ASN A N 1
ATOM 2833 C CA . ASN A 1 357 ? -26.180 20.562 4.644 1.00 82.00 357 ASN A CA 1
ATOM 2834 C C . ASN A 1 357 ? -25.896 19.730 5.910 1.00 82.00 357 ASN A C 1
ATOM 2836 O O . ASN A 1 357 ? -26.506 19.925 6.962 1.00 82.00 357 ASN A O 1
ATOM 2840 N N . SER A 1 358 ? -24.896 18.848 5.848 1.00 82.06 358 SER A N 1
ATOM 2841 C CA . SER A 1 358 ? -24.447 18.076 7.013 1.00 82.06 358 SER A CA 1
ATOM 2842 C C . SER A 1 358 ? -23.937 18.990 8.130 1.00 82.06 358 SER A C 1
ATOM 2844 O O . SER A 1 358 ? -24.275 18.784 9.296 1.00 82.06 358 SER A O 1
ATOM 2846 N N . ARG A 1 359 ? -23.184 20.042 7.785 1.00 86.31 359 ARG A N 1
ATOM 2847 C CA . ARG A 1 359 ? -22.701 21.047 8.740 1.00 86.31 359 ARG A CA 1
ATOM 2848 C C . ARG A 1 359 ? -23.849 21.833 9.380 1.00 86.31 359 ARG A C 1
ATOM 2850 O O . ARG A 1 359 ? -23.830 22.045 10.589 1.00 86.31 359 ARG A O 1
ATOM 2857 N N . ALA A 1 360 ? -24.865 22.214 8.606 1.00 81.12 360 ALA A N 1
ATOM 2858 C CA . ALA A 1 360 ? -26.057 22.879 9.134 1.00 81.12 360 ALA A CA 1
ATOM 2859 C C . ALA A 1 360 ? -26.832 21.982 10.119 1.00 81.12 360 ALA A C 1
ATOM 2861 O O . ALA A 1 360 ? -27.236 22.437 11.191 1.00 81.12 360 ALA A O 1
ATOM 2862 N N . ASN A 1 361 ? -26.973 20.690 9.807 1.00 80.62 361 ASN A N 1
ATOM 2863 C CA . ASN A 1 361 ? -27.626 19.720 10.691 1.00 80.62 361 ASN A CA 1
ATOM 2864 C C . ASN A 1 361 ? -26.858 19.492 12.001 1.00 80.62 361 ASN A C 1
ATOM 2866 O O . ASN A 1 361 ? -27.480 19.359 13.060 1.00 80.62 361 ASN A O 1
ATOM 2870 N N . LEU A 1 362 ? -25.522 19.473 11.947 1.00 84.44 362 LEU A N 1
ATOM 2871 C CA . LEU A 1 362 ? -24.680 19.406 13.145 1.00 84.44 362 LEU A CA 1
ATOM 2872 C C . LEU A 1 362 ? -24.881 20.641 14.026 1.00 84.44 362 LEU A C 1
ATOM 2874 O O . LEU A 1 362 ? -25.215 20.488 15.197 1.00 84.44 362 LEU A O 1
ATOM 2878 N N . ASN A 1 363 ? -24.822 21.845 13.448 1.00 82.88 363 ASN A N 1
ATOM 2879 C CA . ASN A 1 363 ? -25.055 23.087 14.191 1.00 82.88 363 ASN A CA 1
ATOM 2880 C C . ASN A 1 363 ? -26.439 23.114 14.871 1.00 82.88 363 ASN A C 1
ATOM 2882 O O . ASN A 1 363 ? -26.568 23.548 16.015 1.00 82.88 363 ASN A O 1
ATOM 2886 N N . ASN A 1 364 ? -27.485 22.629 14.191 1.00 83.50 364 ASN A N 1
ATOM 2887 C CA . ASN A 1 364 ? -28.828 22.536 14.771 1.00 83.50 364 ASN A CA 1
ATOM 2888 C C . ASN A 1 364 ? -28.891 21.520 15.927 1.00 83.50 364 ASN A C 1
ATOM 2890 O O . ASN A 1 364 ? -29.572 21.734 16.930 1.00 83.50 364 ASN A O 1
ATOM 2894 N N . SER A 1 365 ? -28.166 20.408 15.803 1.00 84.06 365 SER A N 1
ATOM 2895 C CA . SER A 1 365 ? -28.077 19.400 16.863 1.00 84.06 365 SER A CA 1
ATOM 2896 C C . SER A 1 365 ? -27.357 19.955 18.094 1.00 84.06 365 SER A C 1
ATOM 2898 O O . SER A 1 365 ? -27.859 19.796 19.206 1.00 84.06 365 SER A O 1
ATOM 2900 N N . ASP A 1 366 ? -26.258 20.685 17.898 1.00 86.50 366 ASP A N 1
ATOM 2901 C CA . ASP A 1 366 ? -25.525 21.354 18.978 1.00 86.50 366 ASP A CA 1
ATOM 2902 C C . ASP A 1 366 ? -26.405 22.380 19.704 1.00 86.50 366 ASP A C 1
ATOM 2904 O O . ASP A 1 366 ? -26.439 22.418 20.936 1.00 86.50 366 ASP A O 1
ATOM 2908 N N . ALA A 1 367 ? -27.199 23.160 18.962 1.00 84.12 367 ALA A N 1
ATOM 2909 C CA . ALA A 1 367 ? -28.152 24.100 19.550 1.00 84.12 367 ALA A CA 1
ATOM 2910 C C . ALA A 1 367 ? -29.199 23.394 20.437 1.00 84.12 367 ALA A C 1
ATOM 2912 O O . ALA A 1 367 ? -29.487 23.855 21.544 1.00 84.12 367 ALA A O 1
ATOM 2913 N N . LYS A 1 368 ? -29.731 22.241 20.003 1.00 87.12 368 LYS A N 1
ATOM 2914 C CA . LYS A 1 368 ? -30.681 21.439 20.800 1.00 87.12 368 LYS A CA 1
ATOM 2915 C C . LYS A 1 368 ? -30.050 20.867 22.069 1.00 87.12 368 LYS A C 1
ATOM 2917 O O . LYS A 1 368 ? -30.691 20.870 23.124 1.00 87.12 368 LYS A O 1
ATOM 2922 N N . VAL A 1 369 ? -28.808 20.390 21.983 1.00 86.25 369 VAL A N 1
ATOM 2923 C CA . VAL A 1 369 ? -28.062 19.885 23.146 1.00 86.25 369 VAL A CA 1
ATOM 2924 C C . VAL A 1 369 ? -27.822 21.010 24.151 1.00 86.25 369 VAL A C 1
ATOM 2926 O O . VAL A 1 369 ? -28.087 20.829 25.340 1.00 86.25 369 VAL A O 1
ATOM 2929 N N . ASN A 1 370 ? -27.413 22.190 23.683 1.00 84.69 370 ASN A N 1
ATOM 2930 C CA . ASN A 1 370 ? -27.211 23.357 24.541 1.00 84.69 370 ASN A CA 1
ATOM 2931 C C . ASN A 1 370 ? -28.505 23.789 25.244 1.00 84.69 370 ASN A C 1
ATOM 2933 O O . ASN A 1 370 ? -28.485 24.046 26.447 1.00 84.69 370 ASN A O 1
ATOM 2937 N N . ASN A 1 371 ? -29.638 23.793 24.534 1.00 86.12 371 ASN A N 1
ATOM 2938 C CA . ASN A 1 371 ? -30.935 24.106 25.136 1.00 86.12 371 ASN A CA 1
ATOM 2939 C C . ASN A 1 371 ? -31.343 23.070 26.200 1.00 86.12 371 ASN A C 1
ATOM 2941 O O . ASN A 1 371 ? -31.789 23.415 27.291 1.00 86.12 371 ASN A O 1
ATOM 2945 N N . SER A 1 372 ? -31.119 21.784 25.921 1.00 86.38 372 SER A N 1
ATOM 2946 C CA . SER A 1 372 ? -31.400 20.709 26.882 1.00 86.38 372 SER A CA 1
ATOM 2947 C C . SER A 1 372 ? -30.531 20.833 28.138 1.00 86.38 372 SER A C 1
ATOM 2949 O O . SER A 1 372 ? -31.023 20.660 29.251 1.00 86.38 372 SER A O 1
ATOM 2951 N N . ARG A 1 373 ? -29.252 21.200 27.976 1.00 87.25 373 ARG A N 1
ATOM 2952 C CA . ARG A 1 373 ? -28.334 21.468 29.092 1.00 87.25 373 ARG A CA 1
ATOM 2953 C C . ARG A 1 373 ? -28.805 22.645 29.949 1.00 87.25 373 ARG A C 1
ATOM 2955 O O . ARG A 1 373 ? -28.738 22.558 31.170 1.00 87.25 373 ARG A O 1
ATOM 2962 N N . ALA A 1 374 ? -29.297 23.717 29.329 1.00 84.25 374 ALA A N 1
ATOM 2963 C CA . ALA A 1 374 ? -29.855 24.856 30.057 1.00 84.25 374 ALA A CA 1
ATOM 2964 C C . ALA A 1 374 ? -31.091 24.456 30.886 1.00 84.25 374 ALA A C 1
ATOM 2966 O O . ALA A 1 374 ? -31.188 24.829 32.054 1.00 84.25 374 ALA A O 1
ATOM 2967 N N . ASN A 1 375 ? -31.983 23.632 30.326 1.00 85.38 375 ASN A N 1
ATOM 2968 C CA . ASN A 1 375 ? -33.167 23.136 31.038 1.00 85.38 375 ASN A CA 1
ATOM 2969 C C . ASN A 1 375 ? -32.819 22.238 32.234 1.00 85.38 375 ASN A C 1
ATOM 2971 O O . ASN A 1 375 ? -33.451 22.352 33.286 1.00 85.38 375 ASN A O 1
ATOM 2975 N N . LEU A 1 376 ? -31.815 21.366 32.092 1.00 86.81 376 LEU A N 1
ATOM 2976 C CA . LEU A 1 376 ? -31.330 20.535 33.199 1.00 86.81 376 LEU A CA 1
ATOM 2977 C C . LEU A 1 376 ? -30.769 21.398 34.330 1.00 86.81 376 LEU A C 1
ATOM 2979 O O . LEU A 1 376 ? -31.209 21.258 35.465 1.00 86.81 376 LEU A O 1
ATOM 2983 N N . ASN A 1 377 ? -29.908 22.368 34.008 1.00 86.31 377 ASN A N 1
ATOM 2984 C CA . ASN A 1 377 ? -29.362 23.290 35.007 1.00 86.31 377 ASN A CA 1
ATOM 2985 C C . ASN A 1 377 ? -30.466 24.062 35.754 1.00 86.31 377 ASN A C 1
ATOM 2987 O O . ASN A 1 377 ? -30.356 24.288 36.957 1.00 86.31 377 ASN A O 1
ATOM 2991 N N . ASN A 1 378 ? -31.529 24.473 35.054 1.00 87.75 378 ASN A N 1
ATOM 2992 C CA . ASN A 1 378 ? -32.659 25.163 35.677 1.00 87.75 378 ASN A CA 1
ATOM 2993 C C . ASN A 1 378 ? -33.469 24.234 36.599 1.00 87.75 378 ASN A C 1
ATOM 2995 O O . ASN A 1 378 ? -33.941 24.652 37.653 1.00 87.75 378 ASN A O 1
ATOM 2999 N N . SER A 1 379 ? -33.605 22.962 36.218 1.00 87.88 379 SER A N 1
ATOM 3000 C CA . SER A 1 379 ? -34.272 21.950 37.045 1.00 87.88 379 SER A CA 1
ATOM 3001 C C . SER A 1 379 ? -33.480 21.678 38.325 1.00 87.88 379 SER A C 1
ATOM 3003 O O . SER A 1 379 ? -34.061 21.701 39.406 1.00 87.88 379 SER A O 1
ATOM 3005 N N . ASP A 1 380 ? -32.156 21.532 38.217 1.00 89.12 380 ASP A N 1
ATOM 3006 C CA . ASP A 1 380 ? -31.263 21.357 39.370 1.00 89.12 380 ASP A CA 1
ATOM 3007 C C . ASP A 1 380 ? -31.342 22.556 40.329 1.00 89.12 380 ASP A C 1
ATOM 3009 O O . ASP A 1 380 ? -31.415 22.388 41.547 1.00 89.12 380 ASP A O 1
ATOM 3013 N N . ALA A 1 381 ? -31.378 23.782 39.793 1.00 86.31 381 ALA A N 1
ATOM 3014 C CA . ALA A 1 381 ? -31.535 24.993 40.598 1.00 86.31 381 ALA A CA 1
ATOM 3015 C C . ALA A 1 381 ? -32.872 25.019 41.361 1.00 86.31 381 ALA A C 1
ATOM 3017 O O . ALA A 1 381 ? -32.896 25.370 42.542 1.00 86.31 381 ALA A O 1
ATOM 3018 N N . ASN A 1 382 ? -33.969 24.605 40.718 1.00 87.00 382 ASN A N 1
ATOM 3019 C CA . ASN A 1 382 ? -35.277 24.511 41.367 1.00 87.00 382 ASN A CA 1
ATOM 3020 C C . ASN A 1 382 ? -35.299 23.450 42.473 1.00 87.00 382 ASN A C 1
ATOM 3022 O O . ASN A 1 382 ? -35.800 23.735 43.559 1.00 87.00 382 ASN A O 1
ATOM 3026 N N . SER A 1 383 ? -34.730 22.265 42.231 1.00 88.12 383 SER A N 1
ATOM 3027 C CA . SER A 1 383 ? -34.617 21.215 43.252 1.00 88.12 383 SER A CA 1
ATOM 3028 C C . SER A 1 383 ? -33.830 21.693 44.471 1.00 88.12 383 SER A C 1
ATOM 3030 O O . SER A 1 383 ? -34.316 21.565 45.591 1.00 88.12 383 SER A O 1
ATOM 3032 N N . ASN A 1 384 ? -32.686 22.351 44.261 1.00 87.50 384 ASN A N 1
ATOM 3033 C CA . ASN A 1 384 ? -31.895 22.918 45.357 1.00 87.50 384 ASN A CA 1
ATOM 3034 C C . ASN A 1 384 ? -32.682 23.961 46.172 1.00 87.50 384 ASN A C 1
ATOM 3036 O O . ASN A 1 384 ? -32.543 24.035 47.392 1.00 87.50 384 ASN A O 1
ATOM 3040 N N . ASN A 1 385 ? -33.516 24.772 45.513 1.00 88.19 385 ASN A N 1
ATOM 3041 C CA . ASN A 1 385 ? -34.356 25.756 46.194 1.00 88.19 385 ASN A CA 1
ATOM 3042 C C . ASN A 1 385 ? -35.475 25.088 47.015 1.00 88.19 385 ASN A C 1
ATOM 3044 O O . ASN A 1 385 ? -35.771 25.513 48.131 1.00 88.19 385 ASN A O 1
ATOM 3048 N N . SER A 1 386 ? -36.081 24.019 46.490 1.00 90.19 386 SER A N 1
ATOM 3049 C CA . SER A 1 386 ? -37.047 23.206 47.235 1.00 90.19 386 SER A CA 1
ATOM 3050 C C . SER A 1 386 ? -36.417 22.567 48.475 1.00 90.19 386 SER A C 1
ATOM 3052 O O . SER A 1 386 ? -37.003 22.663 49.553 1.00 90.19 386 SER A O 1
ATOM 3054 N N . ASP A 1 387 ? -35.214 22.003 48.355 1.00 90.69 387 ASP A N 1
ATOM 3055 C CA . ASP A 1 387 ? -34.485 21.418 49.487 1.00 90.69 387 ASP A CA 1
ATOM 3056 C C . ASP A 1 387 ? -34.171 22.468 50.563 1.00 90.69 387 ASP A C 1
ATOM 3058 O O . ASP A 1 387 ? -34.349 22.221 51.757 1.00 90.69 387 ASP A O 1
ATOM 3062 N N . ALA A 1 388 ? -33.768 23.678 50.160 1.00 87.50 388 ALA A N 1
ATOM 3063 C CA . ALA A 1 388 ? -33.541 24.783 51.091 1.00 87.50 388 ALA A CA 1
ATOM 3064 C C . ALA A 1 388 ? -34.819 25.176 51.860 1.00 87.50 388 ALA A C 1
ATOM 3066 O O . ALA A 1 388 ? -34.768 25.397 53.072 1.00 87.50 388 ALA A O 1
ATOM 3067 N N . ASN A 1 389 ? -35.972 25.215 51.184 1.00 89.00 389 ASN A N 1
ATOM 3068 C CA . ASN A 1 389 ? -37.259 25.518 51.818 1.00 89.00 389 ASN A CA 1
ATOM 3069 C C . ASN A 1 389 ? -37.710 24.426 52.800 1.00 89.00 389 ASN A C 1
ATOM 3071 O O . ASN A 1 389 ? -38.253 24.747 53.862 1.00 89.00 389 ASN A O 1
ATOM 3075 N N . LEU A 1 390 ? -37.479 23.152 52.468 1.00 91.06 390 LEU A N 1
ATOM 3076 C CA . LEU A 1 390 ? -37.760 22.032 53.369 1.00 91.06 390 LEU A CA 1
ATOM 3077 C C . LEU A 1 390 ? -36.895 22.116 54.629 1.00 91.06 390 LEU A C 1
ATOM 3079 O O . LEU A 1 390 ? -37.436 22.111 55.731 1.00 91.06 390 LEU A O 1
ATOM 3083 N N . ASN A 1 391 ? -35.587 22.336 54.472 1.00 88.25 391 ASN A N 1
ATOM 3084 C CA . ASN A 1 391 ? -34.671 22.505 55.605 1.00 88.25 391 ASN A CA 1
ATOM 3085 C C . ASN A 1 391 ? -35.090 23.661 56.529 1.00 88.25 391 ASN A C 1
ATOM 3087 O O . ASN A 1 391 ? -35.017 23.545 57.752 1.00 88.25 391 ASN A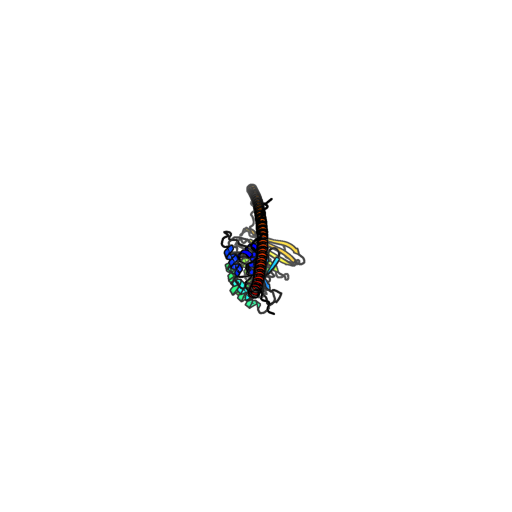 O 1
ATOM 3091 N N . ASN A 1 392 ? -35.554 24.778 55.960 1.00 89.19 392 ASN A N 1
ATOM 3092 C CA . ASN A 1 392 ? -36.048 25.907 56.749 1.00 89.19 392 ASN A CA 1
ATOM 3093 C C . ASN A 1 392 ? -37.345 25.562 57.507 1.00 89.19 392 ASN A C 1
ATOM 3095 O O . ASN A 1 392 ? -37.541 25.977 58.648 1.00 89.19 392 ASN A O 1
ATOM 3099 N N . SER A 1 393 ? -38.227 24.776 56.887 1.00 91.31 393 SER A N 1
ATOM 3100 C CA . SER A 1 393 ? -39.465 24.309 57.521 1.00 91.31 393 SER A CA 1
ATOM 3101 C C . SER A 1 393 ? -39.176 23.354 58.684 1.00 91.31 393 SER A C 1
ATOM 3103 O O . SER A 1 393 ? -39.752 23.518 59.760 1.00 91.31 393 SER A O 1
ATOM 3105 N N . ASP A 1 394 ? -38.230 22.429 58.513 1.00 91.75 394 ASP A N 1
ATOM 3106 C CA . ASP A 1 394 ? -37.786 21.510 59.568 1.00 91.75 394 ASP A CA 1
ATOM 3107 C C . ASP A 1 394 ? -37.157 22.254 60.755 1.00 91.75 394 ASP A C 1
ATOM 3109 O O . ASP A 1 394 ? -37.425 21.933 61.919 1.00 91.75 394 ASP A O 1
ATOM 3113 N N . ALA A 1 395 ? -36.364 23.295 60.479 1.00 88.69 395 ALA A N 1
ATOM 3114 C CA . ALA A 1 395 ? -35.802 24.156 61.517 1.00 88.69 395 ALA A CA 1
ATOM 3115 C C . ALA A 1 395 ? -36.902 24.873 62.320 1.00 88.69 395 ALA A C 1
ATOM 3117 O O . ALA A 1 395 ? -36.857 24.890 63.553 1.00 88.69 395 ALA A O 1
ATOM 3118 N N . ASN A 1 396 ? -37.927 25.402 61.643 1.00 90.31 396 ASN A N 1
ATOM 3119 C CA . ASN A 1 396 ? -39.070 26.036 62.303 1.00 90.31 396 ASN A CA 1
ATOM 3120 C C . ASN A 1 396 ? -39.856 25.047 63.174 1.00 90.31 396 ASN A C 1
ATOM 3122 O O . ASN A 1 396 ? -40.164 25.367 64.321 1.00 90.31 396 ASN A O 1
ATOM 3126 N N . LEU A 1 397 ? -40.130 23.836 62.674 1.00 93.25 397 LEU A N 1
ATOM 3127 C CA . LEU A 1 397 ? -40.805 22.785 63.446 1.00 93.25 397 LEU A CA 1
ATOM 3128 C C . LEU A 1 397 ? -40.008 22.389 64.693 1.00 93.25 397 LEU A C 1
ATOM 3130 O O . LEU A 1 397 ? -40.582 22.231 65.772 1.00 93.25 397 LEU A O 1
ATOM 3134 N N . THR A 1 398 ? -38.686 22.274 64.560 1.00 91.69 398 THR A N 1
ATOM 3135 C CA . THR A 1 398 ? -37.786 21.986 65.684 1.00 91.69 398 THR A CA 1
ATOM 3136 C C . THR A 1 398 ? -37.870 23.079 66.749 1.00 91.69 398 THR A C 1
ATOM 3138 O O . THR A 1 398 ? -37.989 22.776 67.936 1.00 91.69 398 THR A O 1
ATOM 3141 N N . ASN A 1 399 ? -37.880 24.349 66.337 1.00 90.06 399 ASN A N 1
ATOM 3142 C CA . ASN A 1 399 ? -38.004 25.480 67.254 1.00 90.06 399 ASN A CA 1
ATOM 3143 C C . ASN A 1 399 ? -39.375 25.516 67.955 1.00 90.06 399 ASN A C 1
ATOM 3145 O O . ASN A 1 399 ? -39.456 25.715 69.165 1.00 90.06 399 ASN A O 1
ATOM 3149 N N . SER A 1 400 ? -40.462 25.265 67.218 1.00 92.75 400 SER A N 1
ATOM 3150 C CA . SER A 1 400 ? -41.804 25.156 67.801 1.00 92.75 400 SER A CA 1
ATOM 3151 C C . SER A 1 400 ? -41.892 24.036 68.835 1.00 92.75 400 SER A C 1
ATOM 3153 O O . SER A 1 400 ? -42.498 24.235 69.885 1.00 92.75 400 SER A O 1
ATOM 3155 N N . ARG A 1 401 ? -41.259 22.886 68.576 1.00 93.75 401 ARG A N 1
ATOM 3156 C CA . ARG A 1 401 ? -41.213 21.772 69.528 1.00 93.75 401 ARG A CA 1
ATOM 3157 C C . ARG A 1 401 ? -40.468 22.141 70.809 1.00 93.75 401 ARG A C 1
ATOM 3159 O O . ARG A 1 401 ? -40.998 21.913 71.887 1.00 93.75 401 ARG A O 1
ATOM 3166 N N . ALA A 1 402 ? -39.310 22.788 70.693 1.00 90.56 402 ALA A N 1
ATOM 3167 C CA . ALA A 1 402 ? -38.557 23.256 71.857 1.00 90.56 402 ALA A CA 1
ATOM 3168 C C . ALA A 1 402 ? -39.362 24.251 72.719 1.00 90.56 402 ALA A C 1
ATOM 3170 O O . ALA A 1 402 ? -39.296 24.207 73.946 1.00 90.56 402 ALA A O 1
ATOM 3171 N N . ASN A 1 403 ? -40.161 25.123 72.093 1.00 92.06 403 ASN A N 1
ATOM 3172 C CA . ASN A 1 403 ? -41.037 26.049 72.818 1.00 92.06 403 ASN A CA 1
ATOM 3173 C C . ASN A 1 403 ? -42.174 25.335 73.568 1.00 92.06 403 ASN A C 1
ATOM 3175 O O . ASN A 1 403 ? -42.545 25.776 74.658 1.00 92.06 403 ASN A O 1
ATOM 3179 N N . LEU A 1 404 ? -42.730 24.259 72.997 1.00 93.88 404 LEU A N 1
ATOM 3180 C CA . LEU A 1 404 ? -43.731 23.424 73.669 1.00 93.88 404 LEU A CA 1
ATOM 3181 C C . LEU A 1 404 ? -43.115 22.701 74.868 1.00 93.88 404 LEU A C 1
ATOM 3183 O O . LEU A 1 404 ? -43.630 22.851 75.969 1.00 93.88 404 LEU A O 1
ATOM 3187 N N . ASP A 1 405 ? -41.963 22.048 74.684 1.00 91.81 405 ASP A N 1
ATOM 3188 C CA . ASP A 1 405 ? -41.251 21.356 75.768 1.00 91.81 405 ASP A CA 1
ATOM 3189 C C . ASP A 1 405 ? -40.929 22.318 76.935 1.00 91.81 405 ASP A C 1
ATOM 3191 O O . ASP A 1 405 ? -41.059 21.970 78.108 1.00 91.81 405 ASP A O 1
ATOM 3195 N N . ASN A 1 406 ? -40.553 23.567 76.629 1.00 90.94 406 ASN A N 1
ATOM 3196 C CA . ASN A 1 406 ? -40.311 24.597 77.644 1.00 90.94 406 ASN A CA 1
ATOM 3197 C C . ASN A 1 406 ? -41.601 25.069 78.342 1.00 90.94 406 ASN A C 1
ATOM 3199 O O . ASN A 1 406 ? -41.582 25.440 79.516 1.00 90.94 406 ASN A O 1
ATOM 3203 N N . SER A 1 407 ? -42.725 25.084 77.624 1.00 92.81 407 SER A N 1
ATOM 3204 C CA . SER A 1 407 ? -44.032 25.422 78.200 1.00 92.81 407 SER A CA 1
ATOM 3205 C C . SER A 1 407 ? -44.508 24.328 79.156 1.00 92.81 407 SER A C 1
ATOM 3207 O O . SER A 1 407 ? -44.934 24.655 80.262 1.00 92.81 407 SER A O 1
ATOM 3209 N N . ASP A 1 408 ? -44.348 23.058 78.778 1.00 93.25 408 ASP A N 1
ATOM 3210 C CA . ASP A 1 408 ? -44.666 21.902 79.626 1.00 93.25 408 ASP A CA 1
ATOM 3211 C C . ASP A 1 408 ? -43.829 21.919 80.915 1.00 93.25 408 ASP A C 1
ATOM 3213 O O . ASP A 1 408 ? -44.377 21.832 82.012 1.00 93.25 408 ASP A O 1
ATOM 3217 N N . ALA A 1 409 ? -42.520 22.177 80.811 1.00 91.56 409 ALA A N 1
ATOM 3218 C CA . ALA A 1 409 ? -41.651 22.298 81.985 1.00 91.56 409 ALA A CA 1
ATOM 3219 C C . ALA A 1 409 ? -42.080 23.429 82.948 1.00 91.56 409 ALA A C 1
ATOM 3221 O O . ALA A 1 409 ? -41.965 23.297 84.170 1.00 91.56 409 ALA A O 1
ATOM 3222 N N . ASN A 1 410 ? -42.584 24.551 82.421 1.00 91.62 410 ASN A N 1
ATOM 3223 C CA . ASN A 1 410 ? -43.105 25.648 83.244 1.00 91.62 410 ASN A CA 1
ATOM 3224 C C . ASN A 1 410 ? -44.423 25.285 83.947 1.00 91.62 410 ASN A C 1
ATOM 3226 O O . ASN A 1 410 ? -44.646 25.726 85.081 1.00 91.62 410 ASN A O 1
ATOM 3230 N N . LEU A 1 411 ? -45.289 24.503 83.293 1.00 93.38 411 LEU A N 1
ATOM 3231 C CA . LEU A 1 411 ? -46.513 23.977 83.900 1.00 93.38 411 LEU A CA 1
ATOM 3232 C C . LEU A 1 411 ? -46.183 22.999 85.030 1.00 93.38 411 LEU A C 1
ATOM 3234 O O . LEU A 1 411 ? -46.649 23.213 86.148 1.00 93.38 411 LEU A O 1
ATOM 3238 N N . ASP A 1 412 ? -45.288 22.036 84.792 1.00 91.25 412 ASP A N 1
ATOM 3239 C CA . ASP A 1 412 ? -44.823 21.085 85.814 1.00 91.25 412 ASP A CA 1
ATOM 3240 C C . ASP A 1 412 ? -44.259 21.805 87.051 1.00 91.25 412 ASP A C 1
ATOM 3242 O O . ASP A 1 412 ? -44.543 21.444 88.197 1.00 91.25 412 ASP A O 1
ATOM 3246 N N . ASN A 1 413 ? -43.482 22.873 86.839 1.00 89.81 413 ASN A N 1
ATOM 3247 C CA . ASN A 1 413 ? -42.941 23.684 87.929 1.00 89.81 413 ASN A CA 1
ATOM 3248 C C . ASN A 1 413 ? -44.039 24.453 88.692 1.00 89.81 413 ASN A C 1
ATOM 3250 O O . ASN A 1 413 ? -43.973 24.607 89.914 1.00 89.81 413 ASN A O 1
ATOM 3254 N N . SER A 1 414 ? -45.061 24.937 87.987 1.00 91.06 414 SER A N 1
ATOM 3255 C CA . SER A 1 414 ? -46.210 25.612 88.604 1.00 91.06 414 SER A CA 1
ATOM 3256 C C . SER A 1 414 ? -47.035 24.640 89.453 1.00 91.06 414 SER A C 1
ATOM 3258 O O . SER A 1 414 ? -47.369 24.970 90.594 1.00 91.06 414 SER A O 1
ATOM 3260 N N . ASP A 1 415 ? -47.279 23.426 88.957 1.00 91.19 415 ASP A N 1
ATOM 3261 C CA . ASP A 1 415 ? -47.966 22.357 89.690 1.00 91.19 415 ASP A CA 1
ATOM 3262 C C . ASP A 1 415 ? -47.179 21.926 90.932 1.00 91.19 415 ASP A C 1
ATOM 3264 O O . ASP A 1 415 ? -47.747 21.780 92.018 1.00 91.19 415 ASP A O 1
ATOM 3268 N N . ALA A 1 416 ? -45.854 21.788 90.823 1.00 88.50 416 ALA A N 1
ATOM 3269 C CA . ALA A 1 416 ? -44.992 21.506 91.970 1.00 88.50 416 ALA A CA 1
ATOM 3270 C C . ALA A 1 416 ? -45.090 22.603 93.048 1.00 88.50 416 ALA A C 1
ATOM 3272 O O . ALA A 1 416 ? -45.192 22.300 94.241 1.00 88.50 416 ALA A O 1
ATOM 3273 N N . ASN A 1 417 ? -45.120 23.877 92.644 1.00 87.62 417 ASN A N 1
ATOM 3274 C CA . ASN A 1 417 ? -45.295 24.998 93.569 1.00 87.62 417 ASN A CA 1
ATOM 3275 C C . ASN A 1 417 ? -46.678 24.996 94.238 1.00 87.62 417 ASN A C 1
ATOM 3277 O O . ASN A 1 417 ? -46.758 25.186 95.454 1.00 87.62 417 ASN A O 1
ATOM 3281 N N . LEU A 1 418 ? -47.755 24.744 93.487 1.00 89.38 418 LEU A N 1
ATOM 3282 C CA . LEU A 1 418 ? -49.109 24.625 94.045 1.00 89.38 418 LEU A CA 1
ATOM 3283 C C . LEU A 1 418 ? -49.210 23.474 95.049 1.00 89.38 418 LEU A C 1
ATOM 3285 O O . LEU A 1 418 ? -49.771 23.656 96.131 1.00 89.38 418 LEU A O 1
ATOM 3289 N N . ASN A 1 419 ? -48.616 22.322 94.731 1.00 86.38 419 ASN A N 1
ATOM 3290 C CA . ASN A 1 419 ? -48.549 21.182 95.643 1.00 86.38 419 ASN A CA 1
ATOM 3291 C C . ASN A 1 419 ? -47.812 21.543 96.938 1.00 86.38 419 ASN A C 1
ATOM 3293 O O . ASN A 1 419 ? -48.311 21.248 98.023 1.00 86.38 419 ASN A O 1
ATOM 3297 N N . ASN A 1 420 ? -46.675 22.240 96.851 1.00 83.69 420 ASN A N 1
ATOM 3298 C CA . ASN A 1 420 ? -45.959 22.719 98.037 1.00 83.69 420 ASN A CA 1
ATOM 3299 C C . ASN A 1 420 ? -46.837 23.641 98.895 1.00 83.69 420 ASN A C 1
ATOM 3301 O O . ASN A 1 420 ? -46.932 23.440 100.106 1.00 83.69 420 ASN A O 1
ATOM 3305 N N . VAL A 1 421 ? -47.518 24.620 98.288 1.00 86.25 421 VAL A N 1
ATOM 3306 C CA . VAL A 1 421 ? -48.443 25.518 99.005 1.00 86.25 421 VAL A CA 1
ATOM 3307 C C . VAL A 1 421 ? -49.569 24.730 99.677 1.00 86.25 421 VAL A C 1
ATOM 3309 O O . VAL A 1 421 ? -49.879 24.989 100.840 1.00 86.25 421 VAL A O 1
ATOM 3312 N N . PHE A 1 422 ? -50.150 23.746 98.987 1.00 83.88 422 PHE A N 1
ATOM 3313 C CA . PHE A 1 422 ? -51.172 22.870 99.557 1.00 83.88 422 PHE A CA 1
ATOM 3314 C C . PHE A 1 422 ? -50.653 22.113 100.786 1.00 83.88 422 PHE A C 1
ATOM 3316 O O . PHE A 1 422 ? -51.308 22.152 101.825 1.00 83.88 422 PHE A O 1
ATOM 3323 N N . PHE A 1 423 ? -49.462 21.504 100.707 1.00 79.50 423 PHE A N 1
ATOM 3324 C CA . PHE A 1 423 ? -48.822 20.827 101.842 1.00 79.50 423 PHE A CA 1
ATOM 3325 C C . PHE A 1 423 ? -48.579 21.768 103.035 1.00 79.50 423 PHE A C 1
ATOM 3327 O O . PHE A 1 423 ? -48.823 21.391 104.186 1.00 79.50 423 PHE A O 1
ATOM 3334 N N . TYR A 1 424 ? -48.136 23.004 102.783 1.00 76.94 424 TYR A N 1
ATOM 3335 C CA . TYR A 1 424 ? -47.975 24.015 103.834 1.00 76.94 424 TYR A CA 1
ATOM 3336 C C . TYR A 1 424 ? -49.315 24.392 104.483 1.00 76.94 424 TYR A C 1
ATOM 3338 O O . TYR A 1 424 ? -49.407 24.462 105.710 1.00 76.94 424 TYR A O 1
ATOM 3346 N N . LEU A 1 425 ? -50.366 24.606 103.686 1.00 77.62 425 LEU A N 1
ATOM 3347 C CA . LEU A 1 425 ? -51.699 24.958 104.185 1.00 77.62 425 LEU A CA 1
ATOM 3348 C C . LEU A 1 425 ? -52.377 23.802 104.930 1.00 77.62 425 LEU A C 1
ATOM 3350 O O . LEU A 1 425 ? -53.039 24.049 105.939 1.00 77.62 425 LEU A O 1
ATOM 3354 N N . SER A 1 426 ? -52.203 22.552 104.489 1.00 76.38 426 SER A N 1
ATOM 3355 C CA . SER A 1 426 ? -52.710 21.382 105.216 1.00 76.38 426 SER A CA 1
ATOM 3356 C C . SER A 1 426 ? -52.023 21.235 106.573 1.00 76.38 426 SER A C 1
ATOM 3358 O O . SER A 1 426 ? -52.707 21.074 107.579 1.00 76.38 426 SER A O 1
ATOM 3360 N N . GLY A 1 427 ? -50.698 21.413 106.634 1.00 73.50 427 GLY A N 1
ATOM 3361 C CA . GLY A 1 427 ? -49.968 21.413 107.906 1.00 73.50 427 GLY A CA 1
ATOM 3362 C C . GLY A 1 427 ? -50.368 22.567 108.835 1.00 73.50 427 GLY A C 1
ATOM 3363 O O . GLY A 1 427 ? -50.419 22.400 110.052 1.00 73.50 427 GLY A O 1
ATOM 3364 N N . PHE A 1 428 ? -50.709 23.735 108.280 1.00 68.69 428 PHE A N 1
ATOM 3365 C CA . PHE A 1 428 ? -51.240 24.862 109.052 1.00 68.69 428 PHE A CA 1
ATOM 3366 C C . PHE A 1 428 ? -52.645 24.580 109.602 1.00 68.69 428 PHE A C 1
ATOM 3368 O O . PHE A 1 428 ? -52.913 24.862 110.769 1.00 68.69 428 PHE A O 1
ATOM 3375 N N . LYS A 1 429 ? -53.526 23.974 108.797 1.00 64.06 429 LYS A N 1
ATOM 3376 C CA . LYS A 1 429 ? -54.865 23.538 109.221 1.00 64.06 429 LYS A CA 1
ATOM 3377 C C . LYS A 1 429 ? -54.800 22.514 110.356 1.00 64.06 429 LYS A C 1
ATOM 3379 O O . LYS A 1 429 ? -55.585 22.617 111.288 1.00 64.06 429 LYS A O 1
ATOM 3384 N N . ASP A 1 430 ? -53.852 21.581 110.313 1.00 67.00 430 ASP A N 1
ATOM 3385 C CA . ASP A 1 430 ? -53.667 20.590 111.381 1.00 67.00 430 ASP A CA 1
ATOM 3386 C C . ASP A 1 430 ? -53.109 21.215 112.681 1.00 67.00 430 ASP A C 1
ATOM 3388 O O . ASP A 1 430 ? -53.315 20.679 113.769 1.00 67.00 430 ASP A O 1
ATOM 3392 N N . SER A 1 431 ? -52.447 22.376 112.586 1.00 61.75 431 SER A N 1
ATOM 3393 C CA . SER A 1 431 ? -51.925 23.151 113.726 1.00 61.75 431 SER A CA 1
ATOM 3394 C C . SER A 1 431 ? -52.983 24.051 114.392 1.00 61.75 431 SER A C 1
ATOM 3396 O O . SER A 1 431 ? -52.874 24.380 115.576 1.00 61.75 431 SER A O 1
ATOM 3398 N N . ILE A 1 432 ? -54.045 24.428 113.669 1.00 56.31 432 ILE A N 1
ATOM 3399 C CA . ILE A 1 432 ? -55.171 25.212 114.194 1.00 56.31 432 ILE A CA 1
ATOM 3400 C C . ILE A 1 432 ? -56.349 24.264 114.448 1.00 56.31 432 ILE A C 1
ATOM 3402 O O . ILE A 1 432 ? -57.091 23.916 113.535 1.00 56.31 432 ILE A O 1
ATOM 3406 N N . GLY A 1 433 ? -56.545 23.845 115.703 1.00 56.69 433 GLY A N 1
ATOM 3407 C CA . GLY A 1 433 ? -57.738 23.092 116.121 1.00 56.69 433 GLY A CA 1
ATOM 3408 C C . GLY A 1 433 ? -59.064 23.794 115.747 1.00 56.69 433 GLY A C 1
ATOM 3409 O O . GLY A 1 433 ? -59.062 24.976 115.402 1.00 56.69 433 GLY A O 1
ATOM 3410 N N . PRO A 1 434 ? -60.218 23.096 115.800 1.00 54.44 434 PRO A N 1
ATOM 3411 C CA . PRO A 1 434 ? -61.471 23.554 115.190 1.00 54.44 434 PRO A CA 1
ATOM 3412 C C . PRO A 1 434 ? -61.887 24.960 115.654 1.00 54.44 434 PRO A C 1
ATOM 3414 O O . PRO A 1 434 ? -62.054 25.211 116.847 1.00 54.44 434 PRO A O 1
ATOM 3417 N N . LEU A 1 435 ? -62.075 25.875 114.695 1.00 49.97 435 LEU A N 1
ATOM 3418 C CA . LEU A 1 435 ? -62.559 27.234 114.944 1.00 49.97 435 LEU A CA 1
ATOM 3419 C C . LEU A 1 435 ? -64.050 27.217 115.324 1.00 49.97 435 LEU A C 1
ATOM 3421 O O . LEU A 1 435 ? -64.879 26.619 114.641 1.00 49.97 435 LEU A O 1
ATOM 3425 N N . SER A 1 436 ? -64.363 27.887 116.434 1.00 46.38 436 SER A N 1
ATOM 3426 C CA . SER A 1 436 ? -65.696 28.012 117.038 1.00 46.38 436 SER A CA 1
ATOM 3427 C C . SER A 1 436 ? -66.656 28.853 116.166 1.00 46.38 436 SER A C 1
ATOM 3429 O O . SER A 1 436 ? -66.215 29.838 115.566 1.00 46.38 436 SER A O 1
ATOM 3431 N N . PRO A 1 437 ? -67.962 28.520 116.085 1.00 45.38 437 PRO A N 1
ATOM 3432 C CA . PRO A 1 437 ? -68.920 29.188 115.208 1.00 45.38 437 PRO A CA 1
ATOM 3433 C C . PRO A 1 437 ? -69.396 30.509 115.818 1.00 45.38 437 PRO A C 1
ATOM 3435 O O . PRO A 1 437 ? -70.374 30.569 116.558 1.00 45.38 437 PRO A O 1
ATOM 3438 N N . SER A 1 438 ? -68.718 31.599 115.487 1.00 45.19 438 SER A N 1
ATOM 3439 C CA . SER A 1 438 ? -69.221 32.941 115.777 1.00 45.19 438 SER A CA 1
ATOM 3440 C C . SER A 1 438 ? -68.609 33.933 114.803 1.00 45.19 438 SER A C 1
ATOM 3442 O O . SER A 1 438 ? -67.549 34.476 115.092 1.00 45.19 438 SER A O 1
ATOM 3444 N N . ASN A 1 439 ? -69.236 34.078 113.626 1.00 44.59 439 ASN A N 1
ATOM 3445 C CA . ASN A 1 439 ? -69.355 35.315 112.833 1.00 44.59 439 ASN A CA 1
ATOM 3446 C C . ASN A 1 439 ? -70.002 35.028 111.459 1.00 44.59 439 ASN A C 1
ATOM 3448 O O . ASN A 1 439 ? -69.452 35.341 110.408 1.00 44.59 439 ASN A O 1
ATOM 3452 N N . GLU A 1 440 ? -71.206 34.449 111.452 1.00 45.31 440 GLU A N 1
ATOM 3453 C CA . GLU A 1 440 ? -72.114 34.574 110.305 1.00 45.31 440 GLU A CA 1
ATOM 3454 C C . GLU A 1 440 ? -72.917 35.866 110.464 1.00 45.31 440 GLU A C 1
ATOM 3456 O O . GLU A 1 440 ? -73.900 35.905 111.202 1.00 45.31 440 GLU A O 1
ATOM 3461 N N . LYS A 1 441 ? -72.459 36.935 109.809 1.00 47.53 441 LYS A N 1
ATOM 3462 C CA . LYS A 1 441 ? -73.267 38.050 109.281 1.00 47.53 441 LYS A CA 1
ATOM 3463 C C . LYS A 1 441 ? -72.315 39.131 108.789 1.00 47.53 441 LYS A C 1
ATOM 3465 O O . LYS A 1 441 ? -71.869 39.922 109.601 1.00 47.53 441 LYS A O 1
ATOM 3470 N N . VAL A 1 442 ? -72.015 39.135 107.490 1.00 43.03 442 VAL A N 1
ATOM 3471 C CA . VAL A 1 442 ? -72.109 40.283 106.561 1.00 43.03 442 VAL A CA 1
ATOM 3472 C C . VAL A 1 442 ? -71.822 39.716 105.159 1.00 43.03 442 VAL A C 1
ATOM 3474 O O . VAL A 1 442 ? -70.676 39.622 104.744 1.00 43.03 442 VAL A O 1
ATOM 3477 N N . PHE A 1 443 ? -72.860 39.316 104.425 1.00 43.34 443 PHE A N 1
ATOM 3478 C CA . PHE A 1 443 ? -72.800 39.191 102.966 1.00 43.34 443 PHE A CA 1
ATOM 3479 C C . PHE A 1 443 ? -74.071 39.819 102.401 1.00 43.34 443 PHE A C 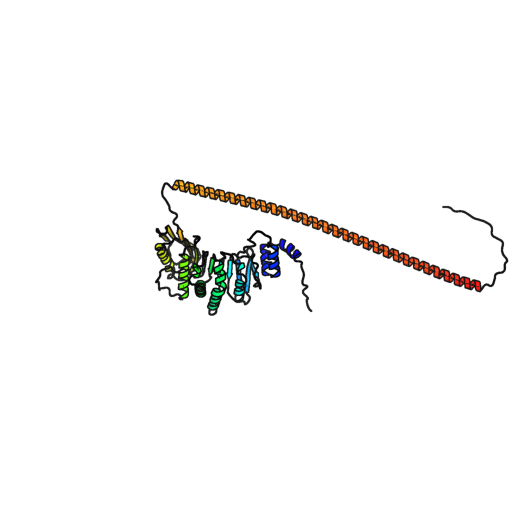1
ATOM 3481 O O . PHE A 1 443 ? -75.161 39.276 102.561 1.00 43.34 443 PHE A O 1
ATOM 3488 N N . SER A 1 444 ? -73.927 40.982 101.773 1.00 38.88 444 SER A N 1
ATOM 3489 C CA . SER A 1 444 ? -74.871 41.503 100.786 1.00 38.88 444 SER A CA 1
ATOM 3490 C C . SER A 1 444 ? -74.178 42.568 99.939 1.00 38.88 444 SER A C 1
ATOM 3492 O O . SER A 1 444 ? -73.525 43.445 100.504 1.00 38.88 444 SER A O 1
ATOM 3494 N N . SER A 1 445 ? -74.439 42.500 98.624 1.00 42.50 445 SER A N 1
ATOM 3495 C CA . SER A 1 445 ? -74.223 43.500 97.552 1.00 42.50 445 SER A CA 1
ATOM 3496 C C . SER A 1 445 ? -72.760 43.872 97.236 1.00 42.50 445 SER A C 1
ATOM 3498 O O . SER A 1 445 ? -71.971 44.098 98.136 1.00 42.50 445 SER A O 1
ATOM 3500 N N . ASP A 1 446 ? -72.290 43.955 95.990 1.00 43.72 446 ASP A N 1
ATOM 3501 C CA . ASP A 1 446 ? -72.989 44.208 94.730 1.00 43.72 446 ASP A CA 1
ATOM 3502 C C . ASP A 1 446 ? -72.228 43.645 93.522 1.00 43.72 446 ASP A C 1
ATOM 3504 O O . ASP A 1 446 ? -70.997 43.628 93.472 1.00 43.72 446 ASP A O 1
ATOM 3508 N N . ALA A 1 447 ? -73.007 43.232 92.525 1.00 48.28 447 ALA A N 1
ATOM 3509 C CA . ALA A 1 447 ? -72.569 42.959 91.167 1.00 48.28 447 ALA A CA 1
ATOM 3510 C C . ALA A 1 447 ? -72.375 44.276 90.392 1.00 48.28 447 ALA A C 1
ATOM 3512 O O . ALA A 1 447 ? -73.190 45.190 90.496 1.00 48.28 447 ALA A O 1
ATOM 3513 N N . GLY A 1 448 ? -71.341 44.341 89.553 1.00 39.12 448 GLY A N 1
ATOM 3514 C CA . GLY A 1 448 ? -71.139 45.402 88.563 1.00 39.12 448 GLY A CA 1
ATOM 3515 C C . GLY A 1 448 ? -70.653 44.796 87.240 1.00 39.12 448 GLY A C 1
ATOM 3516 O O . GLY A 1 448 ? -69.728 43.984 87.281 1.00 39.12 448 GLY A O 1
ATOM 3517 N N . PRO A 1 449 ? -71.277 45.109 86.086 1.00 59.06 449 PRO A N 1
ATOM 3518 C CA . PRO A 1 449 ? -71.122 44.327 84.866 1.00 59.06 449 PRO A CA 1
ATOM 3519 C C . PRO A 1 449 ? -69.998 44.808 83.936 1.00 59.06 449 PRO A C 1
ATOM 3521 O O . PRO A 1 449 ? -69.574 45.960 83.940 1.00 59.06 449 PRO A O 1
ATOM 3524 N N . SER A 1 450 ? -69.597 43.852 83.101 1.00 45.19 450 SER A N 1
ATOM 3525 C CA . SER A 1 450 ? -68.967 43.934 81.780 1.00 45.19 450 SER A CA 1
ATOM 3526 C C . SER A 1 450 ? -69.060 45.258 81.008 1.00 45.19 450 SER A C 1
ATOM 3528 O O . SER A 1 450 ? -70.148 45.791 80.813 1.00 45.19 450 SER A O 1
ATOM 3530 N N . ASN A 1 451 ? -67.919 45.652 80.444 1.00 46.88 451 ASN A N 1
ATOM 3531 C CA . ASN A 1 451 ? -67.691 46.366 79.178 1.00 46.88 451 ASN A CA 1
ATOM 3532 C C . ASN A 1 451 ? -66.175 46.227 78.922 1.00 46.88 451 ASN A C 1
ATOM 3534 O O . ASN A 1 451 ? -65.409 46.341 79.875 1.00 46.88 451 ASN A O 1
ATOM 3538 N N . SER A 1 452 ? -65.624 45.976 77.742 1.00 48.47 452 SER A N 1
ATOM 3539 C CA . SER A 1 452 ? -66.088 45.806 76.361 1.00 48.47 452 SER A CA 1
ATOM 3540 C C . SER A 1 452 ? -64.864 45.353 75.569 1.00 48.47 452 SER A C 1
ATOM 3542 O O . SER A 1 452 ? -63.778 45.880 75.913 1.00 48.47 452 SER A O 1
#

pLDDT: mean 72.28, std 16.82, range [31.06, 93.88]

Secondary structure (DSSP, 8-state):
-----------HHHHHHHHTTS-HHHHHHHHHHH-HHHHHHHHHHSSS---S-S-EEEEEEEEESSTT-S-EEEEEEETTEEEEEEPPSSPPPTT-EEEEEEES---HHHHHHHHHTGGGEEEEEEEEE---S--TTTHHHHHHHIIIIIHHHHHHHT-SEEEESSTHHHHHHHHTS-TTHHHH-TT--EEEEET-PPPP--TT-----S-HHHHHHHHHHHHHHHSPPTT-PPEEEEEE--S-GGGTHHHHHHHHHHHH--S---EEEEEEEETT-----EEEEETTTTEEEEEEEEEEETTEEEEEEEEEE------SSHHHHHHHHHHHHHHHHHHHHHHHHHHHHHHHHHHHHHHHHHHHHHHHHHHHHHHHHHHHHHHHHHHHHHHHHHHHHHHHHHHHHHHHHHHHHHHHHHHHHHHHHHHHHHHSPPPPS---------------

Foldseek 3Di:
DDPDPPPPPDDPVNVVVVCVPDDVQVSLVVQLQPDPVVQVVCCVVVVPDPDLQLDEFEEWEWDAPDVVDPFIWIWGDDPNDIDTGGQHPAEGHLNAAYQEYAYQADDPSNLVHLQRHLSRYAAARAYAYNDDPPDPPCVLVRLLCCLPRPLVSCLVRQYQEYEYAALVSLLSSCVNHPLCSLVSRLRHQYYEYEAAAAALDDPPPPPDPDDPSSVSSNPSVNVSQLDAHPVQDAHEYEYEHDDDQPPCVRVVSNLVCVLVDQEDHWYKYKYKDFPPHPDDWDWDARPNHQKIWTKDWDDDDVRITIIMIIIDHNPDDDDDPCPVVVVVVVVVVVVVVVVVVVVVVVVVVVVVVVVVVVVVVVVVVVVVVVVVVVVVVVVVVVVVVVVVVVVVVVVVVVVVVVVVVVVVVVVVVVVVVVVVVVVVVVVVVVVDPDDDDPDPDDDDDDDDDDDD

Radius of gyration: 47.17 Å; chains: 1; bounding box: 107×66×162 Å

Organism: Heterodera schachtii (NCBI:txid97005)

Sequence (452 aa):
MNRRLRKILICNDVWMDILRFFDRAHLCLKLALLSSRFGALVDKHFDGSKTTELTLWNDIRICKENIGGPKVKLSVQIGPNFVKFSMPDRPLSNKISFKSLHIAFIDHSVLAFLRSNKQIWRRGTKLDLHVGYYDKKDSRQIWDVFGREIWPIFATINLRTLSFSNGDHLANLLRCTSPTMLTDLDQLNSIQSGHLCPAGVIAGSADFDGPTNAISGRHVLAKWLHTPLKDGQPKRLSCCEFGESKKFKWVNNFKEVFVRARTSVSYTVNFHLHVSTPIVPFEVVNERTKEKLTLKKKSDTGSLSWWIMQRCPIIGEKKDANSDANSNNSDANLSNSGANLSNSGANLNNSDANLNNSRANLNNSDAKVNNSRANLNNSDANSNNSDANLNNSDANLTNSRANLDNSDANLDNSDANLNNVFFYLSGFKDSIGPLSPSNEKVFSSDAGPSNS